Protein AF-0000000078279670 (afdb_homodimer)

Sequence (728 aa):
MADWKELLKNGYDDVRELAGRLHITEEELPALCKIQDMFPMFVNPYYLSLVDENDPEDPIRKLCIPADAELKAGGEMDTSGEHDNTVMTGMQHKYDATVLILSTNQCAMYCRHCFRKRLVGLSGDEIAEYISEMAQYVRQHEEINNVLVSGGDAFLNSNRTIRKYLEEFSGIEHLNLIRFGSRTPVVLPQRITTDPELVDMLTAYGKKKQIYVVTQFNHPRELTEEAAEAVHTLMRAGIVVKNQTVLLKGVNDRPEILGKLLQETTAMGIIPYYVFQCRPVTGVHSQFQVPLHEAFRIVERAKQMQSGQGKCFRYVLSHVTGKIEILGEMGDGNMLFKYHQAKDEKDKGRIFSSKIGEKQCWLEMADWKELLKNGYDDVRELAGRLHITEEELPALCKIQDMFPMFVNPYYLSLVDENDPEDPIRKLCIPADAELKAGGEMDTSGEHDNTVMTGMQHKYDATVLILSTNQCAMYCRHCFRKRLVGLSGDEIAEYISEMAQYVRQHEEINNVLVSGGDAFLNSNRTIRKYLEEFSGIEHLNLIRFGSRTPVVLPQRITTDPELVDMLTAYGKKKQIYVVTQFNHPRELTEEAAEAVHTLMRAGIVVKNQTVLLKGVNDRPEILGKLLQETTAMGIIPYYVFQCRPVTGVHSQFQVPLHEAFRIVERAKQMQSGQGKCFRYVLSHVTGKIEILGEMGDGNMLFKYHQAKDEKDKGRIFSSKIGEKQCWLE

Foldseek 3Di:
DDALVVQLVQKDFAVVVCCVQLVPDPVFRVLQRVVCVQFTAIATPVLVVLFPSPDPLTLSCLFGGADNLLPDDFFDLDFQPQVVQDPDQQWGDQFLAEIEGQADLEANTRTLLDSNRNRHPPDCRRHDDCLLVVLVVCLVRLSHQEYEYEHNANLPDDLVSVLSNLVSNLPRPSHQAYEGEHQCLQRPLSSQVVCVSNLVSLLVSCVSHNYEYEHEDAWPSSCDPSSLVSLVSNVVSRYQYEYEYEQWPSNQLALVGLLNNLAVCVVSRYFYAEYEQRHRHRSNCSGTFDFPQSSQVSLVSSLVSDDPRSNPYFYWYSGNQATKGFDADDPPQKTKIFHPGGSDPVRHGDIDIDRGDPRHRDDD/DDALVVQLVQKDFQVVVCCVQLVPDPVFRVLQRVVCVQFTAIATPVLVVLFPSPDPLTLSCLFGGADNLLPDDFFDLDFQPQVVQDPDQQWGDQFLAEIEGQADLEANTRTLLDSNRNRHPDDCRRHDDCLLVVLVVCLVRLSHQEYEYEHNANLPDDLVSVLSNLVSNLPRPSHQAYEGEHQCLQRPLSSQVVCVSNLVSLLVSCVSHPYEYEHEDAWPSSCDPSSLVSLVSNVVSRYQAEYEYEQWPSNQLALVGLLNNLAVCVVSRYFYAEYEQRHRHRSNNSGTFDFPQSSQVSLVSSLVSDDPRSNPYFYWYSGNQATKGFDADDPPQKTKIFHPGGSDPVRHGDIDIDRGDPRRRDDD

Structure (mmCIF, N/CA/C/O backbone):
data_AF-0000000078279670-model_v1
#
loop_
_entity.id
_entity.type
_entity.pdbx_description
1 polymer 'Lysine 2,3-aminomutase'
#
loop_
_atom_site.group_PDB
_atom_site.id
_atom_site.type_symbol
_atom_site.label_atom_id
_atom_site.label_alt_id
_atom_site.label_comp_id
_atom_site.label_asym_id
_atom_site.label_entity_id
_atom_site.label_seq_id
_atom_site.pdbx_PDB_ins_code
_atom_site.Cartn_x
_atom_site.Cartn_y
_atom_site.Cartn_z
_atom_site.occupancy
_atom_site.B_iso_or_equiv
_atom_site.auth_seq_id
_atom_site.auth_comp_id
_atom_site.auth_asym_id
_atom_site.auth_atom_id
_atom_site.pdbx_PDB_model_num
ATOM 1 N N . MET A 1 1 ? -18.703 -26.453 5.383 1 65.19 1 MET A N 1
ATOM 2 C CA . MET A 1 1 ? -17.5 -26.328 4.578 1 65.19 1 MET A CA 1
ATOM 3 C C . MET A 1 1 ? -16.531 -27.469 4.895 1 65.19 1 MET A C 1
ATOM 5 O O . MET A 1 1 ? -16.406 -27.891 6.047 1 65.19 1 MET A O 1
ATOM 9 N N . ALA A 1 2 ? -16 -28.062 3.824 1 84.5 2 ALA A N 1
ATOM 10 C CA . ALA A 1 2 ? -15.102 -29.188 4.043 1 84.5 2 ALA A CA 1
ATOM 11 C C . ALA A 1 2 ? -13.875 -28.766 4.848 1 84.5 2 ALA A C 1
ATOM 13 O O . ALA A 1 2 ? -13.398 -27.625 4.715 1 84.5 2 ALA A O 1
ATOM 14 N N . ASP A 1 3 ? -13.492 -29.562 5.703 1 93.94 3 ASP A N 1
ATOM 15 C CA . ASP A 1 3 ? -12.289 -29.344 6.504 1 93.94 3 ASP A CA 1
ATOM 16 C C . ASP A 1 3 ? -11.047 -29.312 5.621 1 93.94 3 ASP A C 1
ATOM 18 O O . ASP A 1 3 ? -10.93 -30.094 4.668 1 93.94 3 ASP A O 1
ATOM 22 N N . TRP A 1 4 ? -10.148 -28.359 5.941 1 97.44 4 TRP A N 1
ATOM 23 C CA . TRP A 1 4 ? -8.992 -28.125 5.078 1 97.44 4 TRP A CA 1
ATOM 24 C C . TRP A 1 4 ? -8.133 -29.391 4.988 1 97.44 4 TRP A C 1
ATOM 26 O O . TRP A 1 4 ? -7.559 -29.688 3.938 1 97.44 4 TRP A O 1
ATOM 36 N N . LYS A 1 5 ? -8.047 -30.172 6.066 1 97.44 5 LYS A N 1
ATOM 37 C CA . LYS A 1 5 ? -7.254 -31.406 6.055 1 97.44 5 LYS A CA 1
ATOM 38 C C . LYS A 1 5 ? -7.867 -32.438 5.117 1 97.44 5 LYS A C 1
ATOM 40 O O . LYS A 1 5 ? -7.145 -33.188 4.453 1 97.44 5 LYS A O 1
ATOM 45 N N . GLU A 1 6 ? -9.133 -32.438 5.137 1 97.44 6 GLU A N 1
ATOM 46 C CA . GLU A 1 6 ? -9.828 -33.344 4.227 1 97.44 6 GLU A CA 1
ATOM 47 C C . GLU A 1 6 ? -9.578 -32.969 2.771 1 97.44 6 GLU A C 1
ATOM 49 O O . GLU A 1 6 ? -9.383 -33.844 1.922 1 97.44 6 GLU A O 1
ATOM 54 N N . LEU A 1 7 ? -9.617 -31.719 2.5 1 97.88 7 LEU A N 1
ATOM 55 C CA . LEU A 1 7 ? -9.359 -31.234 1.145 1 97.88 7 LEU A CA 1
ATOM 56 C C . LEU A 1 7 ? -7.953 -31.609 0.696 1 97.88 7 LEU A C 1
ATOM 58 O O . LEU A 1 7 ? -7.742 -31.984 -0.46 1 97.88 7 LEU A O 1
ATOM 62 N N . LEU A 1 8 ? -6.977 -31.516 1.594 1 97.56 8 LEU A N 1
ATOM 63 C CA . LEU A 1 8 ? -5.609 -31.906 1.274 1 97.56 8 LEU A CA 1
ATOM 64 C C . LEU A 1 8 ? -5.508 -33.406 1.042 1 97.56 8 LEU A C 1
ATOM 66 O O . LEU A 1 8 ? -4.84 -33.844 0.102 1 97.56 8 LEU A O 1
ATOM 70 N N . LYS A 1 9 ? -6.188 -34.125 1.875 1 96.81 9 LYS A N 1
ATOM 71 C CA . LYS A 1 9 ? -6.156 -35.594 1.773 1 96.81 9 LYS A CA 1
ATOM 72 C C . LYS A 1 9 ? -6.781 -36.062 0.464 1 96.81 9 LYS A C 1
ATOM 74 O O . LYS A 1 9 ? -6.34 -37.062 -0.115 1 96.81 9 LYS A O 1
ATOM 79 N N . ASN A 1 10 ? -7.734 -35.344 0.004 1 97 10 ASN A N 1
ATOM 80 C CA . ASN A 1 10 ? -8.5 -35.781 -1.165 1 97 10 ASN A CA 1
ATOM 81 C C . ASN A 1 10 ? -7.996 -35.094 -2.438 1 97 10 ASN A C 1
ATOM 83 O O . ASN A 1 10 ? -8.703 -35.062 -3.449 1 97 10 ASN A O 1
ATOM 87 N N . GLY A 1 11 ? -6.824 -34.5 -2.379 1 97.56 11 GLY A N 1
ATOM 88 C CA . GLY A 1 11 ? -6.258 -33.844 -3.545 1 97.56 11 GLY A CA 1
ATOM 89 C C . GLY A 1 11 ? -5.773 -34.812 -4.602 1 97.56 11 GLY A C 1
ATOM 90 O O . GLY A 1 11 ? -5.75 -36.031 -4.379 1 97.56 11 GLY A O 1
ATOM 91 N N . TYR A 1 12 ? -5.5 -34.312 -5.789 1 97.88 12 TYR A N 1
ATOM 92 C CA . TYR A 1 12 ? -5.031 -35.062 -6.938 1 97.88 12 TYR A CA 1
ATOM 93 C C . TYR A 1 12 ? -3.545 -34.844 -7.184 1 97.88 12 TYR A C 1
ATOM 95 O O . TYR A 1 12 ? -3.117 -33.688 -7.375 1 97.88 12 TYR A O 1
ATOM 103 N N . ASP A 1 13 ? -2.74 -35.844 -7.148 1 96.81 13 ASP A N 1
ATOM 104 C CA . ASP A 1 13 ? -1.307 -35.719 -7.395 1 96.81 13 ASP A CA 1
ATOM 105 C C . ASP A 1 13 ? -0.885 -36.5 -8.625 1 96.81 13 ASP A C 1
ATOM 107 O O . ASP A 1 13 ? 0.308 -36.656 -8.898 1 96.81 13 ASP A O 1
ATOM 111 N N . ASP A 1 14 ? -1.87 -37.062 -9.305 1 97.06 14 ASP A N 1
ATOM 112 C CA . ASP A 1 14 ? -1.652 -37.812 -10.539 1 97.06 14 ASP A CA 1
ATOM 113 C C . ASP A 1 14 ? -2.58 -37.312 -11.648 1 97.06 14 ASP A C 1
ATOM 115 O O . ASP A 1 14 ? -3.803 -37.438 -11.539 1 97.06 14 ASP A O 1
ATOM 119 N N . VAL A 1 15 ? -1.981 -36.844 -12.703 1 96.94 15 VAL A N 1
ATOM 120 C CA . VAL A 1 15 ? -2.736 -36.25 -13.797 1 96.94 15 VAL A CA 1
ATOM 121 C C . VAL A 1 15 ? -3.688 -37.281 -14.398 1 96.94 15 VAL A C 1
ATOM 123 O O . VAL A 1 15 ? -4.754 -36.906 -14.906 1 96.94 15 VAL A O 1
ATOM 126 N N . ARG A 1 16 ? -3.416 -38.562 -14.359 1 96.88 16 ARG A N 1
ATOM 127 C CA . ARG A 1 16 ? -4.25 -39.625 -14.906 1 96.88 16 ARG A CA 1
ATOM 128 C C . ARG A 1 16 ? -5.625 -39.656 -14.242 1 96.88 16 ARG A C 1
ATOM 130 O O . ARG A 1 16 ? -6.625 -39.969 -14.883 1 96.88 16 ARG A O 1
ATOM 137 N N . GLU A 1 17 ? -5.566 -39.188 -12.969 1 96.69 17 GLU A N 1
ATOM 138 C CA . GLU A 1 17 ? -6.816 -39.156 -12.219 1 96.69 17 GLU A CA 1
ATOM 139 C C . GLU A 1 17 ? -7.762 -38.094 -12.781 1 96.69 17 GLU A C 1
ATOM 141 O O . GLU A 1 17 ? -8.977 -38.188 -12.57 1 96.69 17 GLU A O 1
ATOM 146 N N . LEU A 1 18 ? -7.215 -37.156 -13.461 1 97.19 18 LEU A N 1
ATOM 147 C CA . LEU A 1 18 ? -8 -36.031 -13.953 1 97.19 18 LEU A CA 1
ATOM 148 C C . LEU A 1 18 ? -8.242 -36.156 -15.453 1 97.19 18 LEU A C 1
ATOM 150 O O . LEU A 1 18 ? -8.891 -35.281 -16.047 1 97.19 18 LEU A O 1
ATOM 154 N N . ALA A 1 19 ? -7.688 -37.188 -16.094 1 96 19 ALA A N 1
ATOM 155 C CA . ALA A 1 19 ? -7.703 -37.312 -17.547 1 96 19 ALA A CA 1
ATOM 156 C C . ALA A 1 19 ? -9.125 -37.25 -18.078 1 96 19 ALA A C 1
ATOM 158 O O . ALA A 1 19 ? -9.398 -36.531 -19.031 1 96 19 ALA A O 1
ATOM 159 N N . GLY A 1 20 ? -10.031 -38 -17.516 1 95.5 20 GLY A N 1
ATOM 160 C CA . GLY A 1 20 ? -11.414 -38 -17.953 1 95.5 20 GLY A CA 1
ATOM 161 C C . GLY A 1 20 ? -12.102 -36.656 -17.734 1 95.5 20 GLY A C 1
ATOM 162 O O . GLY A 1 20 ? -12.727 -36.125 -18.656 1 95.5 20 GLY A O 1
ATOM 163 N N . ARG A 1 21 ? -11.938 -36.156 -16.562 1 95.69 21 ARG A N 1
ATOM 164 C CA . ARG A 1 21 ? -12.594 -34.906 -16.141 1 95.69 21 ARG A CA 1
ATOM 165 C C . ARG A 1 21 ? -12.133 -33.75 -17 1 95.69 21 ARG A C 1
ATOM 167 O O . ARG A 1 21 ? -12.938 -32.875 -17.344 1 95.69 21 ARG A O 1
ATOM 174 N N . LEU A 1 22 ? -10.859 -33.719 -17.375 1 96.94 22 LEU A N 1
ATOM 175 C CA . LEU A 1 22 ? -10.289 -32.562 -18.062 1 96.94 22 LEU A CA 1
ATOM 176 C C . LEU A 1 22 ? -10.102 -32.875 -19.547 1 96.94 22 LEU A C 1
ATOM 178 O O . LEU A 1 22 ? -9.422 -32.125 -20.25 1 96.94 22 LEU A O 1
ATOM 182 N N . HIS A 1 23 ? -10.609 -33.969 -20.031 1 95.88 23 HIS A N 1
ATOM 183 C CA . HIS A 1 23 ? -10.594 -34.344 -21.438 1 95.88 23 HIS A CA 1
ATOM 184 C C . HIS A 1 23 ? -9.172 -34.438 -21.984 1 95.88 23 HIS A C 1
ATOM 186 O O . HIS A 1 23 ? -8.883 -33.906 -23.062 1 95.88 23 HIS A O 1
ATOM 192 N N . ILE A 1 24 ? -8.305 -34.969 -21.188 1 95 24 ILE A N 1
ATOM 193 C CA . ILE A 1 24 ? -6.934 -35.219 -21.609 1 95 24 ILE A CA 1
ATOM 194 C C . ILE A 1 24 ? -6.891 -36.5 -22.453 1 95 24 ILE A C 1
ATOM 196 O O . ILE A 1 24 ? -7.344 -37.562 -22.016 1 95 24 ILE A O 1
ATOM 200 N N . THR A 1 25 ? -6.32 -36.312 -23.641 1 94.31 25 THR A N 1
ATOM 201 C CA . THR A 1 25 ? -6.332 -37.469 -24.562 1 94.31 25 THR A CA 1
ATOM 202 C C . THR A 1 25 ? -5.258 -38.469 -24.188 1 94.31 25 THR A C 1
ATOM 204 O O . THR A 1 25 ? -4.305 -38.156 -23.484 1 94.31 25 THR A O 1
ATOM 207 N N . GLU A 1 26 ? -5.461 -39.625 -24.703 1 94.56 26 GLU A N 1
ATOM 208 C CA . GLU A 1 26 ? -4.477 -40.688 -24.484 1 94.56 26 GLU A CA 1
ATOM 209 C C . GLU A 1 26 ? -3.121 -40.312 -25.078 1 94.56 26 GLU A C 1
ATOM 211 O O . GLU A 1 26 ? -2.078 -40.719 -24.547 1 94.56 26 GLU A O 1
ATOM 216 N N . GLU A 1 27 ? -3.188 -39.562 -26.078 1 94.38 27 GLU A N 1
ATOM 217 C CA . GLU A 1 27 ? -1.965 -39.125 -26.75 1 94.38 27 GLU A CA 1
ATOM 218 C C . GLU A 1 27 ? -1.188 -38.125 -25.922 1 94.38 27 GLU A C 1
ATOM 220 O O . GLU A 1 27 ? 0.045 -38.094 -25.953 1 94.38 27 GLU A O 1
ATOM 225 N N . GLU A 1 28 ? -1.812 -37.344 -25.125 1 93.44 28 GLU A N 1
ATOM 226 C CA . GLU A 1 28 ? -1.204 -36.281 -24.344 1 93.44 28 GLU A CA 1
ATOM 227 C C . GLU A 1 28 ? -0.68 -36.812 -23 1 93.44 28 GLU A C 1
ATOM 229 O O . GLU A 1 28 ? 0.262 -36.25 -22.438 1 93.44 28 GLU A O 1
ATOM 234 N N . LEU A 1 29 ? -1.235 -37.875 -22.562 1 94.81 29 LEU A N 1
ATOM 235 C CA . LEU A 1 29 ? -1.071 -38.344 -21.188 1 94.81 29 LEU A CA 1
ATOM 236 C C . LEU A 1 29 ? 0.383 -38.688 -20.906 1 94.81 29 LEU A C 1
ATOM 238 O O . LEU A 1 29 ? 0.926 -38.344 -19.859 1 94.81 29 LEU A O 1
ATOM 242 N N . PRO A 1 30 ? 1.034 -39.438 -21.906 1 94.31 30 PRO A N 1
ATOM 243 C CA . PRO A 1 30 ? 2.42 -39.812 -21.609 1 94.31 30 PRO A CA 1
ATOM 244 C C . PRO A 1 30 ? 3.32 -38.594 -21.359 1 94.31 30 PRO A C 1
ATOM 246 O O . PRO A 1 30 ? 4.129 -38.625 -20.422 1 94.31 30 PRO A O 1
ATOM 249 N N . ALA A 1 31 ? 3.176 -37.594 -22.062 1 93.31 31 ALA A N 1
ATOM 250 C CA . ALA A 1 31 ? 3.971 -36.375 -21.891 1 93.31 31 ALA A CA 1
ATOM 251 C C . ALA A 1 31 ? 3.666 -35.719 -20.547 1 93.31 31 ALA A C 1
ATOM 253 O O . ALA A 1 31 ? 4.574 -35.25 -19.859 1 93.31 31 ALA A O 1
ATOM 254 N N . LEU A 1 32 ? 2.473 -35.688 -20.188 1 94.88 32 LEU A N 1
ATOM 255 C CA . LEU A 1 32 ? 2.059 -35.062 -18.938 1 94.88 32 LEU A CA 1
ATOM 256 C C . LEU A 1 32 ? 2.576 -35.844 -17.734 1 94.88 32 LEU A C 1
ATOM 258 O O . LEU A 1 32 ? 2.971 -35.25 -16.734 1 94.88 32 LEU A O 1
ATOM 262 N N . CYS A 1 33 ? 2.555 -37.125 -17.891 1 95.19 33 CYS A N 1
ATOM 263 C CA . CYS A 1 33 ? 3.092 -37.969 -16.828 1 95.19 33 CYS A CA 1
ATOM 264 C C . CYS A 1 33 ? 4.586 -37.719 -16.641 1 95.19 33 CYS A C 1
ATOM 266 O O . CYS A 1 33 ? 5.074 -37.656 -15.516 1 95.19 33 CYS A O 1
ATOM 268 N N . LYS A 1 34 ? 5.25 -37.625 -17.734 1 93.06 34 LYS A N 1
ATOM 269 C CA . LYS A 1 34 ? 6.684 -37.312 -17.672 1 93.06 34 LYS A CA 1
ATOM 270 C C . LYS A 1 34 ? 6.945 -36 -16.984 1 93.06 34 LYS A C 1
ATOM 272 O O . LYS A 1 34 ? 7.871 -35.875 -16.172 1 93.06 34 LYS A O 1
ATOM 277 N N . ILE A 1 35 ? 6.211 -35 -17.266 1 91.88 35 ILE A N 1
ATOM 278 C CA . ILE A 1 35 ? 6.348 -33.688 -16.641 1 91.88 35 ILE A CA 1
ATOM 279 C C . ILE A 1 35 ? 6.098 -33.812 -15.141 1 91.88 35 ILE A C 1
ATOM 281 O O . ILE A 1 35 ? 6.855 -33.25 -14.344 1 91.88 35 ILE A O 1
ATOM 285 N N . GLN A 1 36 ? 5.047 -34.438 -14.758 1 91.69 36 GLN A N 1
ATOM 286 C CA . GLN A 1 36 ? 4.68 -34.562 -13.352 1 91.69 36 GLN A CA 1
ATOM 287 C C . GLN A 1 36 ? 5.797 -35.25 -12.555 1 91.69 36 GLN A C 1
ATOM 289 O O . GLN A 1 36 ? 5.988 -34.938 -11.375 1 91.69 36 GLN A O 1
ATOM 294 N N . ASP A 1 37 ? 6.512 -36.156 -13.242 1 90.31 37 ASP A N 1
ATOM 295 C CA . ASP A 1 37 ? 7.629 -36.844 -12.586 1 90.31 37 ASP A CA 1
ATOM 296 C C . ASP A 1 37 ? 8.766 -35.844 -12.289 1 90.31 37 ASP A C 1
ATOM 298 O O . ASP A 1 37 ? 9.484 -36.031 -11.297 1 90.31 37 ASP A O 1
ATOM 302 N N . MET A 1 38 ? 8.914 -34.875 -13.125 1 88.44 38 MET A N 1
ATOM 303 C CA . MET A 1 38 ? 9.953 -33.875 -12.945 1 88.44 38 MET A CA 1
ATOM 304 C C . MET A 1 38 ? 9.477 -32.75 -12.023 1 88.44 38 MET A C 1
ATOM 306 O O . MET A 1 38 ? 10.25 -32.25 -11.211 1 88.44 38 MET A O 1
ATOM 310 N N . PHE A 1 39 ? 8.25 -32.375 -12.195 1 90.44 39 PHE A N 1
ATOM 311 C CA . PHE A 1 39 ? 7.602 -31.297 -11.445 1 90.44 39 PHE A CA 1
ATOM 312 C C . PHE A 1 39 ? 6.273 -31.766 -10.859 1 90.44 39 PHE A C 1
ATOM 314 O O . PHE A 1 39 ? 5.242 -31.719 -11.531 1 90.44 39 PHE A O 1
ATOM 321 N N . PRO A 1 40 ? 6.285 -32.031 -9.633 1 92.81 40 PRO A N 1
ATOM 322 C CA . PRO A 1 40 ? 5.105 -32.656 -9.023 1 92.81 40 PRO A CA 1
ATOM 323 C C . PRO A 1 40 ? 3.836 -31.828 -9.219 1 92.81 40 PRO A C 1
ATOM 325 O O . PRO A 1 40 ? 3.906 -30.594 -9.352 1 92.81 40 PRO A O 1
ATOM 328 N N . MET A 1 41 ? 2.783 -32.562 -9.297 1 95.5 41 MET A N 1
ATOM 329 C CA . MET A 1 41 ? 1.461 -31.953 -9.367 1 95.5 41 MET A CA 1
ATOM 330 C C . MET A 1 41 ? 0.655 -32.25 -8.102 1 95.5 41 MET A C 1
ATOM 332 O O . MET A 1 41 ? 0.723 -33.344 -7.566 1 95.5 41 MET A O 1
ATOM 336 N N . PHE A 1 42 ? 0.006 -31.266 -7.66 1 97.31 42 PHE A N 1
ATOM 337 C CA . PHE A 1 42 ? -1.008 -31.422 -6.625 1 97.31 42 PHE A CA 1
ATOM 338 C C . PHE A 1 42 ? -2.078 -30.344 -6.742 1 97.31 42 PHE A C 1
ATOM 340 O O . PHE A 1 42 ? -1.761 -29.156 -6.887 1 97.31 42 PHE A O 1
ATOM 347 N N . VAL A 1 43 ? -3.307 -30.75 -6.781 1 97.94 43 VAL A N 1
ATOM 348 C CA . VAL A 1 43 ? -4.426 -29.812 -6.781 1 97.94 43 VAL A CA 1
ATOM 349 C C . VAL A 1 43 ? -5.547 -30.344 -5.895 1 97.94 43 VAL A C 1
ATOM 351 O O . VAL A 1 43 ? -5.973 -31.5 -6.043 1 97.94 43 VAL A O 1
ATOM 354 N N . ASN A 1 44 ? -5.965 -29.562 -4.918 1 98.25 44 ASN A N 1
ATOM 355 C CA . ASN A 1 44 ? -7.047 -30 -4.047 1 98.25 44 ASN A CA 1
ATOM 356 C C . ASN A 1 44 ? -8.414 -29.781 -4.688 1 98.25 44 ASN A C 1
ATOM 358 O O . ASN A 1 44 ? -8.539 -28.984 -5.629 1 98.25 44 ASN A O 1
ATOM 362 N N . PRO A 1 45 ? -9.484 -30.422 -4.133 1 97.94 45 PRO A N 1
ATOM 363 C CA . PRO A 1 45 ? -10.812 -30.375 -4.758 1 97.94 45 PRO A CA 1
ATOM 364 C C . PRO A 1 45 ? -11.375 -28.953 -4.836 1 97.94 45 PRO A C 1
ATOM 366 O O . PRO A 1 45 ? -12.055 -28.609 -5.805 1 97.94 45 PRO A O 1
ATOM 369 N N . TYR A 1 46 ? -11.133 -28.172 -3.893 1 98.44 46 TYR A N 1
ATOM 370 C CA . TYR A 1 46 ? -11.625 -26.797 -3.914 1 98.44 46 TYR A CA 1
ATOM 371 C C . TYR A 1 46 ? -11.062 -26.031 -5.109 1 98.44 46 TYR A C 1
ATOM 373 O O . TYR A 1 46 ? -11.82 -25.5 -5.914 1 98.44 46 TYR A O 1
ATOM 381 N N . TYR A 1 47 ? -9.773 -25.984 -5.234 1 98.56 47 TYR A N 1
ATOM 382 C CA . TYR A 1 47 ? -9.18 -25.188 -6.309 1 98.56 47 TYR A CA 1
ATOM 383 C C . TYR A 1 47 ? -9.508 -25.797 -7.668 1 98.56 47 TYR A C 1
ATOM 385 O O . TYR A 1 47 ? -9.719 -25.062 -8.641 1 98.56 47 TYR A O 1
ATOM 393 N N . LEU A 1 48 ? -9.539 -27.125 -7.723 1 98.31 48 LEU A N 1
ATOM 394 C CA . LEU A 1 48 ? -9.914 -27.797 -8.969 1 98.31 48 LEU A CA 1
ATOM 395 C C . LEU A 1 48 ? -11.312 -27.375 -9.406 1 98.31 48 LEU A C 1
ATOM 397 O O . LEU A 1 48 ? -11.586 -27.297 -10.609 1 98.31 48 LEU A O 1
ATOM 401 N N . SER A 1 49 ? -12.156 -27.109 -8.453 1 98.19 49 SER A N 1
ATOM 402 C CA . SER A 1 49 ? -13.539 -26.766 -8.766 1 98.19 49 SER A CA 1
ATOM 403 C C . SER A 1 49 ? -13.617 -25.438 -9.516 1 98.19 49 SER A C 1
ATOM 405 O O . SER A 1 49 ? -14.648 -25.109 -10.094 1 98.19 49 SER A O 1
ATOM 407 N N . LEU A 1 50 ? -12.531 -24.656 -9.531 1 98.62 50 LEU A N 1
ATOM 408 C CA . LEU A 1 50 ? -12.516 -23.375 -10.219 1 98.62 50 LEU A CA 1
ATOM 409 C C . LEU A 1 50 ? -12.211 -23.547 -11.703 1 98.62 50 LEU A C 1
ATOM 411 O O . LEU A 1 50 ? -12.391 -22.625 -12.492 1 98.62 50 LEU A O 1
ATOM 415 N N . VAL A 1 51 ? -11.766 -24.703 -12.109 1 98.44 51 VAL A N 1
ATOM 416 C CA . VAL A 1 51 ? -11.375 -24.984 -13.484 1 98.44 51 VAL A CA 1
ATOM 417 C C . VAL A 1 51 ? -12.617 -25.25 -14.336 1 98.44 51 VAL A C 1
ATOM 419 O O . VAL A 1 51 ? -13.492 -26.016 -13.938 1 98.44 51 VAL A O 1
ATOM 422 N N . ASP A 1 52 ? -12.703 -24.531 -15.43 1 98.19 52 ASP A N 1
ATOM 423 C CA . ASP A 1 52 ? -13.656 -24.953 -16.453 1 98.19 52 ASP A CA 1
ATOM 424 C C . ASP A 1 52 ? -13.18 -26.203 -17.188 1 98.19 52 ASP A C 1
ATOM 426 O O . ASP A 1 52 ? -12.344 -26.109 -18.094 1 98.19 52 ASP A O 1
ATOM 430 N N . GLU A 1 53 ? -13.719 -27.281 -16.891 1 96.25 53 GLU A N 1
ATOM 431 C CA . GLU A 1 53 ? -13.266 -28.594 -17.359 1 96.25 53 GLU A CA 1
ATOM 432 C C . GLU A 1 53 ? -13.383 -28.719 -18.875 1 96.25 53 GLU A C 1
ATOM 434 O O . GLU A 1 53 ? -12.719 -29.562 -19.484 1 96.25 53 GLU A O 1
ATOM 439 N N . ASN A 1 54 ? -14.164 -27.875 -19.484 1 96.69 54 ASN A N 1
ATOM 440 C CA . ASN A 1 54 ? -14.406 -27.969 -20.922 1 96.69 54 ASN A CA 1
ATOM 441 C C . ASN A 1 54 ? -13.539 -27 -21.703 1 96.69 54 ASN A C 1
ATOM 443 O O . ASN A 1 54 ? -13.609 -26.953 -22.938 1 96.69 54 ASN A O 1
ATOM 447 N N . ASP A 1 55 ? -12.734 -26.234 -21.062 1 96.94 55 ASP A N 1
ATOM 448 C CA . ASP A 1 55 ? -11.852 -25.281 -21.719 1 96.94 55 ASP A CA 1
ATOM 449 C C . ASP A 1 55 ? -10.383 -25.656 -21.531 1 96.94 55 ASP A C 1
ATOM 451 O O . ASP A 1 55 ? -9.805 -25.391 -20.484 1 96.94 55 ASP A O 1
ATOM 455 N N . PRO A 1 56 ? -9.773 -26.203 -22.531 1 93.19 56 PRO A N 1
ATOM 456 C CA . PRO A 1 56 ? -8.367 -26.594 -22.406 1 93.19 56 PRO A CA 1
ATOM 457 C C . PRO A 1 56 ? -7.445 -25.391 -22.188 1 93.19 56 PRO A C 1
ATOM 459 O O . PRO A 1 56 ? -6.297 -25.562 -21.766 1 93.19 56 PRO A O 1
ATOM 462 N N . GLU A 1 57 ? -7.945 -24.188 -22.5 1 95.62 57 GLU A N 1
ATOM 463 C CA . GLU A 1 57 ? -7.137 -22.984 -22.344 1 95.62 57 GLU A CA 1
ATOM 464 C C . GLU A 1 57 ? -7.559 -22.188 -21.109 1 95.62 57 GLU A C 1
ATOM 466 O O . GLU A 1 57 ? -7.281 -21 -21.016 1 95.62 57 GLU A O 1
ATOM 471 N N . ASP A 1 58 ? -8.297 -22.906 -20.25 1 98.19 58 ASP A N 1
ATOM 472 C CA . ASP A 1 58 ? -8.742 -22.25 -19.031 1 98.19 58 ASP A CA 1
ATOM 473 C C . ASP A 1 58 ? -7.555 -21.719 -18.234 1 98.19 58 ASP A C 1
ATOM 475 O O . ASP A 1 58 ? -6.609 -22.453 -17.938 1 98.19 58 ASP A O 1
ATOM 479 N N . PRO A 1 59 ? -7.586 -20.391 -17.844 1 98.69 59 PRO A N 1
ATOM 480 C CA . PRO A 1 59 ? -6.465 -19.797 -17.109 1 98.69 59 PRO A CA 1
ATOM 481 C C . PRO A 1 59 ? -6.191 -20.5 -15.773 1 98.69 59 PRO A C 1
ATOM 483 O O . PRO A 1 59 ? -5.035 -20.609 -15.359 1 98.69 59 PRO A O 1
ATOM 486 N N . ILE A 1 60 ? -7.199 -20.906 -15.109 1 98.81 60 ILE A N 1
ATOM 487 C CA . ILE A 1 60 ? -7.016 -21.594 -13.836 1 98.81 60 ILE A CA 1
ATOM 488 C C . ILE A 1 60 ? -6.391 -22.969 -14.078 1 98.81 60 ILE A C 1
ATOM 490 O O . ILE A 1 60 ? -5.512 -23.406 -13.32 1 98.81 60 ILE A O 1
ATOM 494 N N . ARG A 1 61 ? -6.836 -23.719 -15.133 1 98.19 61 ARG A N 1
ATOM 495 C CA . ARG A 1 61 ? -6.23 -24.984 -15.523 1 98.19 61 ARG A CA 1
ATOM 496 C C . ARG A 1 61 ? -4.738 -24.812 -15.797 1 98.19 61 ARG A C 1
ATOM 498 O O . ARG A 1 61 ? -3.926 -25.625 -15.328 1 98.19 61 ARG A O 1
ATOM 505 N N . LYS A 1 62 ? -4.367 -23.766 -16.438 1 97.75 62 LYS A N 1
ATOM 506 C CA . LYS A 1 62 ? -2.977 -23.484 -16.797 1 97.75 62 LYS A CA 1
ATOM 507 C C . LYS A 1 62 ? -2.115 -23.312 -15.547 1 97.75 62 LYS A C 1
ATOM 509 O O . LYS A 1 62 ? -0.917 -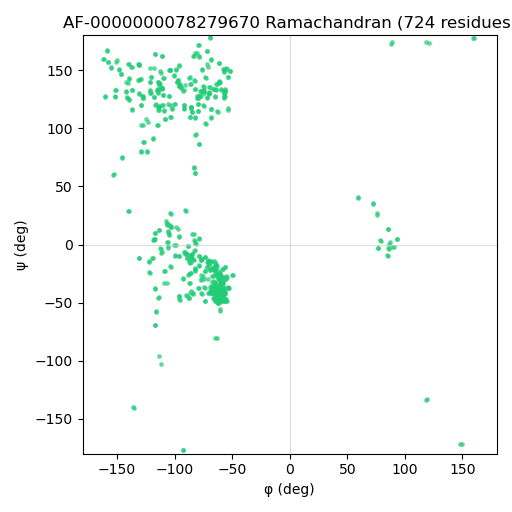23.609 -15.57 1 97.75 62 LYS A O 1
ATOM 514 N N . LEU A 1 63 ? -2.711 -22.891 -14.469 1 98.31 63 LEU A N 1
ATOM 515 C CA . LEU A 1 63 ? -1.975 -22.609 -13.242 1 98.31 63 LEU A CA 1
ATOM 516 C C . LEU A 1 63 ? -1.728 -23.891 -12.445 1 98.31 63 LEU A C 1
ATOM 518 O O . LEU A 1 63 ? -0.842 -23.922 -11.594 1 98.31 63 LEU A O 1
ATOM 522 N N . CYS A 1 64 ? -2.543 -24.969 -12.711 1 97.62 64 CYS A N 1
ATOM 523 C CA . CYS A 1 64 ? -2.469 -26.047 -11.734 1 97.62 64 CYS A CA 1
ATOM 524 C C . CYS A 1 64 ? -2.277 -27.391 -12.414 1 97.62 64 CYS A C 1
ATOM 526 O O . CYS A 1 64 ? -1.972 -28.391 -11.758 1 97.62 64 CYS A O 1
ATOM 528 N N . ILE A 1 65 ? -2.432 -27.469 -13.75 1 96.94 65 ILE A N 1
ATOM 529 C CA . ILE A 1 65 ? -2.318 -28.734 -14.477 1 96.94 65 ILE A CA 1
ATOM 530 C C . ILE A 1 65 ? -1.104 -28.688 -15.406 1 96.94 65 ILE A C 1
ATOM 532 O O . ILE A 1 65 ? -0.896 -27.703 -16.109 1 96.94 65 ILE A O 1
ATOM 536 N N . PRO A 1 66 ? -0.267 -29.719 -15.359 1 95.38 66 PRO A N 1
ATOM 537 C CA . PRO A 1 66 ? 0.899 -29.734 -16.25 1 95.38 66 PRO A CA 1
ATOM 538 C C . PRO A 1 66 ? 0.527 -29.578 -17.719 1 95.38 66 PRO A C 1
ATOM 540 O O . PRO A 1 66 ? -0.563 -29.984 -18.141 1 95.38 66 PRO A O 1
ATOM 543 N N . ALA A 1 67 ? 1.435 -29.031 -18.438 1 93.44 67 ALA A N 1
ATOM 544 C CA . ALA A 1 67 ? 1.275 -28.828 -19.875 1 93.44 67 ALA A CA 1
ATOM 545 C C . ALA A 1 67 ? 2.562 -29.172 -20.625 1 93.44 67 ALA A C 1
ATOM 547 O O . ALA A 1 67 ? 3.66 -29 -20.094 1 93.44 67 ALA A O 1
ATOM 548 N N . ASP A 1 68 ? 2.457 -29.562 -21.844 1 91.75 68 ASP A N 1
ATOM 549 C CA . ASP A 1 68 ? 3.578 -30.016 -22.656 1 91.75 68 ASP A CA 1
ATOM 550 C C . ASP A 1 68 ? 4.629 -28.906 -22.812 1 91.75 68 ASP A C 1
ATOM 552 O O . ASP A 1 68 ? 5.82 -29.203 -22.938 1 91.75 68 ASP A O 1
ATOM 556 N N . ALA A 1 69 ? 4.199 -27.75 -22.719 1 90.12 69 ALA A N 1
ATOM 557 C CA . ALA A 1 69 ? 5.098 -26.609 -22.891 1 90.12 69 ALA A CA 1
ATOM 558 C C . ALA A 1 69 ? 6.18 -26.609 -21.797 1 90.12 69 ALA A C 1
ATOM 560 O O . ALA A 1 69 ? 7.25 -26.016 -21.984 1 90.12 69 ALA A O 1
ATOM 561 N N . GLU A 1 70 ? 5.965 -27.25 -20.703 1 91.5 70 GLU A N 1
ATOM 562 C CA . GLU A 1 70 ? 6.906 -27.281 -19.594 1 91.5 70 GLU A CA 1
ATOM 563 C C . GLU A 1 70 ? 8.141 -28.109 -19.922 1 91.5 70 GLU A C 1
ATOM 565 O O . GLU A 1 70 ? 9.156 -28.016 -19.234 1 91.5 70 GLU A O 1
ATOM 570 N N . LEU A 1 71 ? 8.086 -28.875 -20.984 1 88.69 71 LEU A N 1
ATOM 571 C CA . LEU A 1 71 ? 9.211 -29.719 -21.375 1 88.69 71 LEU A CA 1
ATOM 572 C C . LEU A 1 71 ? 10.188 -28.953 -22.25 1 88.69 71 LEU A C 1
ATOM 574 O O . LEU A 1 71 ? 11.305 -29.406 -22.5 1 88.69 71 LEU A O 1
ATOM 578 N N . LYS A 1 72 ? 9.727 -27.891 -22.719 1 86.81 72 LYS A N 1
ATOM 579 C CA . LYS A 1 72 ? 10.609 -27.125 -23.594 1 86.81 72 LYS A CA 1
ATOM 580 C C . LYS A 1 72 ? 11.875 -26.688 -22.859 1 86.81 72 LYS A C 1
ATOM 582 O O . LYS A 1 72 ? 11.82 -26.297 -21.703 1 86.81 72 LYS A O 1
ATOM 587 N N . ALA A 1 73 ? 12.938 -26.766 -23.531 1 80.81 73 ALA A N 1
ATOM 588 C CA . ALA A 1 73 ? 14.25 -26.453 -22.953 1 80.81 73 ALA A CA 1
ATOM 589 C C . ALA A 1 73 ? 14.398 -24.953 -22.734 1 80.81 73 ALA A C 1
ATOM 591 O O . ALA A 1 73 ? 13.68 -24.156 -23.328 1 80.81 73 ALA A O 1
ATOM 592 N N . GLY A 1 74 ? 15.305 -24.688 -21.75 1 84.38 74 GLY A N 1
ATOM 593 C CA . GLY A 1 74 ? 15.633 -23.297 -21.469 1 84.38 74 GLY A CA 1
ATOM 594 C C . GLY A 1 74 ? 15.281 -22.875 -20.047 1 84.38 74 GLY A C 1
ATOM 595 O O . GLY A 1 74 ? 14.852 -23.703 -19.234 1 84.38 74 GLY A O 1
ATOM 596 N N . GLY A 1 75 ? 15.711 -21.609 -19.766 1 84.81 75 GLY A N 1
ATOM 597 C CA . GLY A 1 75 ? 15.469 -21.062 -18.438 1 84.81 75 GLY A CA 1
ATOM 598 C C . GLY A 1 75 ? 16.562 -21.391 -17.438 1 84.81 75 GLY A C 1
ATOM 599 O O . GLY A 1 75 ? 17.531 -22.078 -17.781 1 84.81 75 GLY A O 1
ATOM 600 N N . GLU A 1 76 ? 16.406 -20.766 -16.312 1 83.62 76 GLU A N 1
ATOM 601 C CA . GLU A 1 76 ? 17.375 -20.969 -15.242 1 83.62 76 GLU A CA 1
ATOM 602 C C . GLU A 1 76 ? 16.719 -21.578 -14 1 83.62 76 GLU A C 1
ATOM 604 O O . GLU A 1 76 ? 15.539 -21.328 -13.742 1 83.62 76 GLU A O 1
ATOM 609 N N . MET A 1 77 ? 17.453 -22.281 -13.266 1 76.31 77 MET A N 1
ATOM 610 C CA . MET A 1 77 ? 16.906 -22.938 -12.086 1 76.31 77 MET A CA 1
ATOM 611 C C . MET A 1 77 ? 16.781 -21.953 -10.93 1 76.31 77 MET A C 1
ATOM 613 O O . MET A 1 77 ? 15.875 -22.078 -10.094 1 76.31 77 MET A O 1
ATOM 617 N N . ASP A 1 78 ? 17.766 -21.078 -10.859 1 74.94 78 ASP A N 1
ATOM 618 C CA . ASP A 1 78 ? 17.734 -20.047 -9.828 1 74.94 78 ASP A CA 1
ATOM 619 C C . ASP A 1 78 ? 17.859 -18.656 -10.445 1 74.94 78 ASP A C 1
ATOM 621 O O . ASP A 1 78 ? 18.938 -18.234 -10.836 1 74.94 78 ASP A O 1
ATOM 625 N N . THR A 1 79 ? 16.781 -18 -10.414 1 76.19 79 THR A N 1
ATOM 626 C CA . THR A 1 79 ? 16.75 -16.703 -11.094 1 76.19 79 THR A CA 1
ATOM 627 C C . THR A 1 79 ? 16.922 -15.57 -10.094 1 76.19 79 THR A C 1
ATOM 629 O O . THR A 1 79 ? 17.125 -14.414 -10.484 1 76.19 79 THR A O 1
ATOM 632 N N . SER A 1 80 ? 16.875 -15.859 -8.812 1 75.25 80 SER A N 1
ATOM 633 C CA . SER A 1 80 ? 16.922 -14.812 -7.797 1 75.25 80 SER A CA 1
ATOM 634 C C . SER A 1 80 ? 18.219 -14.883 -6.988 1 75.25 80 SER A C 1
ATOM 636 O O . SER A 1 80 ? 18.453 -14.047 -6.113 1 75.25 80 SER A O 1
ATOM 638 N N . GLY A 1 81 ? 19.016 -15.82 -7.238 1 77.25 81 GLY A N 1
ATOM 639 C CA . GLY A 1 81 ? 20.25 -15.977 -6.5 1 77.25 81 GLY A CA 1
ATOM 640 C C . GLY A 1 81 ? 20.047 -16.469 -5.082 1 77.25 81 GLY A C 1
ATOM 641 O O . GLY A 1 81 ? 20.734 -16.016 -4.156 1 77.25 81 GLY A O 1
ATOM 642 N N . GLU A 1 82 ? 19.109 -17.297 -4.914 1 76.69 82 GLU A N 1
ATOM 643 C CA . GLU A 1 82 ? 18.766 -17.797 -3.586 1 76.69 82 GLU A CA 1
ATOM 644 C C . GLU A 1 82 ? 19.984 -18.438 -2.914 1 76.69 82 GLU A C 1
ATOM 646 O O . GLU A 1 82 ? 20.234 -18.219 -1.732 1 76.69 82 GLU A O 1
ATOM 651 N N . HIS A 1 83 ? 20.734 -19.188 -3.641 1 78.94 83 HIS A N 1
ATOM 652 C CA . HIS A 1 83 ? 21.891 -19.875 -3.086 1 78.94 83 HIS A CA 1
ATOM 653 C C . HIS A 1 83 ? 22.938 -18.891 -2.553 1 78.94 83 HIS A C 1
ATOM 655 O O . HIS A 1 83 ? 23.469 -19.078 -1.463 1 78.94 83 HIS A O 1
ATOM 661 N N . ASP A 1 84 ? 23.125 -17.844 -3.232 1 86.56 84 ASP A N 1
ATOM 662 C CA . ASP A 1 84 ? 24.156 -16.875 -2.887 1 86.56 84 ASP A CA 1
ATOM 663 C C . ASP A 1 84 ? 23.766 -16.062 -1.648 1 86.56 84 ASP A C 1
ATOM 665 O O . ASP A 1 84 ? 24.609 -15.414 -1.031 1 86.56 84 ASP A O 1
ATOM 669 N N . ASN A 1 85 ? 22.562 -16.172 -1.223 1 90.94 85 ASN A N 1
ATOM 670 C CA . ASN A 1 85 ? 22.094 -15.336 -0.126 1 90.94 85 ASN A CA 1
ATOM 671 C C . ASN A 1 85 ? 21.703 -16.172 1.096 1 90.94 85 ASN A C 1
ATOM 673 O O . ASN A 1 85 ? 21.156 -15.641 2.064 1 90.94 85 ASN A O 1
ATOM 677 N N . THR A 1 86 ? 22.031 -17.422 1.041 1 92.69 86 THR A N 1
ATOM 678 C CA . THR A 1 86 ? 21.75 -18.297 2.162 1 92.69 86 THR A CA 1
ATOM 679 C C . THR A 1 86 ? 22.75 -18.094 3.293 1 92.69 86 THR A C 1
ATOM 681 O O . THR A 1 86 ? 23.953 -18.141 3.072 1 92.69 86 THR A O 1
ATOM 684 N N . VAL A 1 87 ? 22.234 -17.875 4.508 1 94.5 87 VAL A N 1
ATOM 685 C CA . VAL A 1 87 ? 23.109 -17.625 5.645 1 94.5 87 VAL A CA 1
ATOM 686 C C . VAL A 1 87 ? 23.109 -18.828 6.586 1 94.5 87 VAL A C 1
ATOM 688 O O . VAL A 1 87 ? 24.047 -19.016 7.367 1 94.5 87 VAL A O 1
ATOM 691 N N . MET A 1 88 ? 22.062 -19.578 6.496 1 93.44 88 MET A N 1
ATOM 692 C CA . MET A 1 88 ? 21.938 -20.906 7.109 1 93.44 88 MET A CA 1
ATOM 693 C C . MET A 1 88 ? 20.859 -21.719 6.418 1 93.44 88 MET A C 1
ATOM 695 O O . MET A 1 88 ? 20.078 -21.188 5.617 1 93.44 88 MET A O 1
ATOM 699 N N . THR A 1 89 ? 20.859 -22.953 6.699 1 91.19 89 THR A N 1
ATOM 700 C CA . THR A 1 89 ? 19.875 -23.797 6.035 1 91.19 89 THR A CA 1
ATOM 701 C C . THR A 1 89 ? 18.469 -23.25 6.223 1 91.19 89 THR A C 1
ATOM 703 O O . THR A 1 89 ? 18 -23.109 7.355 1 91.19 89 THR A O 1
ATOM 706 N N . GLY A 1 90 ? 17.875 -22.891 5.082 1 93.5 90 GLY A N 1
ATOM 707 C CA . GLY A 1 90 ? 16.484 -22.453 5.102 1 93.5 90 GLY A CA 1
ATOM 708 C C . GLY A 1 90 ? 16.312 -20.969 5.324 1 93.5 90 GLY A C 1
ATOM 709 O O . GLY A 1 90 ? 15.195 -20.469 5.387 1 93.5 90 GLY A O 1
ATOM 710 N N . MET A 1 91 ? 17.422 -20.281 5.516 1 96.25 91 MET A N 1
ATOM 711 C CA . MET A 1 91 ? 17.297 -18.844 5.758 1 96.25 91 MET A CA 1
ATOM 712 C C . MET A 1 91 ? 18.188 -18.062 4.801 1 96.25 91 MET A C 1
ATOM 714 O O . MET A 1 91 ? 19.375 -18.344 4.66 1 96.25 91 MET A O 1
ATOM 718 N N . GLN A 1 92 ? 17.578 -17.125 4.156 1 95.5 92 GLN A N 1
ATOM 719 C CA . GLN A 1 92 ? 18.266 -16.25 3.227 1 95.5 92 GLN A CA 1
ATOM 720 C C . GLN A 1 92 ? 18.266 -14.805 3.729 1 95.5 92 GLN A C 1
ATOM 722 O O . GLN A 1 92 ? 17.266 -14.352 4.301 1 95.5 92 GLN A O 1
ATOM 727 N N . HIS A 1 93 ? 19.344 -14.102 3.582 1 96.06 93 HIS A N 1
ATOM 728 C CA . HIS A 1 93 ? 19.5 -12.688 3.916 1 96.06 93 HIS A CA 1
ATOM 729 C C . HIS A 1 93 ? 20.094 -11.906 2.754 1 96.06 93 HIS A C 1
ATOM 731 O O . HIS A 1 93 ? 21.297 -11.641 2.74 1 96.06 93 HIS A O 1
ATOM 737 N N . LYS A 1 94 ? 19.25 -11.578 1.784 1 92.75 94 LYS A N 1
ATOM 738 C CA . LYS A 1 94 ? 19.672 -10.914 0.552 1 92.75 94 LYS A CA 1
ATOM 739 C C . LYS A 1 94 ? 19.672 -9.398 0.716 1 92.75 94 LYS A C 1
ATOM 741 O O . LYS A 1 94 ? 20.609 -8.727 0.264 1 92.75 94 LYS A O 1
ATOM 746 N N . TYR A 1 95 ? 18.641 -8.891 1.273 1 93.12 95 TYR A N 1
ATOM 747 C CA . TYR A 1 95 ? 18.5 -7.461 1.531 1 93.12 95 TYR A CA 1
ATOM 748 C C . TYR A 1 95 ? 18.719 -7.148 3.008 1 93.12 95 TYR A C 1
ATOM 750 O O . TYR A 1 95 ? 18.328 -7.934 3.877 1 93.12 95 TYR A O 1
ATOM 758 N N . ASP A 1 96 ? 19.188 -6.008 3.316 1 93 96 ASP A N 1
ATOM 759 C CA . ASP A 1 96 ? 19.578 -5.645 4.672 1 93 96 ASP A CA 1
ATOM 760 C C . ASP A 1 96 ? 18.422 -5.801 5.648 1 93 96 ASP A C 1
ATOM 762 O O . ASP A 1 96 ? 18.578 -6.391 6.719 1 93 96 ASP A O 1
ATOM 766 N N . ALA A 1 97 ? 17.281 -5.43 5.27 1 95.06 97 ALA A N 1
ATOM 767 C CA . ALA A 1 97 ? 16.188 -5.246 6.223 1 95.06 97 ALA A CA 1
ATOM 768 C C . ALA A 1 97 ? 15.375 -6.535 6.383 1 95.06 97 ALA A C 1
ATOM 770 O O . ALA A 1 97 ? 14.516 -6.629 7.262 1 95.06 97 ALA A O 1
ATOM 771 N N . THR A 1 98 ? 15.656 -7.602 5.527 1 96.94 98 THR A N 1
ATOM 772 C CA . THR A 1 98 ? 14.711 -8.711 5.465 1 96.94 98 THR A CA 1
ATOM 773 C C . THR A 1 98 ? 15.445 -10.047 5.453 1 96.94 98 THR A C 1
ATOM 775 O O . THR A 1 98 ? 16.391 -10.234 4.691 1 96.94 98 THR A O 1
ATOM 778 N N . VAL A 1 99 ? 14.961 -10.93 6.281 1 97.31 99 VAL A N 1
ATOM 779 C CA . VAL A 1 99 ? 15.352 -12.328 6.121 1 97.31 99 VAL A CA 1
ATOM 780 C C . VAL A 1 99 ? 14.156 -13.141 5.617 1 97.31 99 VAL A C 1
ATOM 782 O O . VAL A 1 99 ? 13.016 -12.867 5.977 1 97.31 99 VAL A O 1
ATOM 785 N N . LEU A 1 100 ? 14.477 -14.07 4.781 1 97.19 100 LEU A N 1
ATOM 786 C CA . LEU A 1 100 ? 13.5 -14.992 4.219 1 97.19 100 LEU A CA 1
ATOM 787 C C . LEU A 1 100 ? 13.711 -16.406 4.77 1 97.19 100 LEU A C 1
ATOM 789 O O . LEU A 1 100 ? 14.836 -16.906 4.777 1 97.19 100 LEU A O 1
ATOM 793 N N . ILE A 1 101 ? 12.68 -16.969 5.242 1 97.75 101 ILE A N 1
ATOM 794 C CA . ILE A 1 101 ? 12.75 -18.328 5.789 1 97.75 101 ILE A CA 1
ATOM 795 C C . ILE A 1 101 ? 11.945 -19.281 4.906 1 97.75 101 ILE A C 1
ATOM 797 O O . ILE A 1 101 ? 10.75 -19.094 4.707 1 97.75 101 ILE A O 1
ATOM 801 N N . LEU A 1 102 ? 12.602 -20.234 4.363 1 96.31 102 LEU A N 1
ATOM 802 C CA . LEU A 1 102 ? 11.945 -21.344 3.668 1 96.31 102 LEU A CA 1
ATOM 803 C C . LEU A 1 102 ? 11.477 -22.406 4.656 1 96.31 102 LEU A C 1
ATOM 805 O O . LEU A 1 102 ? 12.227 -23.328 4.98 1 96.31 102 LEU A O 1
ATOM 809 N N . SER A 1 103 ? 10.242 -22.281 5.043 1 96.56 103 SER A N 1
ATOM 810 C CA . SER A 1 103 ? 9.766 -23.016 6.219 1 96.56 103 SER A CA 1
ATOM 811 C C . SER A 1 103 ? 9.273 -24.406 5.852 1 96.56 103 SER A C 1
ATOM 813 O O . SER A 1 103 ? 9.203 -25.281 6.707 1 96.56 103 SER A O 1
ATOM 815 N N . THR A 1 104 ? 8.836 -24.594 4.602 1 95.81 104 THR A N 1
ATOM 816 C CA . THR A 1 104 ? 8.312 -25.859 4.102 1 95.81 104 THR A CA 1
ATOM 817 C C . THR A 1 104 ? 8.406 -25.922 2.58 1 95.81 104 THR A C 1
ATOM 819 O O . THR A 1 104 ? 8.594 -24.891 1.923 1 95.81 104 THR A O 1
ATOM 822 N N . ASN A 1 105 ? 8.414 -27.062 2.055 1 94.44 105 ASN A N 1
ATOM 823 C CA . ASN A 1 105 ? 8.359 -27.234 0.606 1 94.44 105 ASN A CA 1
ATOM 824 C C . ASN A 1 105 ? 6.984 -27.719 0.148 1 94.44 105 ASN A C 1
ATOM 826 O O . ASN A 1 105 ? 6.816 -28.109 -1.006 1 94.44 105 ASN A O 1
ATOM 830 N N . GLN A 1 106 ? 6.055 -27.688 1.054 1 95.31 106 GLN A N 1
ATOM 831 C CA . GLN A 1 106 ? 4.715 -28.172 0.741 1 95.31 106 GLN A CA 1
ATOM 832 C C . GLN A 1 106 ? 3.791 -27.016 0.359 1 95.31 106 GLN A C 1
ATOM 834 O O . GLN A 1 106 ? 3.916 -25.906 0.891 1 95.31 106 GLN A O 1
ATOM 839 N N . CYS A 1 107 ? 2.979 -27.266 -0.589 1 96.88 107 CYS A N 1
ATOM 840 C CA . CYS A 1 107 ? 1.944 -26.328 -1.007 1 96.88 107 CYS A CA 1
ATOM 841 C C . CYS A 1 107 ? 0.59 -27.016 -1.116 1 96.88 107 CYS A C 1
ATOM 843 O O . CYS A 1 107 ? 0.52 -28.234 -1.229 1 96.88 107 CYS A O 1
ATOM 845 N N . ALA A 1 108 ? -0.493 -26.219 -0.972 1 97.81 108 ALA A N 1
ATOM 846 C CA . ALA A 1 108 ? -1.843 -26.766 -1.128 1 97.81 108 ALA A CA 1
ATOM 847 C C . ALA A 1 108 ? -2.199 -26.922 -2.604 1 97.81 108 ALA A C 1
ATOM 849 O O . ALA A 1 108 ? -3.215 -27.547 -2.938 1 97.81 108 ALA A O 1
ATOM 850 N N . MET A 1 109 ? -1.396 -26.391 -3.436 1 97.62 109 MET A N 1
ATOM 851 C CA . MET A 1 109 ? -1.42 -26.547 -4.887 1 97.62 109 MET A CA 1
ATOM 852 C C . MET A 1 109 ? -0.066 -26.188 -5.492 1 97.62 109 MET A C 1
ATOM 854 O O . MET A 1 109 ? 0.535 -25.172 -5.129 1 97.62 109 MET A O 1
ATOM 858 N N . TYR A 1 110 ? 0.489 -27.031 -6.273 1 96.56 110 TYR A N 1
ATOM 859 C CA . TYR A 1 110 ? 1.748 -26.703 -6.934 1 96.56 110 TYR A CA 1
ATOM 860 C C . TYR A 1 110 ? 1.508 -25.875 -8.188 1 96.56 110 TYR A C 1
ATOM 862 O O . TYR A 1 110 ? 0.99 -26.375 -9.188 1 96.56 110 TYR A O 1
ATOM 870 N N . CYS A 1 111 ? 1.859 -24.656 -8.094 1 97.31 111 CYS A N 1
ATOM 871 C CA . CYS A 1 111 ? 1.64 -23.734 -9.195 1 97.31 111 CYS A CA 1
ATOM 872 C C . CYS A 1 111 ? 2.553 -24.062 -10.375 1 97.31 111 CYS A C 1
ATOM 874 O O . CYS A 1 111 ? 3.76 -24.234 -10.195 1 97.31 111 CYS A O 1
ATOM 876 N N . ARG A 1 112 ? 2.072 -24.062 -11.555 1 96.19 112 ARG A N 1
ATOM 877 C CA . ARG A 1 112 ? 2.854 -24.391 -12.742 1 96.19 112 ARG A CA 1
ATOM 878 C C . ARG A 1 112 ? 3.838 -23.281 -13.078 1 96.19 112 ARG A C 1
ATOM 880 O O . ARG A 1 112 ? 4.797 -23.484 -13.82 1 96.19 112 ARG A O 1
ATOM 887 N N . HIS A 1 113 ? 3.598 -22.078 -12.445 1 96.12 113 HIS A N 1
ATOM 888 C CA . HIS A 1 113 ? 4.473 -20.938 -12.695 1 96.12 113 HIS A CA 1
ATOM 889 C C . HIS A 1 113 ? 5.445 -20.719 -11.539 1 96.12 113 HIS A C 1
ATOM 891 O O . HIS A 1 113 ? 6.059 -19.656 -11.43 1 96.12 113 HIS A O 1
ATOM 897 N N . CYS A 1 114 ? 5.609 -21.656 -10.664 1 94 114 CYS A N 1
ATOM 898 C CA . CYS A 1 114 ? 6.414 -21.531 -9.453 1 94 114 CYS A CA 1
ATOM 899 C C . CYS A 1 114 ? 7.883 -21.312 -9.797 1 94 114 CYS A C 1
ATOM 901 O O . CYS A 1 114 ? 8.477 -22.125 -10.523 1 94 114 CYS A O 1
ATOM 903 N N . PHE A 1 115 ? 8.469 -20.344 -9.148 1 89.12 115 PHE A N 1
ATOM 904 C CA . PHE A 1 115 ? 9.883 -20.109 -9.43 1 89.12 115 PHE A CA 1
ATOM 905 C C . PHE A 1 115 ? 10.758 -21.016 -8.578 1 89.12 115 PHE A C 1
ATOM 907 O O . PHE A 1 115 ? 11.969 -21.125 -8.812 1 89.12 115 PHE A O 1
ATOM 914 N N . ARG A 1 116 ? 10.188 -21.688 -7.645 1 86.25 116 ARG A N 1
ATOM 915 C CA . ARG A 1 116 ? 10.898 -22.672 -6.84 1 86.25 116 ARG A CA 1
ATOM 916 C C . ARG A 1 116 ? 10.539 -24.094 -7.273 1 86.25 116 ARG A C 1
ATOM 918 O O . ARG A 1 116 ? 10.562 -25.016 -6.457 1 86.25 116 ARG A O 1
ATOM 925 N N . LYS A 1 117 ? 10.188 -24.219 -8.438 1 83.5 117 LYS A N 1
ATOM 926 C CA . LYS A 1 117 ? 9.758 -25.5 -9.016 1 83.5 117 LYS A CA 1
ATOM 927 C C . LYS A 1 117 ? 10.773 -26.594 -8.719 1 83.5 117 LYS A C 1
ATOM 929 O O . LYS A 1 117 ? 10.406 -27.766 -8.57 1 83.5 117 LYS A O 1
ATOM 934 N N . ARG A 1 118 ? 11.938 -26.297 -8.531 1 78.81 118 ARG A N 1
ATOM 935 C CA . ARG A 1 118 ? 13.016 -27.25 -8.281 1 78.81 118 ARG A CA 1
ATOM 936 C C . ARG A 1 118 ? 12.961 -27.766 -6.848 1 78.81 118 ARG A C 1
ATOM 938 O O . ARG A 1 118 ? 13.602 -28.766 -6.527 1 78.81 118 ARG A O 1
ATOM 945 N N . LEU A 1 119 ? 12.164 -27.094 -6.039 1 77.69 119 LEU A N 1
ATOM 946 C CA . LEU A 1 119 ? 12.188 -27.391 -4.609 1 77.69 119 LEU A CA 1
ATOM 947 C C . LEU A 1 119 ? 10.844 -27.922 -4.141 1 77.69 119 LEU A C 1
ATOM 949 O O . LEU A 1 119 ? 10.781 -28.859 -3.348 1 77.69 119 LEU A O 1
ATOM 953 N N . VAL A 1 120 ? 9.883 -27.453 -4.613 1 78.62 120 VAL A N 1
ATOM 954 C CA . VAL A 1 120 ? 8.562 -27.672 -4.039 1 78.62 120 VAL A CA 1
ATOM 955 C C . VAL A 1 120 ? 8.094 -29.094 -4.352 1 78.62 120 VAL A C 1
ATOM 957 O O . VAL A 1 120 ? 8.148 -29.531 -5.504 1 78.62 120 VAL A O 1
ATOM 960 N N . GLY A 1 121 ? 7.664 -29.703 -3.279 1 80.5 121 GLY A N 1
ATOM 961 C CA . GLY A 1 121 ? 7.168 -31.078 -3.395 1 80.5 121 GLY A CA 1
ATOM 962 C C . GLY A 1 121 ? 8.273 -32.094 -3.518 1 80.5 121 GLY A C 1
ATOM 963 O O . GLY A 1 121 ? 8.008 -33.312 -3.633 1 80.5 121 GLY A O 1
ATOM 964 N N . LEU A 1 122 ? 9.445 -31.719 -3.566 1 78.75 122 LEU A N 1
ATOM 965 C CA . LEU A 1 122 ? 10.539 -32.656 -3.818 1 78.75 122 LEU A CA 1
ATOM 966 C C . LEU A 1 122 ? 11.43 -32.781 -2.588 1 78.75 122 LEU A C 1
ATOM 968 O O . LEU A 1 122 ? 11.008 -33.344 -1.568 1 78.75 122 LEU A O 1
ATOM 972 N N . SER A 1 123 ? 12.578 -31.984 -2.551 1 71.81 123 SER A N 1
ATOM 973 C CA . SER A 1 123 ? 13.562 -32.156 -1.49 1 71.81 123 SER A CA 1
ATOM 974 C C . SER A 1 123 ? 13.344 -31.172 -0.357 1 71.81 123 SER A C 1
ATOM 976 O O . SER A 1 123 ? 12.906 -30.047 -0.591 1 71.81 123 SER A O 1
ATOM 978 N N . GLY A 1 124 ? 13.477 -31.797 0.873 1 71.75 124 GLY A N 1
ATOM 979 C CA . GLY A 1 124 ? 13.406 -30.953 2.051 1 71.75 124 GLY A CA 1
ATOM 980 C C . GLY A 1 124 ? 14.742 -30.312 2.4 1 71.75 124 GLY A C 1
ATOM 981 O O . GLY A 1 124 ? 14.875 -29.672 3.447 1 71.75 124 GLY A O 1
ATOM 982 N N . ASP A 1 125 ? 15.688 -30.375 1.659 1 70.94 125 ASP A N 1
ATOM 983 C CA . ASP A 1 125 ? 17.062 -29.984 1.981 1 70.94 125 ASP A CA 1
ATOM 984 C C . ASP A 1 125 ? 17.156 -28.5 2.273 1 70.94 125 ASP A C 1
ATOM 986 O O . ASP A 1 125 ? 18 -28.062 3.062 1 70.94 125 ASP A O 1
ATOM 990 N N . GLU A 1 126 ? 16.312 -27.688 1.782 1 76.31 126 GLU A N 1
ATOM 991 C CA . GLU A 1 126 ? 16.438 -26.234 1.936 1 76.31 126 GLU A CA 1
ATOM 992 C C . GLU A 1 126 ? 15.398 -25.703 2.92 1 76.31 126 GLU A C 1
ATOM 994 O O . GLU A 1 126 ? 15.211 -24.484 3.035 1 76.31 126 GLU A O 1
ATOM 999 N N . ILE A 1 127 ? 14.938 -26.578 3.674 1 83.88 127 ILE A N 1
ATOM 1000 C CA . ILE A 1 127 ? 13.867 -26.156 4.574 1 83.88 127 ILE A CA 1
ATOM 1001 C C . ILE A 1 127 ? 14.445 -25.875 5.961 1 83.88 127 ILE A C 1
ATOM 1003 O O . ILE A 1 127 ? 15.391 -26.547 6.391 1 83.88 127 ILE A O 1
ATOM 1007 N N . ALA A 1 128 ? 13.828 -25.031 6.609 1 84.31 128 ALA A N 1
ATOM 1008 C CA . ALA A 1 128 ? 14.227 -24.594 7.945 1 84.31 128 ALA A CA 1
ATOM 1009 C C . ALA A 1 128 ? 14.078 -25.719 8.961 1 84.31 128 ALA A C 1
ATOM 1011 O O . ALA A 1 128 ? 13.062 -26.422 8.969 1 84.31 128 ALA A O 1
ATOM 1012 N N . GLU A 1 129 ? 15.141 -25.875 9.781 1 83.12 129 GLU A N 1
ATOM 1013 C CA . GLU A 1 129 ? 15.102 -26.922 10.789 1 83.12 129 GLU A CA 1
ATOM 1014 C C . GLU A 1 129 ? 15.266 -26.359 12.188 1 83.12 129 GLU A C 1
ATOM 1016 O O . GLU A 1 129 ? 14.773 -26.922 13.164 1 83.12 129 GLU A O 1
ATOM 1021 N N . TYR A 1 130 ? 15.898 -25.188 12.211 1 90.56 130 TYR A N 1
ATOM 1022 C CA . TYR A 1 130 ? 16.25 -24.688 13.531 1 90.56 130 TYR A CA 1
ATOM 1023 C C . TYR A 1 130 ? 15.75 -23.266 13.719 1 90.56 130 TYR A C 1
ATOM 1025 O O . TYR A 1 130 ? 16.531 -22.312 13.656 1 90.56 130 TYR A O 1
ATOM 1033 N N . ILE A 1 131 ? 14.586 -23.156 14.164 1 96.19 131 ILE A N 1
ATOM 1034 C CA . ILE A 1 131 ? 13.898 -21.875 14.266 1 96.19 131 ILE A CA 1
ATOM 1035 C C . ILE A 1 131 ? 14.57 -21.016 15.32 1 96.19 131 ILE A C 1
ATOM 1037 O O . ILE A 1 131 ? 14.75 -19.812 15.125 1 96.19 131 ILE A O 1
ATOM 1041 N N . SER A 1 132 ? 15.008 -21.609 16.406 1 96.5 132 SER A N 1
ATOM 1042 C CA . SER A 1 132 ? 15.641 -20.859 17.484 1 96.5 132 SER A CA 1
ATOM 1043 C C . SER A 1 132 ? 16.953 -20.25 17.031 1 96.5 132 SER A C 1
ATOM 1045 O O . SER A 1 132 ? 17.281 -19.109 17.391 1 96.5 132 SER A O 1
ATOM 1047 N N . GLU A 1 133 ? 17.703 -21 16.312 1 97 133 GLU A N 1
ATOM 1048 C CA . GLU A 1 133 ? 18.953 -20.484 15.766 1 97 133 GLU A CA 1
ATOM 1049 C C . GLU A 1 133 ? 18.703 -19.344 14.781 1 97 133 GLU A C 1
ATOM 1051 O O . GLU A 1 133 ? 19.469 -18.391 14.727 1 97 133 GLU A O 1
ATOM 1056 N N . MET A 1 134 ? 17.719 -19.516 14.016 1 97.75 134 MET A N 1
ATOM 1057 C CA . MET A 1 134 ? 17.344 -18.469 13.086 1 97.75 134 MET A CA 1
ATOM 1058 C C . MET A 1 134 ? 16.969 -17.188 13.828 1 97.75 134 MET A C 1
ATOM 1060 O O . MET A 1 134 ? 17.391 -16.094 13.43 1 97.75 134 MET A O 1
ATOM 1064 N N . ALA A 1 135 ? 16.219 -17.312 14.883 1 98.25 135 ALA A N 1
ATOM 1065 C CA . ALA A 1 135 ? 15.867 -16.156 15.711 1 98.25 135 ALA A CA 1
ATOM 1066 C C . ALA A 1 135 ? 17.109 -15.516 16.312 1 98.25 135 ALA A C 1
ATOM 1068 O O . ALA A 1 135 ? 17.188 -14.289 16.438 1 98.25 135 ALA A O 1
ATOM 1069 N N . GLN A 1 136 ? 18.062 -16.328 16.734 1 98.06 136 GLN A N 1
ATOM 1070 C CA . GLN A 1 136 ? 19.312 -15.805 17.281 1 98.06 136 GLN A CA 1
ATOM 1071 C C . GLN A 1 136 ? 20.062 -14.984 16.25 1 98.06 136 GLN A C 1
ATOM 1073 O O . GLN A 1 136 ? 20.625 -13.93 16.562 1 98.06 136 GLN A O 1
ATOM 1078 N N . TYR A 1 137 ? 20.078 -15.531 15.008 1 98.19 137 TYR A N 1
ATOM 1079 C CA . TYR A 1 137 ? 20.688 -14.773 13.922 1 98.19 137 TYR A CA 1
ATOM 1080 C C . TYR A 1 137 ? 20.062 -13.391 13.797 1 98.19 137 TYR A C 1
ATOM 1082 O O . TYR A 1 137 ? 20.766 -12.383 13.688 1 98.19 137 TYR A O 1
ATOM 1090 N N . VAL A 1 138 ? 18.781 -13.328 13.812 1 98.44 138 VAL A N 1
ATOM 1091 C CA . VAL A 1 138 ? 18.047 -12.07 13.672 1 98.44 138 VAL A CA 1
ATOM 1092 C C . VAL A 1 138 ? 18.359 -11.148 14.852 1 98.44 138 VAL A C 1
ATOM 1094 O O . VAL A 1 138 ? 18.578 -9.953 14.672 1 98.44 138 VAL A O 1
ATOM 1097 N N . ARG A 1 139 ? 18.422 -11.656 16.047 1 98.31 139 ARG A N 1
ATOM 1098 C CA . ARG A 1 139 ? 18.75 -10.867 17.234 1 98.31 139 ARG A CA 1
ATOM 1099 C C . ARG A 1 139 ? 20.109 -10.211 17.078 1 98.31 139 ARG A C 1
ATOM 1101 O O . ARG A 1 139 ? 20.328 -9.094 17.562 1 98.31 139 ARG A O 1
ATOM 1108 N N . GLN A 1 140 ? 20.984 -10.859 16.406 1 98.06 140 GLN A N 1
ATOM 1109 C CA . GLN A 1 140 ? 22.359 -10.391 16.266 1 98.06 140 GLN A CA 1
ATOM 1110 C C . GLN A 1 140 ? 22.5 -9.414 15.102 1 98.06 140 GLN A C 1
ATOM 1112 O O . GLN A 1 140 ? 23.547 -8.805 14.906 1 98.06 140 GLN A O 1
ATOM 1117 N N . HIS A 1 141 ? 21.5 -9.312 14.289 1 97.81 141 HIS A N 1
ATOM 1118 C CA . HIS A 1 141 ? 21.5 -8.43 13.125 1 97.81 141 HIS A CA 1
ATOM 1119 C C . HIS A 1 141 ? 20.391 -7.383 13.227 1 97.81 141 HIS A C 1
ATOM 1121 O O . HIS A 1 141 ? 19.328 -7.535 12.617 1 97.81 141 HIS A O 1
ATOM 1127 N N . GLU A 1 142 ? 20.734 -6.266 13.805 1 96.5 142 GLU A N 1
ATOM 1128 C CA . GLU A 1 142 ? 19.734 -5.27 14.188 1 96.5 142 GLU A CA 1
ATOM 1129 C C . GLU A 1 142 ? 19.234 -4.5 12.969 1 96.5 142 GLU A C 1
ATOM 1131 O O . GLU A 1 142 ? 18.219 -3.809 13.047 1 96.5 142 GLU A O 1
ATOM 1136 N N . GLU A 1 143 ? 19.938 -4.641 11.789 1 94.88 143 GLU A N 1
ATOM 1137 C CA . GLU A 1 143 ? 19.469 -4.004 10.555 1 94.88 143 GLU A CA 1
ATOM 1138 C C . GLU A 1 143 ? 18.219 -4.699 10.008 1 94.88 143 GLU A C 1
ATOM 1140 O O . GLU A 1 143 ? 17.516 -4.137 9.18 1 94.88 143 GLU A O 1
ATOM 1145 N N . ILE A 1 144 ? 17.984 -5.969 10.453 1 97.06 144 ILE A N 1
ATOM 1146 C CA . ILE A 1 144 ? 16.797 -6.715 10.039 1 97.06 144 ILE A CA 1
ATOM 1147 C C . ILE A 1 144 ? 15.562 -6.184 10.766 1 97.06 144 ILE A C 1
ATOM 1149 O O . ILE A 1 144 ? 15.492 -6.23 11.992 1 97.06 144 ILE A O 1
ATOM 1153 N N . ASN A 1 145 ? 14.617 -5.703 10 1 96.94 145 ASN A N 1
ATOM 1154 C CA . ASN A 1 145 ? 13.445 -5.152 10.688 1 96.94 145 ASN A CA 1
ATOM 1155 C C . ASN A 1 145 ? 12.172 -5.918 10.328 1 96.94 145 ASN A C 1
ATOM 1157 O O . ASN A 1 145 ? 11.078 -5.531 10.734 1 96.94 145 ASN A O 1
ATOM 1161 N N . ASN A 1 146 ? 12.32 -7.004 9.523 1 97.62 146 ASN A N 1
ATOM 1162 C CA . ASN A 1 146 ? 11.18 -7.871 9.258 1 97.62 146 ASN A CA 1
ATOM 1163 C C . ASN A 1 146 ? 11.617 -9.281 8.875 1 97.62 146 ASN A C 1
ATOM 1165 O O . ASN A 1 146 ? 12.711 -9.469 8.344 1 97.62 146 ASN A O 1
ATOM 1169 N N . VAL A 1 147 ? 10.812 -10.227 9.141 1 98.38 147 VAL A N 1
ATOM 1170 C CA . VAL A 1 147 ? 11.031 -11.625 8.805 1 98.38 147 VAL A CA 1
ATOM 1171 C C . VAL A 1 147 ? 9.906 -12.133 7.906 1 98.38 147 VAL A C 1
ATOM 1173 O O . VAL A 1 147 ? 8.727 -11.922 8.203 1 98.38 147 VAL A O 1
ATOM 1176 N N . LEU A 1 148 ? 10.305 -12.75 6.84 1 98.5 148 LEU A N 1
ATOM 1177 C CA . LEU A 1 148 ? 9.352 -13.359 5.922 1 98.5 148 LEU A CA 1
ATOM 1178 C C . LEU A 1 148 ? 9.406 -14.883 6.02 1 98.5 148 LEU A C 1
ATOM 1180 O O . LEU A 1 148 ? 10.398 -15.5 5.625 1 98.5 148 LEU A O 1
ATOM 1184 N N . VAL A 1 149 ? 8.367 -15.422 6.609 1 98.62 149 VAL A N 1
ATOM 1185 C CA . VAL A 1 149 ? 8.211 -16.875 6.613 1 98.62 149 VAL A CA 1
ATOM 1186 C C . VAL A 1 149 ? 7.527 -17.328 5.324 1 98.62 149 VAL A C 1
ATOM 1188 O O . VAL A 1 149 ? 6.383 -16.953 5.059 1 98.62 149 VAL A O 1
ATOM 1191 N N . SER A 1 150 ? 8.258 -18.047 4.531 1 96.81 150 SER A N 1
ATOM 1192 C CA . SER A 1 150 ? 7.809 -18.484 3.211 1 96.81 150 SER A CA 1
ATOM 1193 C C . SER A 1 150 ? 8.148 -19.953 2.969 1 96.81 150 SER A C 1
ATOM 1195 O O . SER A 1 150 ? 7.996 -20.781 3.865 1 96.81 150 SER A O 1
ATOM 1197 N N . GLY A 1 151 ? 8.57 -20.328 1.764 1 94 151 GLY A N 1
ATOM 1198 C CA . GLY A 1 151 ? 8.844 -21.688 1.336 1 94 151 GLY A CA 1
ATOM 1199 C C . GLY A 1 151 ? 7.977 -22.125 0.175 1 94 151 GLY A C 1
ATOM 1200 O O . GLY A 1 151 ? 7.957 -21.484 -0.875 1 94 151 GLY A O 1
ATOM 1201 N N . GLY A 1 152 ? 7.422 -23.422 0.42 1 94.81 152 GLY A N 1
ATOM 1202 C CA . GLY A 1 152 ? 6.27 -23.641 -0.44 1 94.81 152 GLY A CA 1
ATOM 1203 C C . GLY A 1 152 ? 5.121 -22.703 -0.153 1 94.81 152 GLY A C 1
ATOM 1204 O O . GLY A 1 152 ? 5.059 -21.594 -0.712 1 94.81 152 GLY A O 1
ATOM 1205 N N . ASP A 1 153 ? 4.445 -23.125 0.876 1 97.31 153 ASP A N 1
ATOM 1206 C CA . ASP A 1 153 ? 3.395 -22.266 1.416 1 97.31 153 ASP A CA 1
ATOM 1207 C C . ASP A 1 153 ? 3.438 -22.234 2.943 1 97.31 153 ASP A C 1
ATOM 1209 O O . ASP A 1 153 ? 3.148 -23.25 3.594 1 97.31 153 ASP A O 1
ATOM 1213 N N . ALA A 1 154 ? 3.709 -21.062 3.498 1 98.25 154 ALA A N 1
ATOM 1214 C CA . ALA A 1 154 ? 3.975 -20.938 4.93 1 98.25 154 ALA A CA 1
ATOM 1215 C C . ALA A 1 154 ? 2.785 -21.422 5.75 1 98.25 154 ALA A C 1
ATOM 1217 O O . ALA A 1 154 ? 2.957 -21.953 6.855 1 98.25 154 ALA A O 1
ATOM 1218 N N . PHE A 1 155 ? 1.557 -21.297 5.262 1 98.69 155 PHE A N 1
ATOM 1219 C CA . PHE A 1 155 ? 0.377 -21.672 6.035 1 98.69 155 PHE A CA 1
ATOM 1220 C C . PHE A 1 155 ? 0.124 -23.172 5.949 1 98.69 155 PHE A C 1
ATOM 1222 O O . PHE A 1 155 ? -0.835 -23.672 6.535 1 98.69 155 PHE A O 1
ATOM 1229 N N . LEU A 1 156 ? 0.978 -23.906 5.242 1 97.94 156 LEU A N 1
ATOM 1230 C CA . LEU A 1 156 ? 0.866 -25.359 5.242 1 97.94 156 LEU A CA 1
ATOM 1231 C C . LEU A 1 156 ? 1.689 -25.969 6.371 1 97.94 156 LEU A C 1
ATOM 1233 O O . LEU A 1 156 ? 1.59 -27.172 6.641 1 97.94 156 LEU A O 1
ATOM 1237 N N . ASN A 1 157 ? 2.537 -25.141 6.996 1 97.88 157 ASN A N 1
ATOM 1238 C CA . ASN A 1 157 ? 3.137 -25.609 8.242 1 97.88 157 ASN A CA 1
ATOM 1239 C C . ASN A 1 157 ? 2.074 -25.969 9.273 1 97.88 157 ASN A C 1
ATOM 1241 O O . ASN A 1 157 ? 0.959 -25.453 9.234 1 97.88 157 ASN A O 1
ATOM 1245 N N . SER A 1 158 ? 2.457 -26.938 10.156 1 97.69 158 SER A N 1
ATOM 1246 C CA . SER A 1 158 ? 1.561 -27.25 11.258 1 97.69 158 SER A CA 1
ATOM 1247 C C . SER A 1 158 ? 1.342 -26.047 12.164 1 97.69 158 SER A C 1
ATOM 1249 O O . SER A 1 158 ? 2.168 -25.125 12.188 1 97.69 158 SER A O 1
ATOM 1251 N N . ASN A 1 159 ? 0.204 -26 12.906 1 98.38 159 ASN A N 1
ATOM 1252 C CA . ASN A 1 159 ? -0.028 -24.938 13.883 1 98.38 159 ASN A CA 1
ATOM 1253 C C . ASN A 1 159 ? 1.125 -24.828 14.875 1 98.38 159 ASN A C 1
ATOM 1255 O O . ASN A 1 159 ? 1.519 -23.719 15.258 1 98.38 159 ASN A O 1
ATOM 1259 N N . ARG A 1 160 ? 1.672 -25.984 15.25 1 97.88 160 ARG A N 1
ATOM 1260 C CA . ARG A 1 160 ? 2.799 -26 16.172 1 97.88 160 ARG A CA 1
ATOM 1261 C C . ARG A 1 160 ? 3.998 -25.266 15.594 1 97.88 160 ARG A C 1
ATOM 1263 O O . ARG A 1 160 ? 4.633 -24.453 16.281 1 97.88 160 ARG A O 1
ATOM 1270 N N . THR A 1 161 ? 4.293 -25.516 14.352 1 98 161 THR A N 1
ATOM 1271 C CA . THR A 1 161 ? 5.422 -24.891 13.68 1 98 161 THR A CA 1
ATOM 1272 C C . THR A 1 161 ? 5.184 -23.391 13.523 1 98 161 THR A C 1
ATOM 1274 O O . THR A 1 161 ? 6.07 -22.578 13.805 1 98 161 THR A O 1
ATOM 1277 N N . ILE A 1 162 ? 4.012 -22.969 13.094 1 98.62 162 ILE A N 1
ATOM 1278 C CA . ILE A 1 162 ? 3.674 -21.562 12.93 1 98.62 162 ILE A CA 1
ATOM 1279 C C . ILE A 1 162 ? 3.781 -20.844 14.281 1 98.62 162 ILE A C 1
ATOM 1281 O O . ILE A 1 162 ? 4.332 -19.75 14.359 1 98.62 162 ILE A O 1
ATOM 1285 N N . ARG A 1 163 ? 3.291 -21.516 15.312 1 98.38 163 ARG A N 1
ATOM 1286 C CA . ARG A 1 163 ? 3.375 -20.938 16.656 1 98.38 163 ARG A CA 1
ATOM 1287 C C . ARG A 1 163 ? 4.824 -20.688 17.047 1 98.38 163 ARG A C 1
ATOM 1289 O O . ARG A 1 163 ? 5.137 -19.656 17.641 1 98.38 163 ARG A O 1
ATOM 1296 N N . LYS A 1 164 ? 5.68 -21.625 16.75 1 98.31 164 LYS A N 1
ATOM 1297 C CA . LYS A 1 164 ? 7.086 -21.469 17.109 1 98.31 164 LYS A CA 1
ATOM 1298 C C . LYS A 1 164 ? 7.695 -20.25 16.406 1 98.31 164 LYS A C 1
ATOM 1300 O O . LYS A 1 164 ? 8.445 -19.484 17.016 1 98.31 164 LYS A O 1
ATOM 1305 N N . TYR A 1 165 ? 7.426 -20.062 15.109 1 98.62 165 TYR A N 1
ATOM 1306 C CA . TYR A 1 165 ? 7.895 -18.875 14.406 1 98.62 165 TYR A CA 1
ATOM 1307 C C . TYR A 1 165 ? 7.395 -17.609 15.086 1 98.62 165 TYR A C 1
ATOM 1309 O O . TYR A 1 165 ? 8.172 -16.688 15.344 1 98.62 165 TYR A O 1
ATOM 1317 N N . LEU A 1 166 ? 6.066 -17.578 15.391 1 98.62 166 LEU A N 1
ATOM 1318 C CA . LEU A 1 166 ? 5.457 -16.391 15.992 1 98.62 166 LEU A CA 1
ATOM 1319 C C . LEU A 1 166 ? 6.055 -16.109 17.359 1 98.62 166 LEU A C 1
ATOM 1321 O O . LEU A 1 166 ? 6.379 -14.969 17.688 1 98.62 166 LEU A O 1
ATOM 1325 N N . GLU A 1 167 ? 6.234 -17.141 18.125 1 98.06 167 GLU A N 1
ATOM 1326 C CA . GLU A 1 167 ? 6.781 -17.016 19.469 1 98.06 167 GLU A CA 1
ATOM 1327 C C . GLU A 1 167 ? 8.203 -16.453 19.438 1 98.06 167 GLU A C 1
ATOM 1329 O O . GLU A 1 167 ? 8.531 -15.516 20.156 1 98.06 167 GLU A O 1
ATOM 1334 N N . GLU A 1 168 ? 9.023 -17.016 18.625 1 98.12 168 GLU A N 1
ATOM 1335 C CA . GLU A 1 168 ? 10.438 -16.656 18.562 1 98.12 168 GLU A CA 1
ATOM 1336 C C . GLU A 1 168 ? 10.617 -15.242 18.016 1 98.12 168 GLU A C 1
ATOM 1338 O O . GLU A 1 168 ? 11.391 -14.453 18.562 1 98.12 168 GLU A O 1
ATOM 1343 N N . PHE A 1 169 ? 9.898 -14.883 17.031 1 98.56 169 PHE A N 1
ATOM 1344 C CA . PHE A 1 169 ? 10.203 -13.648 16.328 1 98.56 169 PHE A CA 1
ATOM 1345 C C . PHE A 1 169 ? 9.414 -12.477 16.906 1 98.56 169 PHE A C 1
ATOM 1347 O O . PHE A 1 169 ? 9.867 -11.328 16.844 1 98.56 169 PHE A O 1
ATOM 1354 N N . SER A 1 170 ? 8.219 -12.68 17.484 1 98.06 170 SER A N 1
ATOM 1355 C CA . SER A 1 170 ? 7.461 -11.586 18.078 1 98.06 170 SER A CA 1
ATOM 1356 C C . SER A 1 170 ? 8.188 -11 19.281 1 98.06 170 SER A C 1
ATOM 1358 O O . SER A 1 170 ? 7.934 -9.859 19.672 1 98.06 170 SER A O 1
ATOM 1360 N N . GLY A 1 171 ? 9.102 -11.758 19.828 1 96.75 171 GLY A N 1
ATOM 1361 C CA . GLY A 1 171 ? 9.844 -11.32 21 1 96.75 171 GLY A CA 1
ATOM 1362 C C . GLY A 1 171 ? 11.047 -10.461 20.656 1 96.75 171 GLY A C 1
ATOM 1363 O O . GLY A 1 171 ? 11.703 -9.914 21.547 1 96.75 171 GLY A O 1
ATOM 1364 N N . ILE A 1 172 ? 11.398 -10.336 19.438 1 98.25 172 ILE A N 1
ATOM 1365 C CA . ILE A 1 172 ? 12.562 -9.562 19.016 1 98.25 172 ILE A CA 1
ATOM 1366 C C . ILE A 1 172 ? 12.188 -8.094 18.844 1 98.25 172 ILE A C 1
ATOM 1368 O O . ILE A 1 172 ? 11.43 -7.738 17.938 1 98.25 172 ILE A O 1
ATOM 1372 N N . GLU A 1 173 ? 12.742 -7.227 19.594 1 96.44 173 GLU A N 1
ATOM 1373 C CA . GLU A 1 173 ? 12.305 -5.844 19.766 1 96.44 173 GLU A CA 1
ATOM 1374 C C . GLU A 1 173 ? 12.484 -5.039 18.484 1 96.44 173 GLU A C 1
ATOM 1376 O O . GLU A 1 173 ? 11.617 -4.242 18.125 1 96.44 173 GLU A O 1
ATOM 1381 N N . HIS A 1 174 ? 13.57 -5.27 17.766 1 96.56 174 HIS A N 1
ATOM 1382 C CA . HIS A 1 174 ? 13.891 -4.383 16.656 1 96.56 174 HIS A CA 1
ATOM 1383 C C . HIS A 1 174 ? 13.117 -4.777 15.406 1 96.56 174 HIS A C 1
ATOM 1385 O O . HIS A 1 174 ? 13.195 -4.098 14.383 1 96.56 174 HIS A O 1
ATOM 1391 N N . LEU A 1 175 ? 12.359 -5.906 15.43 1 97.88 175 LEU A N 1
ATOM 1392 C CA . LEU A 1 175 ? 11.5 -6.262 14.305 1 97.88 175 LEU A CA 1
ATOM 1393 C C . LEU A 1 175 ? 10.25 -5.379 14.273 1 97.88 175 LEU A C 1
ATOM 1395 O O . LEU A 1 175 ? 9.633 -5.137 15.312 1 97.88 175 LEU A O 1
ATOM 1399 N N . ASN A 1 176 ? 9.945 -4.922 13.07 1 97.38 176 ASN A N 1
ATOM 1400 C CA . ASN A 1 176 ? 8.727 -4.137 12.883 1 97.38 176 ASN A CA 1
ATOM 1401 C C . ASN A 1 176 ? 7.523 -5.035 12.617 1 97.38 176 ASN A C 1
ATOM 1403 O O . ASN A 1 176 ? 6.395 -4.688 12.977 1 97.38 176 ASN A O 1
ATOM 1407 N N . LEU A 1 177 ? 7.797 -6.148 11.945 1 98.44 177 LEU A N 1
ATOM 1408 C CA . LEU A 1 177 ? 6.68 -6.988 11.531 1 98.44 177 LEU A CA 1
ATOM 1409 C C . LEU A 1 177 ? 7.156 -8.398 11.188 1 98.44 177 LEU A C 1
ATOM 1411 O O . LEU A 1 177 ? 8.352 -8.625 11.023 1 98.44 177 LEU A O 1
ATOM 1415 N N . ILE A 1 178 ? 6.234 -9.305 11.219 1 98.75 178 ILE A N 1
ATOM 1416 C CA . ILE A 1 178 ? 6.375 -10.664 10.719 1 98.75 178 ILE A CA 1
ATOM 1417 C C . ILE A 1 178 ? 5.461 -10.875 9.516 1 98.75 178 ILE A C 1
ATOM 1419 O O . ILE A 1 178 ? 4.285 -10.492 9.547 1 98.75 178 ILE A O 1
ATOM 1423 N N . ARG A 1 179 ? 5.98 -11.469 8.484 1 98.5 179 ARG A N 1
ATOM 1424 C CA . ARG A 1 179 ? 5.223 -11.688 7.258 1 98.5 179 ARG A CA 1
ATOM 1425 C C . ARG A 1 179 ? 5.141 -13.172 6.926 1 98.5 179 ARG A C 1
ATOM 1427 O O . ARG A 1 179 ? 6.117 -13.906 7.09 1 98.5 179 ARG A O 1
ATOM 1434 N N . PHE A 1 180 ? 4.02 -13.531 6.492 1 98.88 180 PHE A N 1
ATOM 1435 C CA . PHE A 1 180 ? 3.832 -14.867 5.934 1 98.88 180 PHE A CA 1
ATOM 1436 C C . PHE A 1 180 ? 3.518 -14.797 4.445 1 98.88 180 PHE A C 1
ATOM 1438 O O . PHE A 1 180 ? 2.576 -14.109 4.035 1 98.88 180 PHE A O 1
ATOM 1445 N N . GLY A 1 181 ? 4.371 -15.375 3.596 1 98.44 181 GLY A N 1
ATOM 1446 C CA . GLY A 1 181 ? 4.004 -15.633 2.213 1 98.44 181 GLY A CA 1
ATOM 1447 C C . GLY A 1 181 ? 3.15 -16.875 2.043 1 98.44 181 GLY A C 1
ATOM 1448 O O . GLY A 1 181 ? 3.602 -17.984 2.33 1 98.44 181 GLY A O 1
ATOM 1449 N N . SER A 1 182 ? 1.942 -16.719 1.616 1 98.75 182 SER A N 1
ATOM 1450 C CA . SER A 1 182 ? 1.05 -17.875 1.555 1 98.75 182 SER A CA 1
ATOM 1451 C C . SER A 1 182 ? 0.006 -17.703 0.455 1 98.75 182 SER A C 1
ATOM 1453 O O . SER A 1 182 ? -0.624 -16.656 0.345 1 98.75 182 SER A O 1
ATOM 1455 N N . ARG A 1 183 ? -0.173 -18.688 -0.321 1 98.5 183 ARG A N 1
ATOM 1456 C CA . ARG A 1 183 ? -1.231 -18.703 -1.326 1 98.5 183 ARG A CA 1
ATOM 1457 C C . ARG A 1 183 ? -2.469 -19.422 -0.813 1 98.5 183 ARG A C 1
ATOM 1459 O O . ARG A 1 183 ? -3.43 -19.625 -1.558 1 98.5 183 ARG A O 1
ATOM 1466 N N . THR A 1 184 ? -2.49 -19.797 0.454 1 98.62 184 THR A N 1
ATOM 1467 C CA . THR A 1 184 ? -3.576 -20.562 1.058 1 98.62 184 THR A CA 1
ATOM 1468 C C . THR A 1 184 ? -4.887 -19.781 0.986 1 98.62 184 THR A C 1
ATOM 1470 O O . THR A 1 184 ? -5.949 -20.375 0.746 1 98.62 184 THR A O 1
ATOM 1473 N N . PRO A 1 185 ? -4.871 -18.422 1.153 1 98.75 185 PRO A N 1
ATOM 1474 C CA . PRO A 1 185 ? -6.152 -17.734 0.996 1 98.75 185 PRO A CA 1
ATOM 1475 C C . PRO A 1 185 ? -6.785 -17.953 -0.375 1 98.75 185 PRO A C 1
ATOM 1477 O O . PRO A 1 185 ? -8.008 -17.875 -0.516 1 98.75 185 PRO A O 1
ATOM 1480 N N . VAL A 1 186 ? -6.008 -18.328 -1.353 1 98.81 186 VAL A N 1
ATOM 1481 C CA . VAL A 1 186 ? -6.441 -18.5 -2.736 1 98.81 186 VAL A CA 1
ATOM 1482 C C . VAL A 1 186 ? -6.793 -19.953 -3.002 1 98.81 186 VAL A C 1
ATOM 1484 O O . VAL A 1 186 ? -7.875 -20.266 -3.51 1 98.81 186 VAL A O 1
ATOM 1487 N N . VAL A 1 187 ? -5.906 -20.891 -2.578 1 98.88 187 VAL A N 1
ATOM 1488 C CA . VAL A 1 187 ? -5.957 -22.25 -3.102 1 98.88 187 VAL A CA 1
ATOM 1489 C C . VAL A 1 187 ? -6.582 -23.188 -2.064 1 98.88 187 VAL A C 1
ATOM 1491 O O . VAL A 1 187 ? -7.004 -24.297 -2.393 1 98.88 187 VAL A O 1
ATOM 1494 N N . LEU A 1 188 ? -6.609 -22.766 -0.864 1 98.81 188 LEU A N 1
ATOM 1495 C CA . LEU A 1 188 ? -7.168 -23.547 0.234 1 98.81 188 LEU A CA 1
ATOM 1496 C C . LEU A 1 188 ? -7.66 -22.641 1.353 1 98.81 188 LEU A C 1
ATOM 1498 O O . LEU A 1 188 ? -7.223 -22.766 2.498 1 98.81 188 LEU A O 1
ATOM 1502 N N . PRO A 1 189 ? -8.648 -21.719 1.046 1 98.75 189 PRO A N 1
ATOM 1503 C CA . PRO A 1 189 ? -9.125 -20.766 2.043 1 98.75 189 PRO A CA 1
ATOM 1504 C C . PRO A 1 189 ? -9.633 -21.438 3.316 1 98.75 189 PRO A C 1
ATOM 1506 O O . PRO A 1 189 ? -9.594 -20.828 4.395 1 98.75 189 PRO A O 1
ATOM 1509 N N . GLN A 1 190 ? -9.961 -22.734 3.273 1 98.69 190 GLN A N 1
ATOM 1510 C CA . GLN A 1 190 ? -10.484 -23.484 4.406 1 98.69 190 GLN A CA 1
ATOM 1511 C C . GLN A 1 190 ? -9.43 -23.641 5.5 1 98.69 190 GLN A C 1
ATOM 1513 O O . GLN A 1 190 ? -9.758 -23.797 6.676 1 98.69 190 GLN A O 1
ATOM 1518 N N . ARG A 1 191 ? -8.125 -23.609 5.082 1 98.75 191 ARG A N 1
ATOM 1519 C CA . ARG A 1 191 ? -7.047 -23.641 6.062 1 98.75 191 ARG A CA 1
ATOM 1520 C C . ARG A 1 191 ? -7.191 -22.516 7.078 1 98.75 191 ARG A C 1
ATOM 1522 O O . ARG A 1 191 ? -6.809 -22.656 8.242 1 98.75 191 ARG A O 1
ATOM 1529 N N . ILE A 1 192 ? -7.816 -21.406 6.707 1 98.75 192 ILE A N 1
ATOM 1530 C CA . ILE A 1 192 ? -8.031 -20.234 7.559 1 98.75 192 ILE A CA 1
ATOM 1531 C C . ILE A 1 192 ? -9.422 -20.297 8.18 1 98.75 192 ILE A C 1
ATOM 1533 O O . ILE A 1 192 ? -9.57 -20.188 9.398 1 98.75 192 ILE A O 1
ATOM 1537 N N . THR A 1 193 ? -10.445 -20.641 7.371 1 98.38 193 THR A N 1
ATOM 1538 C CA . THR A 1 193 ? -11.828 -20.484 7.82 1 98.38 193 THR A CA 1
ATOM 1539 C C . THR A 1 193 ? -12.242 -21.672 8.68 1 98.38 193 THR A C 1
ATOM 1541 O O . THR A 1 193 ? -13.203 -21.594 9.453 1 98.38 193 THR A O 1
ATOM 1544 N N . THR A 1 194 ? -11.555 -22.812 8.539 1 98.31 194 THR A N 1
ATOM 1545 C CA . THR A 1 194 ? -11.953 -23.984 9.305 1 98.31 194 THR A CA 1
ATOM 1546 C C . THR A 1 194 ? -10.883 -24.359 10.328 1 98.31 194 THR A C 1
ATOM 1548 O O . THR A 1 194 ? -10.883 -25.469 10.859 1 98.31 194 THR A O 1
ATOM 1551 N N . ASP A 1 195 ? -9.938 -23.531 10.578 1 98.25 195 ASP A N 1
ATOM 1552 C CA . ASP A 1 195 ? -8.906 -23.734 11.586 1 98.25 195 ASP A CA 1
ATOM 1553 C C . ASP A 1 195 ? -8.867 -22.578 12.578 1 98.25 195 ASP A C 1
ATOM 1555 O O . ASP A 1 195 ? -7.961 -21.75 12.539 1 98.25 195 ASP A O 1
ATOM 1559 N N . PRO A 1 196 ? -9.742 -22.562 13.516 1 97.94 196 PRO A N 1
ATOM 1560 C CA . PRO A 1 196 ? -9.797 -21.469 14.484 1 97.94 196 PRO A CA 1
ATOM 1561 C C . PRO A 1 196 ? -8.516 -21.312 15.289 1 97.94 196 PRO A C 1
ATOM 1563 O O . PRO A 1 196 ? -8.172 -20.203 15.711 1 97.94 196 PRO A O 1
ATOM 1566 N N . GLU A 1 197 ? -7.797 -22.406 15.477 1 98.56 197 GLU A N 1
ATOM 1567 C CA . GLU A 1 197 ? -6.539 -22.344 16.219 1 98.56 197 GLU A CA 1
ATOM 1568 C C . GLU A 1 197 ? -5.531 -21.438 15.5 1 98.56 197 GLU A C 1
ATOM 1570 O O . GLU A 1 197 ? -4.836 -20.656 16.141 1 98.56 197 GLU A O 1
ATOM 1575 N N . LEU A 1 198 ? -5.457 -21.578 14.234 1 98.75 198 LEU A N 1
ATOM 1576 C CA . LEU A 1 198 ? -4.578 -20.719 13.445 1 98.75 198 LEU A CA 1
ATOM 1577 C C . LEU A 1 198 ? -4.953 -19.25 13.617 1 98.75 198 LEU A C 1
ATOM 1579 O O . LEU A 1 198 ? -4.09 -18.406 13.906 1 98.75 198 LEU A O 1
ATOM 1583 N N . VAL A 1 199 ? -6.215 -18.938 13.492 1 98.62 199 VAL A N 1
ATOM 1584 C CA . VAL A 1 199 ? -6.707 -17.562 13.547 1 98.62 199 VAL A CA 1
ATOM 1585 C C . VAL A 1 199 ? -6.473 -16.984 14.938 1 98.62 199 VAL A C 1
ATOM 1587 O O . VAL A 1 199 ? -6.035 -15.836 15.07 1 98.62 199 VAL A O 1
ATOM 1590 N N . ASP A 1 200 ? -6.703 -17.781 15.93 1 98.56 200 ASP A N 1
ATOM 1591 C CA . ASP A 1 200 ? -6.5 -17.344 17.297 1 98.56 200 ASP A CA 1
ATOM 1592 C C . ASP A 1 200 ? -5.031 -17.016 17.562 1 98.56 200 ASP A C 1
ATOM 1594 O O . ASP A 1 200 ? -4.723 -16.016 18.203 1 98.56 200 ASP A O 1
ATOM 1598 N N . MET A 1 201 ? -4.215 -17.844 17.062 1 98.31 201 MET A N 1
ATOM 1599 C CA . MET A 1 201 ? -2.779 -17.641 17.234 1 98.31 201 MET A CA 1
ATOM 1600 C C . MET A 1 201 ? -2.324 -16.375 16.531 1 98.31 201 MET A C 1
ATOM 1602 O O . MET A 1 201 ? -1.573 -15.57 17.094 1 98.31 201 MET A O 1
ATOM 1606 N N . LEU A 1 202 ? -2.77 -16.203 15.336 1 98.62 202 LEU A N 1
ATOM 1607 C CA . LEU A 1 202 ? -2.424 -15 14.578 1 98.62 202 LEU A CA 1
ATOM 1608 C C . LEU A 1 202 ? -2.932 -13.75 15.289 1 98.62 202 LEU A C 1
ATOM 1610 O O . LEU A 1 202 ? -2.238 -12.734 15.328 1 98.62 202 LEU A O 1
ATOM 1614 N N . THR A 1 203 ? -4.098 -13.82 15.836 1 98.25 203 THR A N 1
ATOM 1615 C CA . THR A 1 203 ? -4.695 -12.695 16.547 1 98.25 203 THR A CA 1
ATOM 1616 C C . THR A 1 203 ? -3.867 -12.352 17.781 1 98.25 203 THR A C 1
ATOM 1618 O O . THR A 1 203 ? -3.523 -11.188 18 1 98.25 203 THR A O 1
ATOM 1621 N N . ALA A 1 204 ? -3.545 -13.383 18.547 1 98.25 204 ALA A N 1
ATOM 1622 C CA . ALA A 1 204 ? -2.834 -13.18 19.812 1 98.25 204 ALA A CA 1
ATOM 1623 C C . ALA A 1 204 ? -1.437 -12.617 19.562 1 98.25 204 ALA A C 1
ATOM 1625 O O . ALA A 1 204 ? -1.04 -11.633 20.188 1 98.25 204 ALA A O 1
ATOM 1626 N N . TYR A 1 205 ? -0.712 -13.188 18.672 1 98.38 205 TYR A N 1
ATOM 1627 C CA . TYR A 1 205 ? 0.653 -12.742 18.422 1 98.38 205 TYR A CA 1
ATOM 1628 C C . TYR A 1 205 ? 0.665 -11.438 17.625 1 98.38 205 TYR A C 1
ATOM 1630 O O . TYR A 1 205 ? 1.601 -10.648 17.734 1 98.38 205 TYR A O 1
ATOM 1638 N N . GLY A 1 206 ? -0.419 -11.258 16.828 1 97.31 206 GLY A N 1
ATOM 1639 C CA . GLY A 1 206 ? -0.547 -10.008 16.109 1 97.31 206 GLY A CA 1
ATOM 1640 C C . GLY A 1 206 ? -0.626 -8.789 17.016 1 97.31 206 GLY A C 1
ATOM 1641 O O . GLY A 1 206 ? -0.282 -7.68 16.594 1 97.31 206 GLY A O 1
ATOM 1642 N N . LYS A 1 207 ? -1.066 -8.969 18.219 1 95.94 207 LYS A N 1
ATOM 1643 C CA . LYS A 1 207 ? -1.129 -7.887 19.203 1 95.94 207 LYS A CA 1
ATOM 1644 C C . LYS A 1 207 ? 0.263 -7.527 19.719 1 95.94 207 LYS A C 1
ATOM 1646 O O . LYS A 1 207 ? 0.479 -6.422 20.219 1 95.94 207 LYS A O 1
ATOM 1651 N N . LYS A 1 208 ? 1.191 -8.508 19.594 1 97.06 208 LYS A N 1
ATOM 1652 C CA . LYS A 1 208 ? 2.564 -8.289 20.047 1 97.06 208 LYS A CA 1
ATOM 1653 C C . LYS A 1 208 ? 3.424 -7.711 18.922 1 97.06 208 LYS A C 1
ATOM 1655 O O . LYS A 1 208 ? 4.258 -6.836 19.172 1 97.06 208 LYS A O 1
ATOM 1660 N N . LYS A 1 209 ? 3.316 -8.195 17.766 1 98.31 209 LYS A N 1
ATOM 1661 C CA . LYS A 1 209 ? 4.043 -7.828 16.547 1 98.31 209 LYS A CA 1
ATOM 1662 C C . LYS A 1 209 ? 3.129 -7.867 15.328 1 98.31 209 LYS A C 1
ATOM 1664 O O . LYS A 1 209 ? 2.469 -8.875 15.07 1 98.31 209 LYS A O 1
ATOM 1669 N N . GLN A 1 210 ? 3.105 -6.766 14.625 1 98.56 210 GLN A N 1
ATOM 1670 C CA . GLN A 1 210 ? 2.215 -6.707 13.469 1 98.56 210 GLN A CA 1
ATOM 1671 C C . GLN A 1 210 ? 2.508 -7.84 12.492 1 98.56 210 GLN A C 1
ATOM 1673 O O . GLN A 1 210 ? 3.67 -8.133 12.195 1 98.56 210 GLN A O 1
ATOM 1678 N N . ILE A 1 211 ? 1.459 -8.516 12.031 1 98.81 211 ILE A N 1
ATOM 1679 C CA . ILE A 1 211 ? 1.597 -9.625 11.102 1 98.81 211 ILE A CA 1
ATOM 1680 C C . ILE A 1 211 ? 1.031 -9.227 9.734 1 98.81 211 ILE A C 1
ATOM 1682 O O . ILE A 1 211 ? -0.028 -8.602 9.656 1 98.81 211 ILE A O 1
ATOM 1686 N N . TYR A 1 212 ? 1.732 -9.516 8.688 1 98.81 212 TYR A N 1
ATOM 1687 C CA . TYR A 1 212 ? 1.319 -9.375 7.293 1 98.81 212 TYR A CA 1
ATOM 1688 C C . TYR A 1 212 ? 1.197 -10.742 6.617 1 98.81 212 TYR A C 1
ATOM 1690 O O . TYR A 1 212 ? 2.012 -11.633 6.859 1 98.81 212 TYR A O 1
ATOM 1698 N N . VAL A 1 213 ? 0.191 -10.883 5.844 1 98.88 213 VAL A N 1
ATOM 1699 C CA . VAL A 1 213 ? 0.078 -12.039 4.957 1 98.88 213 VAL A CA 1
ATOM 1700 C C . VAL A 1 213 ? 0.092 -11.578 3.504 1 98.88 213 VAL A C 1
ATOM 1702 O O . VAL A 1 213 ? -0.74 -10.758 3.096 1 98.88 213 VAL A O 1
ATOM 1705 N N . VAL A 1 214 ? 1.04 -12.031 2.752 1 98.75 214 VAL A N 1
ATOM 1706 C CA . VAL A 1 214 ? 1.161 -11.688 1.338 1 98.75 214 VAL A CA 1
ATOM 1707 C C . VAL A 1 214 ? 0.685 -12.859 0.483 1 98.75 214 VAL A C 1
ATOM 1709 O O . VAL A 1 214 ? 1.339 -13.906 0.431 1 98.75 214 VAL A O 1
ATOM 1712 N N . THR A 1 215 ? -0.416 -12.672 -0.142 1 98.75 215 THR A N 1
ATOM 1713 C CA . THR A 1 215 ? -1.03 -13.711 -0.963 1 98.75 215 THR A CA 1
ATOM 1714 C C . THR A 1 215 ? -0.584 -13.586 -2.416 1 98.75 215 THR A C 1
ATOM 1716 O O . THR A 1 215 ? 0.295 -12.781 -2.734 1 98.75 215 THR A O 1
ATOM 1719 N N . GLN A 1 216 ? -1.18 -14.484 -3.258 1 98.62 216 GLN A N 1
ATOM 1720 C CA . GLN A 1 216 ? -0.848 -14.461 -4.68 1 98.62 216 GLN A CA 1
ATOM 1721 C C . GLN A 1 216 ? -2.055 -14.836 -5.531 1 98.62 216 GLN A C 1
ATOM 1723 O O . GLN A 1 216 ? -2.111 -15.938 -6.082 1 98.62 216 GLN A O 1
ATOM 1728 N N . PHE A 1 217 ? -2.961 -13.961 -5.656 1 98.94 217 PHE A N 1
ATOM 1729 C CA . PHE A 1 217 ? -4.023 -14.07 -6.648 1 98.94 217 PHE A CA 1
ATOM 1730 C C . PHE A 1 217 ? -3.51 -13.688 -8.031 1 98.94 217 PHE A C 1
ATOM 1732 O O . PHE A 1 217 ? -2.875 -12.641 -8.195 1 98.94 217 PHE A O 1
ATOM 1739 N N . ASN A 1 218 ? -3.824 -14.547 -9.039 1 98.88 218 ASN A N 1
ATOM 1740 C CA . ASN A 1 218 ? -3.336 -14.258 -10.383 1 98.88 218 ASN A CA 1
ATOM 1741 C C . ASN A 1 218 ? -4.484 -14.062 -11.367 1 98.88 218 ASN A C 1
ATOM 1743 O O . ASN A 1 218 ? -4.277 -13.594 -12.484 1 98.88 218 ASN A O 1
ATOM 1747 N N . HIS A 1 219 ? -5.672 -14.375 -11.031 1 98.88 219 HIS A N 1
ATOM 1748 C CA . HIS A 1 219 ? -6.844 -14.266 -11.891 1 98.88 219 HIS A CA 1
ATOM 1749 C C . HIS A 1 219 ? -8.086 -13.914 -11.086 1 98.88 219 HIS A C 1
ATOM 1751 O O . HIS A 1 219 ? -8.258 -14.391 -9.961 1 98.88 219 HIS A O 1
ATOM 1757 N N . PRO A 1 220 ? -9.055 -13.125 -11.68 1 98.75 220 PRO A N 1
ATOM 1758 C CA . PRO A 1 220 ? -10.258 -12.727 -10.945 1 98.75 220 PRO A CA 1
ATOM 1759 C C . PRO A 1 220 ? -11.094 -13.93 -10.492 1 98.75 220 PRO A C 1
ATOM 1761 O O . PRO A 1 220 ? -11.75 -13.867 -9.453 1 98.75 220 PRO A O 1
ATOM 1764 N N . ARG A 1 221 ? -11.039 -15.039 -11.188 1 98.69 221 ARG A N 1
ATOM 1765 C CA . ARG A 1 221 ? -11.836 -16.219 -10.867 1 98.69 221 ARG A CA 1
ATOM 1766 C C . ARG A 1 221 ? -11.344 -16.859 -9.578 1 98.69 221 ARG A C 1
ATOM 1768 O O . ARG A 1 221 ? -12.031 -17.719 -9 1 98.69 221 ARG A O 1
ATOM 1775 N N . GLU A 1 222 ? -10.188 -16.516 -9.125 1 98.88 222 GLU A N 1
ATOM 1776 C CA . GLU A 1 222 ? -9.656 -17.016 -7.863 1 98.88 222 GLU A CA 1
ATOM 1777 C C . GLU A 1 222 ? -10.266 -16.281 -6.676 1 98.88 222 GLU A C 1
ATOM 1779 O O . GLU A 1 222 ? -10.148 -16.734 -5.535 1 98.88 222 GLU A O 1
ATOM 1784 N N . LEU A 1 223 ? -10.852 -15.148 -6.902 1 98.75 223 LEU A N 1
ATOM 1785 C CA . LEU A 1 223 ? -11.453 -14.344 -5.848 1 98.75 223 LEU A CA 1
ATOM 1786 C C . LEU A 1 223 ? -12.867 -14.836 -5.539 1 98.75 223 LEU A C 1
ATOM 1788 O O . LEU A 1 223 ? -13.836 -14.086 -5.707 1 98.75 223 LEU A O 1
ATOM 1792 N N . THR A 1 224 ? -13.008 -16.031 -5.008 1 98.56 224 THR A N 1
ATOM 1793 C CA . THR A 1 224 ? -14.273 -16.688 -4.684 1 98.56 224 THR A CA 1
ATOM 1794 C C . THR A 1 224 ? -14.828 -16.156 -3.361 1 98.56 224 THR A C 1
ATOM 1796 O O . THR A 1 224 ? -14.156 -15.383 -2.666 1 98.56 224 THR A O 1
ATOM 1799 N N . GLU A 1 225 ? -16.047 -16.547 -3.062 1 97.94 225 GLU A N 1
ATOM 1800 C CA . GLU A 1 225 ? -16.625 -16.219 -1.768 1 97.94 225 GLU A CA 1
ATOM 1801 C C . GLU A 1 225 ? -15.828 -16.828 -0.625 1 97.94 225 GLU A C 1
ATOM 1803 O O . GLU A 1 225 ? -15.672 -16.219 0.433 1 97.94 225 GLU A O 1
ATOM 1808 N N . GLU A 1 226 ? -15.328 -18.078 -0.828 1 98.38 226 GLU A N 1
ATOM 1809 C CA . GLU A 1 226 ? -14.508 -18.75 0.179 1 98.38 226 GLU A CA 1
ATOM 1810 C C . GLU A 1 226 ? -13.211 -17.984 0.424 1 98.38 226 GLU A C 1
ATOM 1812 O O . GLU A 1 226 ? -12.805 -17.797 1.571 1 98.38 226 GLU A O 1
ATOM 1817 N N . ALA A 1 227 ? -12.578 -17.562 -0.66 1 98.75 227 ALA A N 1
ATOM 1818 C CA . ALA A 1 227 ? -11.352 -16.781 -0.542 1 98.75 227 ALA A CA 1
ATOM 1819 C C . ALA A 1 227 ? -11.609 -15.461 0.179 1 98.75 227 ALA A C 1
ATOM 1821 O O . ALA A 1 227 ? -10.828 -15.055 1.039 1 98.75 227 ALA A O 1
ATOM 1822 N N . ALA A 1 228 ? -12.727 -14.805 -0.162 1 98.5 228 ALA A N 1
ATOM 1823 C CA . ALA A 1 228 ? -13.094 -13.547 0.477 1 98.5 228 ALA A CA 1
ATOM 1824 C C . ALA A 1 228 ? -13.281 -13.727 1.98 1 98.5 228 ALA A C 1
ATOM 1826 O O . ALA A 1 228 ? -12.812 -12.906 2.773 1 98.5 228 ALA A O 1
ATOM 1827 N N . GLU A 1 229 ? -13.945 -14.766 2.32 1 98.12 229 GLU A N 1
ATOM 1828 C CA . GLU A 1 229 ? -14.164 -15.023 3.74 1 98.12 229 GLU A CA 1
ATOM 1829 C C . GLU A 1 229 ? -12.844 -15.25 4.469 1 98.12 229 GLU A C 1
ATOM 1831 O O . GLU A 1 229 ? -12.664 -14.789 5.598 1 98.12 229 GLU A O 1
ATOM 1836 N N . ALA A 1 230 ? -11.953 -15.984 3.842 1 98.81 230 ALA A N 1
ATOM 1837 C CA . ALA A 1 230 ? -10.641 -16.203 4.434 1 98.81 230 ALA A CA 1
ATOM 1838 C C . ALA A 1 230 ? -9.898 -14.883 4.641 1 98.81 230 ALA A C 1
ATOM 1840 O O . ALA A 1 230 ? -9.336 -14.641 5.711 1 98.81 230 ALA A O 1
ATOM 1841 N N . VAL A 1 231 ? -9.945 -14.023 3.678 1 98.75 231 VAL A N 1
ATOM 1842 C CA . VAL A 1 231 ? -9.273 -12.727 3.732 1 98.75 231 VAL A CA 1
ATOM 1843 C C . VAL A 1 231 ? -9.883 -11.875 4.84 1 98.75 231 VAL A C 1
ATOM 1845 O O . VAL A 1 231 ? -9.164 -11.305 5.664 1 98.75 231 VAL A O 1
ATOM 1848 N N . HIS A 1 232 ? -11.211 -11.812 4.891 1 98.31 232 HIS A N 1
ATOM 1849 C CA . HIS A 1 232 ? -11.891 -11.008 5.898 1 98.31 232 HIS A CA 1
ATOM 1850 C C . HIS A 1 232 ? -11.641 -11.547 7.301 1 98.31 232 HIS A C 1
ATOM 1852 O O . HIS A 1 232 ? -11.562 -10.781 8.266 1 98.31 232 HIS A O 1
ATOM 1858 N N . THR A 1 233 ? -11.531 -12.875 7.383 1 98.38 233 THR A N 1
ATOM 1859 C CA . THR A 1 233 ? -11.18 -13.484 8.664 1 98.38 233 THR A CA 1
ATOM 1860 C C . THR A 1 233 ? -9.805 -13.016 9.125 1 98.38 233 THR A C 1
ATOM 1862 O O . THR A 1 233 ? -9.633 -12.633 10.289 1 98.38 233 THR A O 1
ATOM 1865 N N . LEU A 1 234 ? -8.859 -13.016 8.242 1 98.75 234 LEU A N 1
ATOM 1866 C CA . LEU A 1 234 ? -7.527 -12.531 8.562 1 98.75 234 LEU A CA 1
ATOM 1867 C C . LEU A 1 234 ? -7.562 -11.055 8.938 1 98.75 234 LEU A C 1
ATOM 1869 O O . LEU A 1 234 ? -6.938 -10.641 9.922 1 98.75 234 LEU A O 1
ATOM 1873 N N . MET A 1 235 ? -8.305 -10.258 8.195 1 98.44 235 MET A N 1
ATOM 1874 C CA . MET A 1 235 ? -8.391 -8.828 8.453 1 98.44 235 MET A CA 1
ATOM 1875 C C . MET A 1 235 ? -8.984 -8.555 9.836 1 98.44 235 MET A C 1
ATOM 1877 O O . MET A 1 235 ? -8.477 -7.715 10.578 1 98.44 235 MET A O 1
ATOM 1881 N N . ARG A 1 236 ? -10.008 -9.234 10.188 1 96.44 236 ARG A N 1
ATOM 1882 C CA . ARG A 1 236 ? -10.648 -9.055 11.484 1 96.44 236 ARG A CA 1
ATOM 1883 C C . ARG A 1 236 ? -9.703 -9.461 12.617 1 96.44 236 ARG A C 1
ATOM 1885 O O . ARG A 1 236 ? -9.859 -9.008 13.75 1 96.44 236 ARG A O 1
ATOM 1892 N N . ALA A 1 237 ? -8.719 -10.305 12.242 1 97.62 237 ALA A N 1
ATOM 1893 C CA . ALA A 1 237 ? -7.719 -10.719 13.219 1 97.62 237 ALA A CA 1
ATOM 1894 C C . ALA A 1 237 ? -6.613 -9.672 13.352 1 97.62 237 ALA A C 1
ATOM 1896 O O . ALA A 1 237 ? -5.656 -9.867 14.102 1 97.62 237 ALA A O 1
ATOM 1897 N N . GLY A 1 238 ? -6.715 -8.547 12.672 1 97.38 238 GLY A N 1
ATOM 1898 C CA . GLY A 1 238 ? -5.723 -7.48 12.742 1 97.38 238 GLY A CA 1
ATOM 1899 C C . GLY A 1 238 ? -4.566 -7.68 11.781 1 97.38 238 GLY A C 1
ATOM 1900 O O . GLY A 1 238 ? -3.52 -7.047 11.922 1 97.38 238 GLY A O 1
ATOM 1901 N N . ILE A 1 239 ? -4.703 -8.625 10.805 1 98.56 239 ILE A N 1
ATOM 1902 C CA . ILE A 1 239 ? -3.639 -8.961 9.867 1 98.56 239 ILE A CA 1
ATOM 1903 C C . ILE A 1 239 ? -3.777 -8.109 8.609 1 98.56 239 ILE A C 1
ATOM 1905 O O . ILE A 1 239 ? -4.883 -7.914 8.094 1 98.56 239 ILE A O 1
ATOM 1909 N N . VAL A 1 240 ? -2.699 -7.527 8.156 1 98.75 240 VAL A N 1
ATOM 1910 C CA . VAL A 1 240 ? -2.668 -6.844 6.867 1 98.75 240 VAL A CA 1
ATOM 1911 C C . VAL A 1 240 ? -2.506 -7.859 5.742 1 98.75 240 VAL A C 1
ATOM 1913 O O . VAL A 1 240 ? -1.598 -8.695 5.773 1 98.75 240 VAL A O 1
ATOM 1916 N N . VAL A 1 241 ? -3.398 -7.82 4.785 1 98.88 241 VAL A N 1
ATOM 1917 C CA . VAL A 1 241 ? -3.346 -8.773 3.678 1 98.88 241 VAL A CA 1
ATOM 1918 C C . VAL A 1 241 ? -2.959 -8.047 2.391 1 98.88 241 VAL A C 1
ATOM 1920 O O . VAL A 1 241 ? -3.617 -7.082 1.993 1 98.88 241 VAL A O 1
ATOM 1923 N N . LYS A 1 242 ? -1.878 -8.422 1.771 1 98.75 242 LYS A N 1
ATOM 1924 C CA . LYS A 1 242 ? -1.41 -7.879 0.501 1 98.75 242 LYS A CA 1
ATOM 1925 C C . LYS A 1 242 ? -1.386 -8.953 -0.583 1 98.75 242 LYS A C 1
ATOM 1927 O O . LYS A 1 242 ? -1.509 -10.141 -0.288 1 98.75 242 LYS A O 1
ATOM 1932 N N . ASN A 1 243 ? -1.306 -8.516 -1.816 1 98.69 243 ASN A N 1
ATOM 1933 C CA . ASN A 1 243 ? -1.271 -9.477 -2.914 1 98.69 243 ASN A CA 1
ATOM 1934 C C . ASN A 1 243 ? -0.132 -9.18 -3.885 1 98.69 243 ASN A C 1
ATOM 1936 O O . ASN A 1 243 ? 0.058 -8.039 -4.293 1 98.69 243 ASN A O 1
ATOM 1940 N N . GLN A 1 244 ? 0.618 -10.148 -4.18 1 98 244 GLN A N 1
ATOM 1941 C CA . GLN A 1 244 ? 1.595 -10.109 -5.266 1 98 244 GLN A CA 1
ATOM 1942 C C . GLN A 1 244 ? 1.168 -10.992 -6.43 1 98 244 GLN A C 1
ATOM 1944 O O . GLN A 1 244 ? 1.045 -12.211 -6.273 1 98 244 GLN A O 1
ATOM 1949 N N . THR A 1 245 ? 0.904 -10.43 -7.539 1 98.38 245 THR A N 1
ATOM 1950 C CA . THR A 1 245 ? 0.488 -11.133 -8.75 1 98.38 245 THR A CA 1
ATOM 1951 C C . THR A 1 245 ? 1.662 -11.305 -9.711 1 98.38 245 THR A C 1
ATOM 1953 O O . THR A 1 245 ? 2.594 -10.5 -9.703 1 98.38 245 THR A O 1
ATOM 1956 N N . VAL A 1 246 ? 1.694 -12.414 -10.43 1 98.69 246 VAL A N 1
ATOM 1957 C CA . VAL A 1 246 ? 2.648 -12.594 -11.516 1 98.69 246 VAL A CA 1
ATOM 1958 C C . VAL A 1 246 ? 1.939 -12.438 -12.859 1 98.69 246 VAL A C 1
ATOM 1960 O O . VAL A 1 246 ? 0.85 -12.977 -13.062 1 98.69 246 VAL A O 1
ATOM 1963 N N . LEU A 1 247 ? 2.477 -11.586 -13.719 1 98.88 247 LEU A N 1
ATOM 1964 C CA . LEU A 1 247 ? 1.938 -11.492 -15.07 1 98.88 247 LEU A CA 1
ATOM 1965 C C . LEU A 1 247 ? 2.236 -12.758 -15.859 1 98.88 247 LEU A C 1
ATOM 1967 O O . LEU A 1 247 ? 3.4 -13.07 -16.125 1 98.88 247 LEU A O 1
ATOM 1971 N N . LEU A 1 248 ? 1.179 -13.453 -16.25 1 98.81 248 LEU A N 1
ATOM 1972 C CA . LEU A 1 248 ? 1.322 -14.781 -16.844 1 98.81 248 LEU A CA 1
ATOM 1973 C C . LEU A 1 248 ? 0.583 -14.867 -18.172 1 98.81 248 LEU A C 1
ATOM 1975 O O . LEU A 1 248 ? -0.625 -14.625 -18.234 1 98.81 248 LEU A O 1
ATOM 1979 N N . LYS A 1 249 ? 1.294 -15.273 -19.203 1 98.56 249 LYS A N 1
ATOM 1980 C CA . LYS A 1 249 ? 0.709 -15.461 -20.516 1 98.56 249 LYS A CA 1
ATOM 1981 C C . LYS A 1 249 ? -0.449 -16.453 -20.469 1 98.56 249 LYS A C 1
ATOM 1983 O O . LYS A 1 249 ? -0.311 -17.547 -19.922 1 98.56 249 LYS A O 1
ATOM 1988 N N . GLY A 1 250 ? -1.562 -16 -20.984 1 98.31 250 GLY A N 1
ATOM 1989 C CA . GLY A 1 250 ? -2.715 -16.875 -21.047 1 98.31 250 GLY A CA 1
ATOM 1990 C C . GLY A 1 250 ? -3.533 -16.891 -19.766 1 98.31 250 GLY A C 1
ATOM 1991 O O . GLY A 1 250 ? -4.562 -17.562 -19.688 1 98.31 250 GLY A O 1
ATOM 1992 N N . VAL A 1 251 ? -3.141 -16.203 -18.734 1 98.81 251 VAL A N 1
ATOM 1993 C CA . VAL A 1 251 ? -3.834 -16.203 -17.453 1 98.81 251 VAL A CA 1
ATOM 1994 C C . VAL A 1 251 ? -4.375 -14.812 -17.156 1 98.81 251 VAL A C 1
ATOM 1996 O O . VAL A 1 251 ? -5.582 -14.633 -16.969 1 98.81 251 VAL A O 1
ATOM 1999 N N . ASN A 1 252 ? -3.498 -13.867 -17.141 1 98.88 252 ASN A N 1
ATOM 2000 C CA . ASN A 1 252 ? -3.887 -12.5 -16.828 1 98.88 252 ASN A CA 1
ATOM 2001 C C . ASN A 1 252 ? -3.152 -11.484 -17.703 1 98.88 252 ASN A C 1
ATOM 2003 O O . ASN A 1 252 ? -2.92 -10.352 -17.281 1 98.88 252 ASN A O 1
ATOM 2007 N N . ASP A 1 253 ? -2.762 -11.859 -18.922 1 98.75 253 ASP A N 1
ATOM 2008 C CA . ASP A 1 253 ? -1.99 -11.016 -19.844 1 98.75 253 ASP A CA 1
ATOM 2009 C C . ASP A 1 253 ? -2.91 -10.195 -20.734 1 98.75 253 ASP A C 1
ATOM 2011 O O . ASP A 1 253 ? -2.635 -10.023 -21.922 1 98.75 253 ASP A O 1
ATOM 2015 N N . ARG A 1 254 ? -4.027 -9.891 -20.281 1 98.69 254 ARG A N 1
ATOM 2016 C CA . ARG A 1 254 ? -4.941 -8.914 -20.859 1 98.69 254 ARG A CA 1
ATOM 2017 C C . ARG A 1 254 ? -5.258 -7.805 -19.859 1 98.69 254 ARG A C 1
ATOM 2019 O O . ARG A 1 254 ? -5.539 -8.078 -18.688 1 98.69 254 ARG A O 1
ATOM 2026 N N . PRO A 1 255 ? -5.172 -6.523 -20.344 1 98.38 255 PRO A N 1
ATOM 2027 C CA . PRO A 1 255 ? -5.387 -5.41 -19.406 1 98.38 255 PRO A CA 1
ATOM 2028 C C . PRO A 1 255 ? -6.699 -5.527 -18.641 1 98.38 255 PRO A C 1
ATOM 2030 O O . PRO A 1 255 ? -6.742 -5.223 -17.438 1 98.38 255 PRO A O 1
ATOM 2033 N N . GLU A 1 256 ? -7.727 -6.004 -19.281 1 98.31 256 GLU A N 1
ATOM 2034 C CA . GLU A 1 256 ? -9.039 -6.078 -18.656 1 98.31 256 GLU A CA 1
ATOM 2035 C C . GLU A 1 256 ? -9.055 -7.121 -17.547 1 98.31 256 GLU A C 1
ATOM 2037 O O . GLU A 1 256 ? -9.727 -6.941 -16.531 1 98.31 256 GLU A O 1
ATOM 2042 N N . ILE A 1 257 ? -8.336 -8.211 -17.75 1 98.81 257 ILE A N 1
ATOM 2043 C CA . ILE A 1 257 ? -8.297 -9.281 -16.75 1 98.81 257 ILE A CA 1
ATOM 2044 C C . ILE A 1 257 ? -7.457 -8.844 -15.555 1 98.81 257 ILE A C 1
ATOM 2046 O O . ILE A 1 257 ? -7.895 -8.953 -14.406 1 98.81 257 ILE A O 1
ATOM 2050 N N . LEU A 1 258 ? -6.27 -8.328 -15.852 1 98.75 258 LEU A N 1
ATOM 2051 C CA . LEU A 1 258 ? -5.418 -7.832 -14.773 1 98.75 258 LEU A CA 1
ATOM 2052 C C . LEU A 1 258 ? -6.094 -6.684 -14.039 1 98.75 258 LEU A C 1
ATOM 2054 O O . LEU A 1 258 ? -6.043 -6.613 -12.805 1 98.75 258 LEU A O 1
ATOM 2058 N N . GLY A 1 259 ? -6.715 -5.762 -14.805 1 98.25 259 GLY A N 1
ATOM 2059 C CA . GLY A 1 259 ? -7.438 -4.656 -14.195 1 98.25 259 GLY A CA 1
ATOM 2060 C C . GLY A 1 259 ? -8.547 -5.109 -13.273 1 98.25 259 GLY A C 1
ATOM 2061 O O . GLY A 1 259 ? -8.688 -4.59 -12.156 1 98.25 259 GLY A O 1
ATOM 2062 N N . LYS A 1 260 ? -9.312 -6.055 -13.727 1 98.31 260 LYS A N 1
ATOM 2063 C CA . LYS A 1 260 ? -10.398 -6.598 -12.906 1 98.31 260 LYS A CA 1
ATOM 2064 C C . LYS A 1 260 ? -9.852 -7.246 -11.641 1 98.31 260 LYS A C 1
ATOM 2066 O O . LYS A 1 260 ? -10.422 -7.086 -10.555 1 98.31 260 LYS A O 1
ATOM 2071 N N . LEU A 1 261 ? -8.758 -7.988 -11.781 1 98.69 261 LEU A N 1
ATOM 2072 C CA . LEU A 1 261 ? -8.125 -8.602 -10.625 1 98.69 261 LEU A CA 1
ATOM 2073 C C . LEU A 1 261 ? -7.738 -7.551 -9.586 1 98.69 261 LEU A C 1
ATOM 2075 O O . LEU A 1 261 ? -8.039 -7.703 -8.398 1 98.69 261 LEU A O 1
ATOM 2079 N N . LEU A 1 262 ? -7.109 -6.496 -10.031 1 98.12 262 LEU A N 1
ATOM 2080 C CA . LEU A 1 262 ? -6.656 -5.438 -9.141 1 98.12 262 LEU A CA 1
ATOM 2081 C C . LEU A 1 262 ? -7.84 -4.742 -8.477 1 98.12 262 LEU A C 1
ATOM 2083 O O . LEU A 1 262 ? -7.809 -4.465 -7.273 1 98.12 262 LEU A O 1
ATOM 2087 N N . GLN A 1 263 ? -8.875 -4.504 -9.211 1 97.5 263 GLN A N 1
ATOM 2088 C CA . GLN A 1 263 ? -10.07 -3.867 -8.672 1 97.5 263 GLN A CA 1
ATOM 2089 C C . GLN A 1 263 ? -10.727 -4.738 -7.598 1 97.5 263 GLN A C 1
ATOM 2091 O O . GLN A 1 263 ? -11.07 -4.25 -6.52 1 97.5 263 GLN A O 1
ATOM 2096 N N . GLU A 1 264 ? -10.828 -5.988 -7.902 1 97.94 264 GLU A N 1
ATOM 2097 C CA . GLU A 1 264 ? -11.555 -6.883 -7.004 1 97.94 264 GLU A CA 1
ATOM 2098 C C . GLU A 1 264 ? -10.734 -7.188 -5.754 1 97.94 264 GLU A C 1
ATOM 2100 O O . GLU A 1 264 ? -11.297 -7.359 -4.668 1 97.94 264 GLU A O 1
ATOM 2105 N N . THR A 1 265 ? -9.422 -7.316 -5.898 1 98.25 265 THR A N 1
ATOM 2106 C CA . THR A 1 265 ? -8.602 -7.473 -4.703 1 98.25 265 THR A CA 1
ATOM 2107 C C . THR A 1 265 ? -8.734 -6.254 -3.793 1 98.25 265 THR A C 1
ATOM 2109 O O . THR A 1 265 ? -8.922 -6.391 -2.584 1 98.25 265 THR A O 1
ATOM 2112 N N . THR A 1 266 ? -8.711 -5.082 -4.367 1 98.06 266 THR A N 1
ATOM 2113 C CA . THR A 1 266 ? -8.859 -3.846 -3.609 1 98.06 266 THR A CA 1
ATOM 2114 C C . THR A 1 266 ? -10.234 -3.779 -2.943 1 98.06 266 THR A C 1
ATOM 2116 O O . THR A 1 266 ? -10.352 -3.359 -1.791 1 98.06 266 THR A O 1
ATOM 2119 N N . ALA A 1 267 ? -11.25 -4.207 -3.635 1 98.12 267 ALA A N 1
ATOM 2120 C CA . ALA A 1 267 ? -12.609 -4.223 -3.119 1 98.12 267 ALA A CA 1
ATOM 2121 C C . ALA A 1 267 ? -12.75 -5.195 -1.953 1 98.12 267 ALA A C 1
ATOM 2123 O O . ALA A 1 267 ? -13.633 -5.039 -1.105 1 98.12 267 ALA A O 1
ATOM 2124 N N . MET A 1 268 ? -11.859 -6.137 -1.868 1 98.19 268 MET A N 1
ATOM 2125 C CA . MET A 1 268 ? -11.891 -7.145 -0.812 1 98.19 268 MET A CA 1
ATOM 2126 C C . MET A 1 268 ? -11.07 -6.699 0.389 1 98.19 268 MET A C 1
ATOM 2128 O O . MET A 1 268 ? -11.07 -7.363 1.429 1 98.19 268 MET A O 1
ATOM 2132 N N . GLY A 1 269 ? -10.391 -5.605 0.242 1 98.31 269 GLY A N 1
ATOM 2133 C CA . GLY A 1 269 ? -9.547 -5.105 1.318 1 98.31 269 GLY A CA 1
ATOM 2134 C C . GLY A 1 269 ? -8.109 -5.578 1.22 1 98.31 269 GLY A C 1
ATOM 2135 O O . GLY A 1 269 ? -7.309 -5.344 2.127 1 98.31 269 GLY A O 1
ATOM 2136 N N . ILE A 1 270 ? -7.781 -6.297 0.12 1 98.75 270 ILE A N 1
ATOM 2137 C CA . ILE A 1 270 ? -6.414 -6.734 -0.146 1 98.75 270 ILE A CA 1
ATOM 2138 C C . ILE A 1 270 ? -5.625 -5.602 -0.794 1 98.75 270 ILE A C 1
ATOM 2140 O O . ILE A 1 270 ? -6.098 -4.965 -1.739 1 98.75 270 ILE A O 1
ATOM 2144 N N . ILE A 1 271 ? -4.449 -5.359 -0.335 1 98.38 271 ILE A N 1
ATOM 2145 C CA . ILE A 1 271 ? -3.641 -4.266 -0.864 1 98.38 271 ILE A CA 1
ATOM 2146 C C . ILE A 1 271 ? -2.748 -4.781 -1.991 1 98.38 271 ILE A C 1
ATOM 2148 O O . ILE A 1 271 ? -1.921 -5.668 -1.779 1 98.38 271 ILE A O 1
ATOM 2152 N N . PRO A 1 272 ? -2.953 -4.172 -3.191 1 97.5 272 PRO A N 1
ATOM 2153 C CA . PRO A 1 272 ? -1.999 -4.547 -4.238 1 97.5 272 PRO A CA 1
ATOM 2154 C C . PRO A 1 272 ? -0.556 -4.211 -3.871 1 97.5 272 PRO A C 1
ATOM 2156 O O . PRO A 1 272 ? -0.279 -3.113 -3.385 1 97.5 272 PRO A O 1
ATOM 2159 N N . TYR A 1 273 ? 0.389 -5.16 -4.074 1 97.94 273 TYR A N 1
ATOM 2160 C CA . TYR A 1 273 ? 1.779 -5.02 -3.656 1 97.94 273 TYR A CA 1
ATOM 2161 C C . TYR A 1 273 ? 2.715 -5.027 -4.859 1 97.94 273 TYR A C 1
ATOM 2163 O O . TYR A 1 273 ? 3.209 -3.975 -5.273 1 97.94 273 TYR A O 1
ATOM 2171 N N . TYR A 1 274 ? 2.852 -6.199 -5.535 1 98.25 274 TYR A N 1
ATOM 2172 C CA . TYR A 1 274 ? 3.684 -6.297 -6.727 1 98.25 274 TYR A CA 1
ATOM 2173 C C . TYR A 1 274 ? 2.92 -6.953 -7.871 1 98.25 274 TYR A C 1
ATOM 2175 O O . TYR A 1 274 ? 2.041 -7.785 -7.641 1 98.25 274 TYR A O 1
ATOM 2183 N N . VAL A 1 275 ? 3.146 -6.473 -9.008 1 98.62 275 VAL A N 1
ATOM 2184 C CA . VAL A 1 275 ? 3.004 -7.289 -10.203 1 98.62 275 VAL A CA 1
ATOM 2185 C C . VAL A 1 275 ? 4.383 -7.723 -10.703 1 98.62 275 VAL A C 1
ATOM 2187 O O . VAL A 1 275 ? 5.215 -6.883 -11.047 1 98.62 275 VAL A O 1
ATOM 2190 N N . PHE A 1 276 ? 4.617 -8.992 -10.711 1 98.56 276 PHE A N 1
ATOM 2191 C CA . PHE A 1 276 ? 5.926 -9.508 -11.086 1 98.56 276 PHE A CA 1
ATOM 2192 C C . PHE A 1 276 ? 5.957 -9.875 -12.57 1 98.56 276 PHE A C 1
ATOM 2194 O O . PHE A 1 276 ? 5 -10.445 -13.094 1 98.56 276 PHE A O 1
ATOM 2201 N N . GLN A 1 277 ? 7.039 -9.461 -13.219 1 98.38 277 GLN A N 1
ATOM 2202 C CA . GLN A 1 277 ? 7.387 -10.094 -14.492 1 98.38 277 GLN A CA 1
ATOM 2203 C C . GLN A 1 277 ? 7.75 -11.562 -14.289 1 98.38 277 GLN A C 1
ATOM 2205 O O . GLN A 1 277 ? 8.539 -11.898 -13.406 1 98.38 277 GLN A O 1
ATOM 2210 N N . CYS A 1 278 ? 7.137 -12.398 -15.023 1 97.75 278 CYS A N 1
ATOM 2211 C CA . CYS A 1 278 ? 7.395 -13.828 -14.898 1 97.75 278 CYS A CA 1
ATOM 2212 C C . CYS A 1 278 ? 8.867 -14.141 -15.109 1 97.75 278 CYS A C 1
ATOM 2214 O O . CYS A 1 278 ? 9.453 -13.75 -16.125 1 97.75 278 CYS A O 1
ATOM 2216 N N . ARG A 1 279 ? 9.43 -14.906 -14.188 1 95.69 279 ARG A N 1
ATOM 2217 C CA . ARG A 1 279 ? 10.844 -15.242 -14.227 1 95.69 279 ARG A CA 1
ATOM 2218 C C . ARG A 1 279 ? 11.125 -16.312 -15.273 1 95.69 279 ARG A C 1
ATOM 2220 O O . ARG A 1 279 ? 10.266 -17.141 -15.578 1 95.69 279 ARG A O 1
ATOM 2227 N N . PRO A 1 280 ? 12.336 -16.219 -15.781 1 94.56 280 PRO A N 1
ATOM 2228 C CA . PRO A 1 280 ? 12.711 -17.219 -16.781 1 94.56 280 PRO A CA 1
ATOM 2229 C C . PRO A 1 280 ? 13.172 -18.531 -16.172 1 94.56 280 PRO A C 1
ATOM 2231 O O . PRO A 1 280 ? 14.289 -18.984 -16.438 1 94.56 280 PRO A O 1
ATOM 2234 N N . VAL A 1 281 ? 12.32 -19.156 -15.469 1 92.44 281 VAL A N 1
ATOM 2235 C CA . VAL A 1 281 ? 12.617 -20.406 -14.789 1 92.44 281 VAL A CA 1
ATOM 2236 C C . VAL A 1 281 ? 12.367 -21.578 -15.727 1 92.44 281 VAL A C 1
ATOM 2238 O O . VAL A 1 281 ? 11.406 -21.562 -16.5 1 92.44 281 VAL A O 1
ATOM 2241 N N . THR A 1 282 ? 13.211 -22.594 -15.609 1 90.81 282 THR A N 1
ATOM 2242 C CA . THR A 1 282 ? 13.031 -23.812 -16.391 1 90.81 282 THR A CA 1
ATOM 2243 C C . THR A 1 282 ? 11.648 -24.406 -16.156 1 90.81 282 THR A C 1
ATOM 2245 O O . THR A 1 282 ? 11.211 -24.547 -15.016 1 90.81 282 THR A O 1
ATOM 2248 N N . GLY A 1 283 ? 10.984 -24.734 -17.234 1 89.25 283 GLY A N 1
ATOM 2249 C CA . GLY A 1 283 ? 9.656 -25.312 -17.141 1 89.25 283 GLY A CA 1
ATOM 2250 C C . GLY A 1 283 ? 8.555 -24.281 -17.016 1 89.25 283 GLY A C 1
ATOM 2251 O O . GLY A 1 283 ? 7.371 -24.609 -17.078 1 89.25 283 GLY A O 1
ATOM 2252 N N . VAL A 1 284 ? 8.914 -23.016 -16.812 1 93.12 284 VAL A N 1
ATOM 2253 C CA . VAL A 1 284 ? 7.926 -21.953 -16.594 1 93.12 284 VAL A CA 1
ATOM 2254 C C . VAL A 1 284 ? 7.965 -20.969 -17.75 1 93.12 284 VAL A C 1
ATOM 2256 O O . VAL A 1 284 ? 6.922 -20.594 -18.297 1 93.12 284 VAL A O 1
ATOM 2259 N N . HIS A 1 285 ? 9.148 -20.578 -18.125 1 91.69 285 HIS A N 1
ATOM 2260 C CA . HIS A 1 285 ? 9.352 -19.453 -19.031 1 91.69 285 HIS A CA 1
ATOM 2261 C C . HIS A 1 285 ? 8.688 -19.703 -20.375 1 91.69 285 HIS A C 1
ATOM 2263 O O . HIS A 1 285 ? 8.125 -18.781 -20.984 1 91.69 285 HIS A O 1
ATOM 2269 N N . SER A 1 286 ? 8.719 -20.891 -20.859 1 91 286 SER A N 1
ATOM 2270 C CA . SER A 1 286 ? 8.219 -21.234 -22.188 1 91 286 SER A CA 1
ATOM 2271 C C . SER A 1 286 ? 6.699 -21.094 -22.25 1 91 286 SER A C 1
ATOM 2273 O O . SER A 1 286 ? 6.137 -20.875 -23.328 1 91 286 SER A O 1
ATOM 2275 N N . GLN A 1 287 ? 6.16 -21.094 -21.125 1 93.88 287 GLN A N 1
ATOM 2276 C CA . GLN A 1 287 ? 4.703 -21.156 -21.078 1 93.88 287 GLN A CA 1
ATOM 2277 C C . GLN A 1 287 ? 4.117 -19.812 -20.672 1 93.88 287 GLN A C 1
ATOM 2279 O O . GLN A 1 287 ? 3.049 -19.422 -21.141 1 93.88 287 GLN A O 1
ATOM 2284 N N . PHE A 1 288 ? 4.816 -19.094 -19.844 1 97.56 288 PHE A N 1
ATOM 2285 C CA . PHE A 1 288 ? 4.09 -18.062 -19.094 1 97.56 288 PHE A CA 1
ATOM 2286 C C . PHE A 1 288 ? 4.699 -16.688 -19.344 1 97.56 288 PHE A C 1
ATOM 2288 O O . PHE A 1 288 ? 4.082 -15.672 -19.031 1 97.56 288 PHE A O 1
ATOM 2295 N N . GLN A 1 289 ? 5.824 -16.5 -19.859 1 97.5 289 GLN A N 1
ATOM 2296 C CA . GLN A 1 289 ? 6.453 -15.195 -19.969 1 97.5 289 GLN A CA 1
ATOM 2297 C C . GLN A 1 289 ? 5.773 -14.352 -21.047 1 97.5 289 GLN A C 1
ATOM 2299 O O . GLN A 1 289 ? 5.352 -14.875 -22.078 1 97.5 289 GLN A O 1
ATOM 2304 N N . VAL A 1 290 ? 5.672 -13.141 -20.844 1 98.44 290 VAL A N 1
ATOM 2305 C CA . VAL A 1 290 ? 5.195 -12.109 -21.75 1 98.44 290 VAL A CA 1
ATOM 2306 C C . VAL A 1 290 ? 6.336 -11.148 -22.078 1 98.44 290 VAL A C 1
ATOM 2308 O O . VAL A 1 290 ? 7.082 -10.734 -21.188 1 98.44 290 VAL A O 1
ATOM 2311 N N . PRO A 1 291 ? 6.543 -10.812 -23.375 1 98.25 291 PRO A N 1
ATOM 2312 C CA . PRO A 1 291 ? 7.598 -9.852 -23.719 1 98.25 291 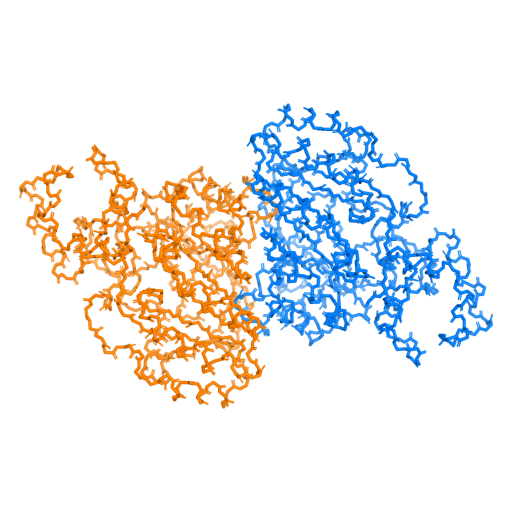PRO A CA 1
ATOM 2313 C C . PRO A 1 291 ? 7.477 -8.539 -22.938 1 98.25 291 PRO A C 1
ATOM 2315 O O . PRO A 1 291 ? 6.367 -8.047 -22.734 1 98.25 291 PRO A O 1
ATOM 2318 N N . LEU A 1 292 ? 8.586 -7.934 -22.562 1 98.31 292 LEU A N 1
ATOM 2319 C CA . LEU A 1 292 ? 8.641 -6.82 -21.625 1 98.31 292 LEU A CA 1
ATOM 2320 C C . LEU A 1 292 ? 7.848 -5.629 -22.141 1 98.31 292 LEU A C 1
ATOM 2322 O O . LEU A 1 292 ? 7.094 -5.008 -21.391 1 98.31 292 LEU A O 1
ATOM 2326 N N . HIS A 1 293 ? 7.984 -5.266 -23.438 1 97.94 293 HIS A N 1
ATOM 2327 C CA . HIS A 1 293 ? 7.242 -4.137 -23.984 1 97.94 293 HIS A CA 1
ATOM 2328 C C . HIS A 1 293 ? 5.738 -4.375 -23.906 1 97.94 293 HIS A C 1
ATOM 2330 O O . HIS A 1 293 ? 4.992 -3.508 -23.438 1 97.94 293 HIS A O 1
ATOM 2336 N N . GLU A 1 294 ? 5.355 -5.531 -24.359 1 98.19 294 GLU A N 1
ATOM 2337 C CA . GLU A 1 294 ? 3.945 -5.902 -24.297 1 98.19 294 GLU A CA 1
ATOM 2338 C C . GLU A 1 294 ? 3.445 -5.953 -22.859 1 98.19 294 GLU A C 1
ATOM 2340 O O . GLU A 1 294 ? 2.363 -5.445 -22.547 1 98.19 294 GLU A O 1
ATOM 2345 N N . ALA A 1 295 ? 4.219 -6.566 -22 1 98.69 295 ALA A N 1
ATOM 2346 C CA . ALA A 1 295 ? 3.883 -6.695 -20.578 1 98.69 295 ALA A CA 1
ATOM 2347 C C . ALA A 1 295 ? 3.666 -5.328 -19.938 1 98.69 295 ALA A C 1
ATOM 2349 O O . ALA A 1 295 ? 2.676 -5.117 -19.234 1 98.69 295 ALA A O 1
ATOM 2350 N N . PHE A 1 296 ? 4.582 -4.441 -20.219 1 98.38 296 PHE A N 1
ATOM 2351 C CA . PHE A 1 296 ? 4.465 -3.102 -19.656 1 98.38 296 PHE A CA 1
ATOM 2352 C C . PHE A 1 296 ? 3.162 -2.439 -20.094 1 98.38 296 PHE A C 1
ATOM 2354 O O . PHE A 1 296 ? 2.469 -1.822 -19.281 1 98.38 296 PHE A O 1
ATOM 2361 N N . ARG A 1 297 ? 2.828 -2.521 -21.344 1 97.75 297 ARG A N 1
ATOM 2362 C CA . ARG A 1 297 ? 1.618 -1.898 -21.875 1 97.75 297 ARG A CA 1
ATOM 2363 C C . ARG A 1 297 ? 0.371 -2.49 -21.234 1 97.75 297 ARG A C 1
ATOM 2365 O O . ARG A 1 297 ? -0.577 -1.767 -20.922 1 97.75 297 ARG A O 1
ATOM 2372 N N . ILE A 1 298 ? 0.406 -3.781 -21.016 1 98.69 298 ILE A N 1
ATOM 2373 C CA . ILE A 1 298 ? -0.7 -4.457 -20.344 1 98.69 298 ILE A CA 1
ATOM 2374 C C . ILE A 1 298 ? -0.855 -3.918 -18.922 1 98.69 298 ILE A C 1
ATOM 2376 O O . ILE A 1 298 ? -1.951 -3.523 -18.516 1 98.69 298 ILE A O 1
ATOM 2380 N N . VAL A 1 299 ? 0.237 -3.877 -18.203 1 98.62 299 VAL A N 1
ATOM 2381 C CA . VAL A 1 299 ? 0.212 -3.465 -16.797 1 98.62 299 VAL A CA 1
ATOM 2382 C C . VAL A 1 299 ? -0.2 -1.997 -16.703 1 98.62 299 VAL A C 1
ATOM 2384 O O . VAL A 1 299 ? -0.994 -1.626 -15.836 1 98.62 299 VAL A O 1
ATOM 2387 N N . GLU A 1 300 ? 0.315 -1.171 -17.578 1 97.25 300 GLU A N 1
ATOM 2388 C CA . GLU A 1 300 ? -0.008 0.252 -17.547 1 97.25 300 GLU A CA 1
ATOM 2389 C C . GLU A 1 300 ? -1.487 0.488 -17.844 1 97.25 300 GLU A C 1
ATOM 2391 O O . GLU A 1 300 ? -2.127 1.321 -17.203 1 97.25 300 GLU A O 1
ATOM 2396 N N . ARG A 1 301 ? -2.02 -0.209 -18.812 1 97.12 301 ARG A N 1
ATOM 2397 C CA . ARG A 1 301 ? -3.439 -0.081 -19.109 1 97.12 301 ARG A CA 1
ATOM 2398 C C . ARG A 1 301 ? -4.297 -0.549 -17.938 1 97.12 301 ARG A C 1
ATOM 2400 O O . ARG A 1 301 ? -5.309 0.078 -17.625 1 97.12 301 ARG A O 1
ATOM 2407 N N . ALA A 1 302 ? -3.918 -1.671 -17.359 1 97.81 302 ALA A N 1
ATOM 2408 C CA . ALA A 1 302 ? -4.625 -2.143 -16.172 1 97.81 302 ALA A CA 1
ATOM 2409 C C . ALA A 1 302 ? -4.582 -1.1 -15.055 1 97.81 302 ALA A C 1
ATOM 2411 O O . ALA A 1 302 ? -5.578 -0.878 -14.359 1 97.81 302 ALA A O 1
ATOM 2412 N N . LYS A 1 303 ? -3.436 -0.514 -14.867 1 96.25 303 LYS A N 1
ATOM 2413 C CA . LYS A 1 303 ? -3.242 0.522 -13.852 1 96.25 303 LYS A CA 1
ATOM 2414 C C . LYS A 1 303 ? -4.188 1.697 -14.086 1 96.25 303 LYS A C 1
ATOM 2416 O O . LYS A 1 303 ? -4.727 2.266 -13.133 1 96.25 303 LYS A O 1
ATOM 2421 N N . GLN A 1 304 ? -4.445 2.07 -15.266 1 94 304 GLN A N 1
ATOM 2422 C CA . GLN A 1 304 ? -5.285 3.209 -15.625 1 94 304 GLN A CA 1
ATOM 2423 C C . GLN A 1 304 ? -6.746 2.945 -15.281 1 94 304 GLN A C 1
ATOM 2425 O O . GLN A 1 304 ? -7.551 3.877 -15.211 1 94 304 GLN A O 1
ATOM 2430 N N . MET A 1 305 ? -7.066 1.727 -15.023 1 93.5 305 MET A N 1
ATOM 2431 C CA . MET A 1 305 ? -8.438 1.344 -14.695 1 93.5 305 MET A CA 1
ATOM 2432 C C . MET A 1 305 ? -8.695 1.46 -13.203 1 93.5 305 MET A C 1
ATOM 2434 O O . MET A 1 305 ? -9.812 1.228 -12.734 1 93.5 305 MET A O 1
ATOM 2438 N N . GLN A 1 306 ? -7.645 1.846 -12.508 1 95.44 306 GLN A N 1
ATOM 2439 C CA . GLN A 1 306 ? -7.719 1.758 -11.055 1 95.44 306 GLN A CA 1
ATOM 2440 C C . GLN A 1 306 ? -7.918 3.137 -10.43 1 95.44 306 GLN A C 1
ATOM 2442 O O . GLN A 1 306 ? -7.52 4.148 -11.008 1 95.44 306 GLN A O 1
ATOM 2447 N N . SER A 1 307 ? -8.617 3.145 -9.25 1 94.25 307 SER A N 1
ATOM 2448 C CA . SER A 1 307 ? -8.461 4.281 -8.352 1 94.25 307 SER A CA 1
ATOM 2449 C C . SER A 1 307 ? -7.066 4.309 -7.734 1 94.25 307 SER A C 1
ATOM 2451 O O . SER A 1 307 ? -6.262 3.402 -7.965 1 94.25 307 SER A O 1
ATOM 2453 N N . GLY A 1 308 ? -6.789 5.336 -6.918 1 94.12 308 GLY A N 1
ATOM 2454 C CA . GLY A 1 308 ? -5.5 5.418 -6.25 1 94.12 308 GLY A CA 1
ATOM 2455 C C . GLY A 1 308 ? -5.199 4.215 -5.375 1 94.12 308 GLY A C 1
ATOM 2456 O O . GLY A 1 308 ? -4.039 3.838 -5.207 1 94.12 308 GLY A O 1
ATOM 2457 N N . GLN A 1 309 ? -6.195 3.578 -4.859 1 95.5 309 GLN A N 1
ATOM 2458 C CA . GLN A 1 309 ? -6.02 2.461 -3.936 1 95.5 309 GLN A CA 1
ATOM 2459 C C . GLN A 1 309 ? -5.633 1.187 -4.68 1 95.5 309 GLN A C 1
ATOM 2461 O O . GLN A 1 309 ? -4.922 0.337 -4.141 1 95.5 309 GLN A O 1
ATOM 2466 N N . GLY A 1 310 ? -6.066 1.054 -5.902 1 95.25 310 GLY A N 1
ATOM 2467 C CA . GLY A 1 310 ? -5.766 -0.128 -6.695 1 95.25 310 GLY A CA 1
ATOM 2468 C C . GLY A 1 310 ? -4.453 -0.019 -7.449 1 95.25 310 GLY A C 1
ATOM 2469 O O . GLY A 1 310 ? -3.947 -1.015 -7.969 1 95.25 310 GLY A O 1
ATOM 2470 N N . LYS A 1 311 ? -3.918 1.127 -7.555 1 94.5 311 LYS A N 1
ATOM 2471 C CA . LYS A 1 311 ? -2.742 1.282 -8.406 1 94.5 311 LYS A CA 1
ATOM 2472 C C . LYS A 1 311 ? -1.477 1.45 -7.57 1 94.5 311 LYS A C 1
ATOM 2474 O O . LYS A 1 311 ? -0.441 1.881 -8.086 1 94.5 311 LYS A O 1
ATOM 2479 N N . CYS A 1 312 ? -1.516 1.112 -6.301 1 94.88 312 CYS A N 1
ATOM 2480 C CA . CYS A 1 312 ? -0.392 1.296 -5.391 1 94.88 312 CYS A CA 1
ATOM 2481 C C . CYS A 1 312 ? 0.65 0.2 -5.582 1 94.88 312 CYS A C 1
ATOM 2483 O O . CYS A 1 312 ? 1.694 0.21 -4.926 1 94.88 312 CYS A O 1
ATOM 2485 N N . PHE A 1 313 ? 0.544 -0.654 -6.508 1 97.12 313 PHE A N 1
ATOM 2486 C CA . PHE A 1 313 ? 1.492 -1.741 -6.719 1 97.12 313 PHE A CA 1
ATOM 2487 C C . PHE A 1 313 ? 2.689 -1.266 -7.535 1 97.12 313 PHE A C 1
ATOM 2489 O O . PHE A 1 313 ? 2.652 -0.186 -8.125 1 97.12 313 PHE A O 1
ATOM 2496 N N . ARG A 1 314 ? 3.77 -2.025 -7.492 1 97.38 314 ARG A N 1
ATOM 2497 C CA . ARG A 1 314 ? 4.914 -1.842 -8.375 1 97.38 314 ARG A CA 1
ATOM 2498 C C . ARG A 1 314 ? 5.035 -2.998 -9.367 1 97.38 314 ARG A C 1
ATOM 2500 O O . ARG A 1 314 ? 4.816 -4.156 -9.008 1 97.38 314 ARG A O 1
ATOM 2507 N N . TYR A 1 315 ? 5.277 -2.635 -10.609 1 98.5 315 TYR A N 1
ATOM 2508 C CA . TYR A 1 315 ? 5.633 -3.645 -11.602 1 98.5 315 TYR A CA 1
ATOM 2509 C C . TYR A 1 315 ? 7.133 -3.916 -11.586 1 98.5 315 TYR A C 1
ATOM 2511 O O . TYR A 1 315 ? 7.93 -3.031 -11.906 1 98.5 315 TYR A O 1
ATOM 2519 N N . VAL A 1 316 ? 7.508 -5.223 -11.266 1 98.44 316 VAL A N 1
ATOM 2520 C CA . VAL A 1 316 ? 8.914 -5.391 -10.898 1 98.44 316 VAL A CA 1
ATOM 2521 C C . VAL A 1 316 ? 9.453 -6.684 -11.508 1 98.44 316 VAL A C 1
ATOM 2523 O O . VAL A 1 316 ? 8.68 -7.594 -11.828 1 98.44 316 VAL A O 1
ATOM 2526 N N . LEU A 1 317 ? 10.758 -6.695 -11.688 1 97.44 317 LEU A N 1
ATOM 2527 C CA . LEU A 1 317 ? 11.57 -7.887 -11.898 1 97.44 317 LEU A CA 1
ATOM 2528 C C . LEU A 1 317 ? 12.273 -8.305 -10.617 1 97.44 317 LEU A C 1
ATOM 2530 O O . LEU A 1 317 ? 13.008 -7.512 -10.016 1 97.44 317 LEU A O 1
ATOM 2534 N N . SER A 1 318 ? 12.023 -9.5 -10.141 1 95.25 318 SER A N 1
ATOM 2535 C CA . SER A 1 318 ? 12.875 -10.055 -9.094 1 95.25 318 SER A CA 1
ATOM 2536 C C . SER A 1 318 ? 14.18 -10.586 -9.664 1 95.25 318 SER A C 1
ATOM 2538 O O . SER A 1 318 ? 14.32 -11.797 -9.883 1 95.25 318 SER A O 1
ATOM 2540 N N . HIS A 1 319 ? 15.148 -9.781 -9.805 1 94.06 319 HIS A N 1
ATOM 2541 C CA . HIS A 1 319 ? 16.422 -10.008 -10.484 1 94.06 319 HIS A CA 1
ATOM 2542 C C . HIS A 1 319 ? 17.516 -10.414 -9.5 1 94.06 319 HIS A C 1
ATOM 2544 O O . HIS A 1 319 ? 17.391 -10.156 -8.297 1 94.06 319 HIS A O 1
ATOM 2550 N N . VAL A 1 320 ? 18.484 -11.109 -9.922 1 92.31 320 VAL A N 1
ATOM 2551 C CA . VAL A 1 320 ? 19.578 -11.562 -9.078 1 92.31 320 VAL A CA 1
ATOM 2552 C C . VAL A 1 320 ? 20.234 -10.367 -8.391 1 92.31 320 VAL A C 1
ATOM 2554 O O . VAL A 1 320 ? 20.719 -10.484 -7.262 1 92.31 320 VAL A O 1
ATOM 2557 N N . THR A 1 321 ? 20.219 -9.18 -9.031 1 93.06 321 THR A N 1
ATOM 2558 C CA . THR A 1 321 ? 20.891 -8.008 -8.477 1 93.06 321 THR A CA 1
ATOM 2559 C C . THR A 1 321 ? 19.938 -7.227 -7.562 1 93.06 321 THR A C 1
ATOM 2561 O O . THR A 1 321 ? 20.344 -6.258 -6.922 1 93.06 321 THR A O 1
ATOM 2564 N N . GLY A 1 322 ? 18.688 -7.637 -7.566 1 94 322 GLY A N 1
ATOM 2565 C CA . GLY A 1 322 ? 17.703 -6.953 -6.734 1 94 322 GLY A CA 1
ATOM 2566 C C . GLY A 1 322 ? 16.312 -6.949 -7.328 1 94 322 GLY A C 1
ATOM 2567 O O . GLY A 1 322 ? 16.016 -7.719 -8.242 1 94 322 GLY A O 1
ATOM 2568 N N . LYS A 1 323 ? 15.453 -6.215 -6.707 1 96.62 323 LYS A N 1
ATOM 2569 C CA . LYS A 1 323 ? 14.117 -5.965 -7.242 1 96.62 323 LYS A CA 1
ATOM 2570 C C . LYS A 1 323 ? 14.094 -4.691 -8.086 1 96.62 323 LYS A C 1
ATOM 2572 O O . LYS A 1 323 ? 14.305 -3.594 -7.566 1 96.62 323 LYS A O 1
ATOM 2577 N N . ILE A 1 324 ? 13.789 -4.863 -9.391 1 97.81 324 ILE A N 1
ATOM 2578 C CA . ILE A 1 324 ? 13.906 -3.762 -10.336 1 97.81 324 ILE A CA 1
ATOM 2579 C C . ILE A 1 324 ? 12.531 -3.377 -10.859 1 97.81 324 ILE A C 1
ATOM 2581 O O . ILE A 1 324 ? 11.852 -4.188 -11.5 1 97.81 324 ILE A O 1
ATOM 2585 N N . GLU A 1 325 ? 12.133 -2.197 -10.562 1 98.25 325 GLU A N 1
ATOM 2586 C CA . GLU A 1 325 ? 10.867 -1.68 -11.055 1 98.25 325 GLU A CA 1
ATOM 2587 C C . GLU A 1 325 ? 10.953 -1.305 -12.531 1 98.25 325 GLU A C 1
ATOM 2589 O O . GLU A 1 325 ? 11.945 -0.708 -12.961 1 98.25 325 GLU A O 1
ATOM 2594 N N . ILE A 1 326 ? 10.008 -1.713 -13.273 1 98.31 326 ILE A N 1
ATOM 2595 C CA . ILE A 1 326 ? 9.859 -1.299 -14.664 1 98.31 326 ILE A CA 1
ATOM 2596 C C . ILE A 1 326 ? 9.07 0.002 -14.742 1 98.31 326 ILE A C 1
ATOM 2598 O O . ILE A 1 326 ? 7.852 0.004 -14.539 1 98.31 326 ILE A O 1
ATOM 2602 N N . LEU A 1 327 ? 9.727 1.069 -15.086 1 97.06 327 LEU A N 1
ATOM 2603 C CA . LEU A 1 327 ? 9.109 2.391 -15.023 1 97.06 327 LEU A CA 1
ATOM 2604 C C . LEU A 1 327 ? 8.289 2.672 -16.281 1 97.06 327 LEU A C 1
ATOM 2606 O O . LEU A 1 327 ? 7.223 3.283 -16.203 1 97.06 327 LEU A O 1
ATOM 2610 N N . GLY A 1 328 ? 8.883 2.287 -17.406 1 95.75 328 GLY A N 1
ATOM 2611 C CA . GLY A 1 328 ? 8.125 2.523 -18.625 1 95.75 328 GLY A CA 1
ATOM 2612 C C . GLY A 1 328 ? 8.992 2.537 -19.859 1 95.75 328 GLY A C 1
ATOM 2613 O O . GLY A 1 328 ? 10.195 2.256 -19.797 1 95.75 328 GLY A O 1
ATOM 2614 N N . GLU A 1 329 ? 8.344 2.695 -20.953 1 94.69 329 GLU A N 1
ATOM 2615 C CA . GLU A 1 329 ? 9 2.732 -22.25 1 94.69 329 GLU A CA 1
ATOM 2616 C C . GLU A 1 329 ? 9.477 4.141 -22.594 1 94.69 329 GLU A C 1
ATOM 2618 O O . GLU A 1 329 ? 8.82 5.125 -22.234 1 94.69 329 GLU A O 1
ATOM 2623 N N . MET A 1 330 ? 10.609 3.908 -23.094 1 88.5 330 MET A N 1
ATOM 2624 C CA . MET A 1 330 ? 11.156 5.133 -23.672 1 88.5 330 MET A CA 1
ATOM 2625 C C . MET A 1 330 ? 11.211 5.039 -25.188 1 88.5 330 MET A C 1
ATOM 2627 O O . MET A 1 330 ? 10.852 4.012 -25.766 1 88.5 330 MET A O 1
ATOM 2631 N N . GLY A 1 331 ? 11.344 6.148 -26.016 1 84.25 331 GLY A N 1
ATOM 2632 C CA . GLY A 1 331 ? 11.492 6.125 -27.469 1 84.25 331 GLY A CA 1
ATOM 2633 C C . GLY A 1 331 ? 12.602 5.203 -27.938 1 84.25 331 GLY A C 1
ATOM 2634 O O . GLY A 1 331 ? 13.469 4.812 -27.156 1 84.25 331 GLY A O 1
ATOM 2635 N N . ASP A 1 332 ? 12.633 4.523 -29.109 1 88.62 332 ASP A N 1
ATOM 2636 C CA . ASP A 1 332 ? 13.672 3.781 -29.812 1 88.62 332 ASP A CA 1
ATOM 2637 C C . ASP A 1 332 ? 13.914 2.42 -29.156 1 88.62 332 ASP A C 1
ATOM 2639 O O . ASP A 1 332 ? 15.047 1.957 -29.078 1 88.62 332 ASP A O 1
ATOM 2643 N N . GLY A 1 333 ? 12.867 1.869 -28.484 1 92.12 333 GLY A N 1
ATOM 2644 C CA . GLY A 1 333 ? 12.969 0.53 -27.922 1 92.12 333 GLY A CA 1
ATOM 2645 C C . GLY A 1 333 ? 13.578 0.505 -26.531 1 92.12 333 GLY A C 1
ATOM 2646 O O . GLY A 1 333 ? 13.75 -0.564 -25.938 1 92.12 333 GLY A O 1
ATOM 2647 N N . ASN A 1 334 ? 13.914 1.612 -26 1 95.44 334 ASN A N 1
ATOM 2648 C CA . ASN A 1 334 ? 14.477 1.695 -24.656 1 95.44 334 ASN A CA 1
ATOM 2649 C C . ASN A 1 334 ? 13.383 1.673 -23.578 1 95.44 334 ASN A C 1
ATOM 2651 O O . ASN A 1 334 ? 12.297 2.201 -23.797 1 95.44 334 ASN A O 1
ATOM 2655 N N . MET A 1 335 ? 13.719 0.974 -22.531 1 97.06 335 MET A N 1
ATOM 2656 C CA . MET A 1 335 ? 12.852 0.964 -21.359 1 97.06 335 MET A CA 1
ATOM 2657 C C . MET A 1 335 ? 13.594 1.492 -20.125 1 97.06 335 MET A C 1
ATOM 2659 O O . MET A 1 335 ? 14.805 1.323 -20.016 1 97.06 335 MET A O 1
ATOM 2663 N N . LEU A 1 336 ? 12.93 2.178 -19.297 1 97.12 336 LEU A N 1
ATOM 2664 C CA . LEU A 1 336 ? 13.461 2.76 -18.062 1 97.12 336 LEU A CA 1
ATOM 2665 C C . LEU A 1 336 ? 13.203 1.848 -16.875 1 97.12 336 LEU A C 1
ATOM 2667 O O . LEU A 1 336 ? 12.102 1.304 -16.734 1 97.12 336 LEU A O 1
ATOM 2671 N N . PHE A 1 337 ? 14.219 1.696 -16.047 1 97.88 337 PHE A N 1
ATOM 2672 C CA . PHE A 1 337 ? 14.18 0.84 -14.859 1 97.88 337 PHE A CA 1
ATOM 2673 C C . PHE A 1 337 ? 14.703 1.581 -13.641 1 97.88 337 PHE A C 1
ATOM 2675 O O . PHE A 1 337 ? 15.469 2.539 -13.766 1 97.88 337 PHE A O 1
ATOM 2682 N N . LYS A 1 338 ? 14.297 1.18 -12.477 1 97.5 338 LYS A N 1
ATOM 2683 C CA . LYS A 1 338 ? 14.797 1.703 -11.203 1 97.5 338 LYS A CA 1
ATOM 2684 C C . LYS A 1 338 ? 14.922 0.596 -10.164 1 97.5 338 LYS A C 1
ATOM 2686 O O . LYS A 1 338 ? 14 -0.203 -9.992 1 97.5 338 LYS A O 1
ATOM 2691 N N . TYR A 1 339 ? 16.047 0.521 -9.5 1 97 339 TYR A N 1
ATOM 2692 C CA . TYR A 1 339 ? 16.188 -0.433 -8.406 1 97 339 TYR A CA 1
ATOM 2693 C C . TYR A 1 339 ? 15.32 -0.047 -7.219 1 97 339 TYR A C 1
ATOM 2695 O O . TYR A 1 339 ? 15.578 0.953 -6.547 1 97 339 TYR A O 1
ATOM 2703 N N . HIS A 1 340 ? 14.281 -0.849 -7.008 1 95.5 340 HIS A N 1
ATOM 2704 C CA . HIS A 1 340 ? 13.422 -0.705 -5.84 1 95.5 340 HIS A CA 1
ATOM 2705 C C . HIS A 1 340 ? 14.078 -1.275 -4.59 1 95.5 340 HIS A C 1
ATOM 2707 O O . HIS A 1 340 ? 13.961 -0.706 -3.504 1 95.5 340 HIS A O 1
ATOM 2713 N N . GLN A 1 341 ? 14.719 -2.414 -4.68 1 94 341 GLN A N 1
ATOM 2714 C CA . GLN A 1 341 ? 15.617 -3.055 -3.723 1 94 341 GLN A CA 1
ATOM 2715 C C . GLN A 1 341 ? 16.906 -3.521 -4.398 1 94 341 GLN A C 1
ATOM 2717 O O . GLN A 1 341 ? 16.875 -3.98 -5.543 1 94 341 GLN A O 1
ATOM 2722 N N . ALA A 1 342 ? 17.969 -3.357 -3.695 1 92.81 342 ALA A N 1
ATOM 2723 C CA . ALA A 1 342 ? 19.25 -3.766 -4.293 1 92.81 342 ALA A CA 1
ATOM 2724 C C . ALA A 1 342 ? 20.141 -4.457 -3.264 1 92.81 342 ALA A C 1
ATOM 2726 O O . ALA A 1 342 ? 20.141 -4.086 -2.086 1 92.81 342 ALA A O 1
ATOM 2727 N N . LYS A 1 343 ? 20.812 -5.438 -3.777 1 89.56 343 LYS A N 1
ATOM 2728 C CA . LYS A 1 343 ? 21.812 -6.129 -2.963 1 89.56 343 LYS A CA 1
ATOM 2729 C C . LYS A 1 343 ? 23.016 -5.242 -2.703 1 89.56 343 LYS A C 1
ATOM 2731 O O . LYS A 1 343 ? 23.5 -5.156 -1.571 1 89.56 343 LYS A O 1
ATOM 2736 N N . ASP A 1 344 ? 23.406 -4.551 -3.734 1 92.62 344 ASP A N 1
ATOM 2737 C CA . ASP A 1 344 ? 24.594 -3.709 -3.658 1 92.62 344 ASP A CA 1
ATOM 2738 C C . ASP A 1 344 ? 24.219 -2.252 -3.398 1 92.62 344 ASP A C 1
ATOM 2740 O O . ASP A 1 344 ? 23.281 -1.732 -3.996 1 92.62 344 ASP A O 1
ATOM 2744 N N . GLU A 1 345 ? 24.969 -1.619 -2.578 1 92.38 345 GLU A N 1
ATOM 2745 C CA . GLU A 1 345 ? 24.734 -0.232 -2.188 1 92.38 345 GLU A CA 1
ATOM 2746 C C . GLU A 1 345 ? 24.703 0.686 -3.406 1 92.38 345 GLU A C 1
ATOM 2748 O O . GLU A 1 345 ? 23.891 1.616 -3.469 1 92.38 345 GLU A O 1
ATOM 2753 N N . LYS A 1 346 ? 25.516 0.467 -4.398 1 93.56 346 LYS A N 1
ATOM 2754 C CA . LYS A 1 346 ? 25.641 1.34 -5.559 1 93.56 346 LYS A CA 1
ATOM 2755 C C . LYS A 1 346 ? 24.375 1.315 -6.41 1 93.56 346 LYS A C 1
ATOM 2757 O O . LYS A 1 346 ? 24.141 2.229 -7.203 1 93.56 346 LYS A O 1
ATOM 2762 N N . ASP A 1 347 ? 23.578 0.277 -6.281 1 94.5 347 ASP A N 1
ATOM 2763 C CA . ASP A 1 347 ? 22.406 0.098 -7.129 1 94.5 347 ASP A CA 1
ATOM 2764 C C . ASP A 1 347 ? 21.141 0.63 -6.441 1 94.5 347 ASP A C 1
ATOM 2766 O O . ASP A 1 347 ? 20.109 0.793 -7.082 1 94.5 347 ASP A O 1
ATOM 2770 N N . LYS A 1 348 ? 21.234 0.955 -5.191 1 93.12 348 LYS A N 1
ATOM 2771 C CA . LYS A 1 348 ? 20.047 1.391 -4.461 1 93.12 348 LYS A CA 1
ATOM 2772 C C . LYS A 1 348 ? 19.484 2.676 -5.055 1 93.12 348 LYS A C 1
ATOM 2774 O O . LYS A 1 348 ? 20.156 3.713 -5.059 1 93.12 348 LYS A O 1
ATOM 2779 N N . GLY A 1 349 ? 18.297 2.559 -5.598 1 93.62 349 GLY A N 1
ATOM 2780 C CA . GLY A 1 349 ? 17.578 3.705 -6.129 1 93.62 349 GLY A CA 1
ATOM 2781 C C . GLY A 1 349 ? 18.078 4.129 -7.504 1 93.62 349 GLY A C 1
ATOM 2782 O O . GLY A 1 349 ? 17.594 5.125 -8.055 1 93.62 349 GLY A O 1
ATOM 2783 N N . ARG A 1 350 ? 19 3.414 -8.062 1 95.62 350 ARG A N 1
ATOM 2784 C CA . ARG A 1 350 ? 19.594 3.791 -9.344 1 95.62 350 ARG A CA 1
ATOM 2785 C C . ARG A 1 350 ? 18.594 3.607 -10.477 1 95.62 350 ARG A C 1
ATOM 2787 O O . ARG A 1 350 ? 17.938 2.566 -10.578 1 95.62 350 ARG A O 1
ATOM 2794 N N . ILE A 1 351 ? 18.453 4.629 -11.273 1 96.44 351 ILE A N 1
ATOM 2795 C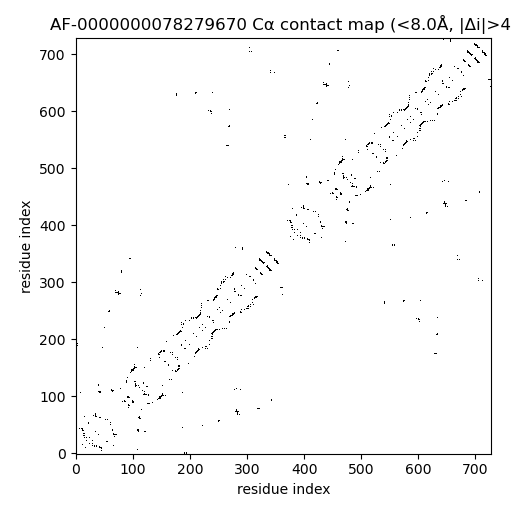 CA . ILE A 1 351 ? 17.656 4.574 -12.492 1 96.44 351 ILE A CA 1
ATOM 2796 C C . ILE A 1 351 ? 18.562 4.277 -13.688 1 96.44 351 ILE A C 1
ATOM 2798 O O . ILE A 1 351 ? 19.672 4.82 -13.789 1 96.44 351 ILE A O 1
ATOM 2802 N N . PHE A 1 352 ? 18.109 3.426 -14.562 1 95.69 352 PHE A N 1
ATOM 2803 C CA . PHE A 1 352 ? 18.891 3.125 -15.758 1 95.69 352 PHE A CA 1
ATOM 2804 C C . PHE A 1 352 ? 17.969 2.746 -16.922 1 95.69 352 PHE A C 1
ATOM 2806 O O . PHE A 1 352 ? 16.797 2.451 -16.719 1 95.69 352 PHE A O 1
ATOM 2813 N N . SER A 1 353 ? 18.438 2.869 -18.109 1 95.56 353 SER A N 1
ATOM 2814 C CA . SER A 1 353 ? 17.734 2.475 -19.312 1 95.56 353 SER A CA 1
ATOM 2815 C C . SER A 1 353 ? 18.422 1.296 -20 1 95.56 353 SER A C 1
ATOM 2817 O O . SER A 1 353 ? 19.625 1.107 -19.844 1 95.56 353 SER A O 1
ATOM 2819 N N . SER A 1 354 ? 17.672 0.515 -20.625 1 97.12 354 SER A N 1
ATOM 2820 C CA . SER A 1 354 ? 18.188 -0.601 -21.406 1 97.12 354 SER A CA 1
ATOM 2821 C C . SER A 1 354 ? 17.375 -0.796 -22.688 1 97.12 354 SER A C 1
ATOM 2823 O O . SER A 1 354 ? 16.156 -0.632 -22.688 1 97.12 354 SER A O 1
ATOM 2825 N N . LYS A 1 355 ? 18.078 -1.093 -23.797 1 97.06 355 LYS A N 1
ATOM 2826 C CA . LYS A 1 355 ? 17.391 -1.489 -25.016 1 97.06 355 LYS A CA 1
ATOM 2827 C C . LYS A 1 355 ? 16.797 -2.889 -24.875 1 97.06 355 LYS A C 1
ATOM 2829 O O . LYS A 1 355 ? 17.484 -3.828 -24.484 1 97.06 355 LYS A O 1
ATOM 2834 N N . ILE A 1 356 ? 15.555 -2.965 -25.125 1 97.56 356 ILE A N 1
ATOM 2835 C CA . ILE A 1 356 ? 14.844 -4.227 -24.984 1 97.56 356 ILE A CA 1
ATOM 2836 C C . ILE A 1 356 ? 14.289 -4.664 -26.328 1 97.56 356 ILE A C 1
ATOM 2838 O O . ILE A 1 356 ? 13.57 -3.906 -26.984 1 97.56 356 ILE A O 1
ATOM 2842 N N . GLY A 1 357 ? 14.594 -5.887 -26.719 1 96.31 357 GLY A N 1
ATOM 2843 C CA . GLY A 1 357 ? 14.07 -6.426 -27.969 1 96.31 357 GLY A CA 1
ATOM 2844 C C . GLY A 1 357 ? 12.57 -6.664 -27.922 1 96.31 357 GLY A C 1
ATOM 2845 O O . GLY A 1 357 ? 11.992 -6.824 -26.859 1 96.31 357 GLY A O 1
ATOM 2846 N N . GLU A 1 358 ? 11.992 -6.715 -29.047 1 94.44 358 GLU A N 1
ATOM 2847 C CA . GLU A 1 358 ? 10.539 -6.848 -29.172 1 94.44 358 GLU A CA 1
ATOM 2848 C C . GLU A 1 358 ? 10.047 -8.133 -28.516 1 94.44 358 GLU A C 1
ATOM 2850 O O . GLU A 1 358 ? 8.953 -8.172 -27.953 1 94.44 358 GLU A O 1
ATOM 2855 N N . LYS A 1 359 ? 10.859 -9.164 -28.578 1 95.94 359 LYS A N 1
ATOM 2856 C CA . LYS A 1 359 ? 10.43 -10.461 -28.062 1 95.94 359 LYS A CA 1
ATOM 2857 C C . LYS A 1 359 ? 11.125 -10.781 -26.734 1 95.94 359 LYS A C 1
ATOM 2859 O O . LYS A 1 359 ? 10.945 -11.867 -26.172 1 95.94 359 LYS A O 1
ATOM 2864 N N . GLN A 1 360 ? 11.945 -9.836 -26.266 1 97.12 360 GLN A N 1
ATOM 2865 C CA . GLN A 1 360 ? 12.703 -10.055 -25.031 1 97.12 360 GLN A CA 1
ATOM 2866 C C . GLN A 1 360 ? 11.789 -10.047 -23.812 1 97.12 360 GLN A C 1
ATOM 2868 O O . GLN A 1 360 ? 10.977 -9.141 -23.656 1 97.12 360 GLN A O 1
ATOM 2873 N N . CYS A 1 361 ? 11.898 -11.062 -22.891 1 97.31 361 CYS A N 1
ATOM 2874 C CA . CYS A 1 361 ? 10.961 -11.227 -21.781 1 97.31 361 CYS A CA 1
ATOM 2875 C C . CYS A 1 361 ? 11.641 -10.938 -20.453 1 97.31 361 CYS A C 1
ATOM 2877 O O . CYS A 1 361 ? 10.984 -10.914 -19.406 1 97.31 361 CYS A O 1
ATOM 2879 N N . TRP A 1 362 ? 12.93 -10.734 -20.453 1 96.5 362 TRP A N 1
ATOM 2880 C CA . TRP A 1 362 ? 13.672 -10.586 -19.203 1 96.5 362 TRP A CA 1
ATOM 2881 C C . TRP A 1 362 ? 14.859 -9.641 -19.391 1 96.5 362 TRP A C 1
ATOM 2883 O O . TRP A 1 362 ? 15.359 -9.477 -20.516 1 96.5 362 TRP A O 1
ATOM 2893 N N . LEU A 1 363 ? 15.211 -8.984 -18.359 1 94.75 363 LEU A N 1
ATOM 2894 C CA . LEU A 1 363 ? 16.375 -8.109 -18.375 1 94.75 363 LEU A CA 1
ATOM 2895 C C . LEU A 1 363 ? 17.656 -8.914 -18.219 1 94.75 363 LEU A C 1
ATOM 2897 O O . LEU A 1 363 ? 17.812 -9.688 -17.266 1 94.75 363 LEU A O 1
ATOM 2901 N N . GLU A 1 364 ? 18.469 -8.766 -19.219 1 87.38 364 GLU A N 1
ATOM 2902 C CA . GLU A 1 364 ? 19.703 -9.539 -19.25 1 87.38 364 GLU A CA 1
ATOM 2903 C C . GLU A 1 364 ? 20.828 -8.805 -18.516 1 87.38 364 GLU A C 1
ATOM 2905 O O . GLU A 1 364 ? 20.859 -7.574 -18.484 1 87.38 364 GLU A O 1
ATOM 2910 N N . MET B 1 1 ? -9.984 7.496 29.594 1 65.31 1 MET B N 1
ATOM 2911 C CA . MET B 1 1 ? -9.641 8.375 28.484 1 65.31 1 MET B CA 1
ATOM 2912 C C . MET B 1 1 ? -10.703 9.453 28.297 1 65.31 1 MET B C 1
ATOM 2914 O O . MET B 1 1 ? -11.898 9.195 28.484 1 65.31 1 MET B O 1
ATOM 2918 N N . ALA B 1 2 ? -10.219 10.672 28.109 1 84.56 2 ALA B N 1
ATOM 2919 C CA . ALA B 1 2 ? -11.172 11.773 27.969 1 84.56 2 ALA B CA 1
ATOM 2920 C C . ALA B 1 2 ? -12.062 11.562 26.75 1 84.56 2 ALA B C 1
ATOM 2922 O O . ALA B 1 2 ? -11.617 11.016 25.734 1 84.56 2 ALA B O 1
ATOM 2923 N N . ASP B 1 3 ? -13.242 11.867 26.891 1 93.88 3 ASP B N 1
ATOM 2924 C CA . ASP B 1 3 ? -14.203 11.797 25.797 1 93.88 3 ASP B CA 1
ATOM 2925 C C . ASP B 1 3 ? -13.836 12.781 24.688 1 93.88 3 ASP B C 1
ATOM 2927 O O . ASP B 1 3 ? -13.398 13.898 24.953 1 93.88 3 ASP B O 1
ATOM 2931 N N . TRP B 1 4 ? -13.984 12.289 23.438 1 97.44 4 TRP B N 1
ATOM 2932 C CA . TRP B 1 4 ? -13.516 13.078 22.297 1 97.44 4 TRP B CA 1
ATOM 2933 C C . TRP B 1 4 ? -14.258 14.414 22.234 1 97.44 4 TRP B C 1
ATOM 2935 O O . TRP B 1 4 ? -13.68 15.43 21.844 1 97.44 4 TRP B O 1
ATOM 2945 N N . LYS B 1 5 ? -15.539 14.461 22.625 1 97.44 5 LYS B N 1
ATOM 2946 C CA . LYS B 1 5 ? -16.312 15.703 22.609 1 97.44 5 LYS B CA 1
ATOM 2947 C C . LYS B 1 5 ? -15.766 16.703 23.625 1 97.44 5 LYS B C 1
ATOM 2949 O O . LYS B 1 5 ? -15.75 17.906 23.375 1 97.44 5 LYS B O 1
ATOM 2954 N N . GLU B 1 6 ? -15.383 16.156 24.703 1 97.44 6 GLU B N 1
ATOM 2955 C CA . GLU B 1 6 ? -14.781 17 25.734 1 97.44 6 GLU B CA 1
ATOM 2956 C C . GLU B 1 6 ? -13.469 17.594 25.25 1 97.44 6 GLU B C 1
ATOM 2958 O O . GLU B 1 6 ? -13.18 18.766 25.5 1 97.44 6 GLU B O 1
ATOM 2963 N N . LEU B 1 7 ? -12.68 16.797 24.594 1 97.88 7 LEU B N 1
ATOM 2964 C CA . LEU B 1 7 ? -11.406 17.281 24.062 1 97.88 7 LEU B CA 1
ATOM 2965 C C . LEU B 1 7 ? -11.633 18.391 23.047 1 97.88 7 LEU B C 1
ATOM 2967 O O . LEU B 1 7 ? -10.883 19.375 23 1 97.88 7 LEU B O 1
ATOM 2971 N N . LEU B 1 8 ? -12.664 18.266 22.219 1 97.56 8 LEU B N 1
ATOM 2972 C CA . LEU B 1 8 ? -12.992 19.312 21.25 1 97.56 8 LEU B CA 1
ATOM 2973 C C . LEU B 1 8 ? -13.469 20.578 21.938 1 97.56 8 LEU B C 1
ATOM 2975 O O . LEU B 1 8 ? -13.07 21.672 21.578 1 97.56 8 LEU B O 1
ATOM 2979 N N . LYS B 1 9 ? -14.281 20.375 22.938 1 96.81 9 LYS B N 1
ATOM 2980 C CA . LYS B 1 9 ? -14.828 21.5 23.672 1 96.81 9 LYS B CA 1
ATOM 2981 C C . LYS B 1 9 ? -13.727 22.281 24.391 1 96.81 9 LYS B C 1
ATOM 2983 O O . LYS B 1 9 ? -13.805 23.5 24.516 1 96.81 9 LYS B O 1
ATOM 2988 N N . ASN B 1 10 ? -12.727 21.594 24.812 1 96.94 10 ASN B N 1
ATOM 2989 C CA . ASN B 1 10 ? -11.672 22.188 25.625 1 96.94 10 ASN B CA 1
ATOM 2990 C C . ASN B 1 10 ? -10.469 22.594 24.781 1 96.94 10 ASN B C 1
ATOM 2992 O O . ASN B 1 10 ? -9.375 22.812 25.297 1 96.94 10 ASN B O 1
ATOM 2996 N N . GLY B 1 11 ? -10.633 22.625 23.469 1 97.5 11 GLY B N 1
ATOM 2997 C CA . GLY B 1 11 ? -9.539 23 22.578 1 97.5 11 GLY B CA 1
ATOM 2998 C C . GLY B 1 11 ? -9.219 24.484 22.641 1 97.5 11 GLY B C 1
ATOM 2999 O O . GLY B 1 11 ? -9.938 25.266 23.266 1 97.5 11 GLY B O 1
ATOM 3000 N N . TYR B 1 12 ? -8.078 24.859 22.078 1 97.81 12 TYR B N 1
ATOM 3001 C CA . TYR B 1 12 ? -7.586 26.234 22.031 1 97.81 12 TYR B CA 1
ATOM 3002 C C . TYR B 1 12 ? -7.742 26.812 20.625 1 97.81 12 TYR B C 1
ATOM 3004 O O . TYR B 1 12 ? -7.227 26.266 19.656 1 97.81 12 TYR B O 1
ATOM 3012 N N . ASP B 1 13 ? -8.453 27.875 20.484 1 96.69 13 ASP B N 1
ATOM 3013 C CA . ASP B 1 13 ? -8.641 28.516 19.188 1 96.69 13 ASP B CA 1
ATOM 3014 C C . ASP B 1 13 ? -8.07 29.938 19.188 1 96.69 13 ASP B C 1
ATOM 3016 O O . ASP B 1 13 ? -8.273 30.688 18.234 1 96.69 13 ASP B O 1
ATOM 3020 N N . ASP B 1 14 ? -7.434 30.297 20.281 1 97 14 ASP B N 1
ATOM 3021 C CA . ASP B 1 14 ? -6.773 31.594 20.422 1 97 14 ASP B CA 1
ATOM 3022 C C . ASP B 1 14 ? -5.332 31.422 20.906 1 97 14 ASP B C 1
ATOM 3024 O O . ASP B 1 14 ? -5.094 30.922 22 1 97 14 ASP B O 1
ATOM 3028 N N . VAL B 1 15 ? -4.426 31.891 20.094 1 96.94 15 VAL B N 1
ATOM 3029 C CA . VAL B 1 15 ? -3.004 31.688 20.359 1 96.94 15 VAL B CA 1
ATOM 3030 C C . VAL B 1 15 ? -2.635 32.375 21.672 1 96.94 15 VAL B C 1
ATOM 3032 O O . VAL B 1 15 ? -1.72 31.922 22.375 1 96.94 15 VAL B O 1
ATOM 3035 N N . ARG B 1 16 ? -3.318 33.406 22.141 1 96.88 16 ARG B N 1
ATOM 3036 C CA . ARG B 1 16 ? -3.053 34.125 23.391 1 96.88 16 ARG B CA 1
ATOM 3037 C C . ARG B 1 16 ? -3.186 33.219 24.578 1 96.88 16 ARG B C 1
ATOM 3039 O O . ARG B 1 16 ? -2.475 33.375 25.578 1 96.88 16 ARG B O 1
ATOM 3046 N N . GLU B 1 17 ? -4.094 32.219 24.359 1 96.69 17 GLU B N 1
ATOM 3047 C CA . GLU B 1 17 ? -4.32 31.281 25.438 1 96.69 17 GLU B CA 1
ATOM 3048 C C . GLU B 1 17 ? -3.096 30.391 25.656 1 96.69 17 GLU B C 1
ATOM 3050 O O . GLU B 1 17 ? -2.926 29.812 26.734 1 96.69 17 GLU B O 1
ATOM 3055 N N . LEU B 1 18 ? -2.283 30.281 24.656 1 97.19 18 LEU B N 1
ATOM 3056 C CA . LEU B 1 18 ? -1.141 29.375 24.719 1 97.19 18 LEU B CA 1
ATOM 3057 C C . LEU B 1 18 ? 0.16 30.156 24.906 1 97.19 18 LEU B C 1
ATOM 3059 O O . LEU B 1 18 ? 1.236 29.562 24.969 1 97.19 18 LEU B O 1
ATOM 3063 N N . ALA B 1 19 ? 0.086 31.484 24.953 1 96.06 19 ALA B N 1
ATOM 3064 C CA . ALA B 1 19 ? 1.263 32.344 24.984 1 96.06 19 ALA B CA 1
ATOM 3065 C C . ALA B 1 19 ? 2.197 31.984 26.125 1 96.06 19 ALA B C 1
ATOM 3067 O O . ALA B 1 19 ? 3.406 31.828 25.922 1 96.06 19 ALA B O 1
ATOM 3068 N N . GLY B 1 20 ? 1.675 31.844 27.312 1 95.44 20 GLY B N 1
ATOM 3069 C CA . GLY B 1 20 ? 2.482 31.484 28.469 1 95.44 20 GLY B CA 1
ATOM 3070 C C . GLY B 1 20 ? 3.088 30.094 28.359 1 95.44 20 GLY B C 1
ATOM 3071 O O . GLY B 1 20 ? 4.289 29.906 28.578 1 95.44 20 GLY B O 1
ATOM 3072 N N . ARG B 1 21 ? 2.26 29.156 28 1 95.62 21 ARG B N 1
ATOM 3073 C CA . ARG B 1 21 ? 2.646 27.75 27.938 1 95.62 21 ARG B CA 1
ATOM 3074 C C . ARG B 1 21 ? 3.729 27.531 26.875 1 95.62 21 ARG B C 1
ATOM 3076 O O . ARG B 1 21 ? 4.652 26.75 27.078 1 95.62 21 ARG B O 1
ATOM 3083 N N . LEU B 1 22 ? 3.662 28.25 25.766 1 96.88 22 LEU B N 1
ATOM 3084 C CA . LEU B 1 22 ? 4.559 28.016 24.641 1 96.88 22 LEU B CA 1
ATOM 3085 C C . LEU B 1 22 ? 5.633 29.109 24.562 1 96.88 22 LEU B C 1
ATOM 3087 O O . LEU B 1 22 ? 6.336 29.219 23.562 1 96.88 22 LEU B O 1
ATOM 3091 N N . HIS B 1 23 ? 5.73 29.969 25.547 1 95.88 23 HIS B N 1
ATOM 3092 C CA . HIS B 1 23 ? 6.754 31 25.688 1 95.88 23 HIS B CA 1
ATOM 3093 C C . HIS B 1 23 ? 6.73 31.953 24.484 1 95.88 23 HIS B C 1
ATOM 3095 O O . HIS B 1 23 ? 7.777 32.25 23.922 1 95.88 23 HIS B O 1
ATOM 3101 N N . ILE B 1 24 ? 5.551 32.281 24.078 1 95 24 ILE B N 1
ATOM 3102 C CA . ILE B 1 24 ? 5.375 33.281 23.031 1 95 24 ILE B CA 1
ATOM 3103 C C . ILE B 1 24 ? 5.527 34.688 23.625 1 95 24 ILE B C 1
ATOM 3105 O O . ILE B 1 24 ? 4.844 35.031 24.594 1 95 24 ILE B O 1
ATOM 3109 N N . THR B 1 25 ? 6.422 35.438 22.984 1 94.25 25 THR B N 1
ATOM 3110 C CA . THR B 1 25 ? 6.73 36.75 23.547 1 94.25 25 THR B CA 1
ATOM 3111 C C . THR B 1 25 ? 5.645 37.75 23.203 1 94.25 25 THR B C 1
ATOM 3113 O O . THR B 1 25 ? 4.883 37.531 22.25 1 94.25 25 THR B O 1
ATOM 3116 N N . GLU B 1 26 ? 5.645 38.781 23.953 1 94.5 26 GLU B N 1
ATOM 3117 C CA . GLU B 1 26 ? 4.707 39.875 23.703 1 94.5 26 GLU B CA 1
ATOM 3118 C C . GLU B 1 26 ? 4.945 40.5 22.328 1 94.5 26 GLU B C 1
ATOM 3120 O O . GLU B 1 26 ? 4.004 40.938 21.672 1 94.5 26 GLU B O 1
ATOM 3125 N N . GLU B 1 27 ? 6.129 40.406 21.938 1 94.38 27 GLU B N 1
ATOM 3126 C CA . GLU B 1 27 ? 6.504 41 20.641 1 94.38 27 GLU B CA 1
ATOM 3127 C C . GLU B 1 27 ? 5.984 40.156 19.484 1 94.38 27 GLU B C 1
ATOM 3129 O O . GLU B 1 27 ? 5.629 40.656 18.438 1 94.38 27 GLU B O 1
ATOM 3134 N N . GLU B 1 28 ? 5.848 38.875 19.641 1 93.38 28 GLU B N 1
ATOM 3135 C CA . GLU B 1 28 ? 5.445 37.938 18.594 1 93.38 28 GLU B CA 1
ATOM 3136 C C . GLU B 1 28 ? 3.926 37.844 18.484 1 93.38 28 GLU B C 1
ATOM 3138 O O . GLU B 1 28 ? 3.389 37.562 17.422 1 93.38 28 GLU B O 1
ATOM 3143 N N . LEU B 1 29 ? 3.268 38.156 19.531 1 94.88 29 LEU B N 1
ATOM 3144 C CA . LEU B 1 29 ? 1.854 37.844 19.719 1 94.88 29 LEU B CA 1
ATOM 3145 C C . LEU B 1 29 ? 1.004 38.594 18.688 1 94.88 29 LEU B C 1
ATOM 3147 O O . LEU B 1 29 ? 0.089 38 18.094 1 94.88 29 LEU B O 1
ATOM 3151 N N . PRO B 1 30 ? 1.319 39.938 18.469 1 94.31 30 PRO B N 1
ATOM 3152 C CA . PRO B 1 30 ? 0.474 40.656 17.516 1 94.31 30 PRO B CA 1
ATOM 3153 C C . PRO B 1 30 ? 0.495 40 16.125 1 94.31 30 PRO B C 1
ATOM 3155 O O . PRO B 1 30 ? -0.553 39.875 15.484 1 94.31 30 PRO B O 1
ATOM 3158 N N . ALA B 1 31 ? 1.566 39.594 15.68 1 93.25 31 ALA B N 1
ATOM 3159 C CA . ALA B 1 31 ? 1.686 38.938 14.375 1 93.25 31 ALA B CA 1
ATOM 3160 C C . ALA B 1 31 ? 0.931 37.625 14.344 1 93.25 31 ALA B C 1
ATOM 3162 O O . ALA B 1 31 ? 0.26 37.312 13.359 1 93.25 31 ALA B O 1
ATOM 3163 N N . LEU B 1 32 ? 1.021 36.875 15.359 1 94.81 32 LEU B N 1
ATOM 3164 C CA . LEU B 1 32 ? 0.362 35.594 15.438 1 94.81 32 LEU B CA 1
ATOM 3165 C C . LEU B 1 32 ? -1.154 35.75 15.469 1 94.81 32 LEU B C 1
ATOM 3167 O O . LEU B 1 32 ? -1.881 34.938 14.867 1 94.81 32 LEU B O 1
ATOM 3171 N N . CYS B 1 33 ? -1.577 36.75 16.156 1 95.12 33 CYS B N 1
ATOM 3172 C CA . CYS B 1 33 ? -3.006 37.031 16.203 1 95.12 33 CYS B CA 1
ATOM 3173 C C . CYS B 1 33 ? -3.529 37.406 14.812 1 95.12 33 CYS B C 1
ATOM 3175 O O . CYS B 1 33 ? -4.613 36.969 14.422 1 95.12 33 CYS B O 1
ATOM 3177 N N . LYS B 1 34 ? -2.768 38.188 14.141 1 93 34 LYS B N 1
ATOM 3178 C CA . LYS B 1 34 ? -3.146 38.562 12.781 1 93 34 LYS B CA 1
ATOM 3179 C C . LYS B 1 34 ? -3.26 37.344 11.891 1 93 34 LYS B C 1
ATOM 3181 O O . LYS B 1 34 ? -4.188 37.219 11.086 1 93 34 LYS B O 1
ATOM 3186 N N . ILE B 1 35 ? -2.361 36.469 11.969 1 91.62 35 ILE B N 1
ATOM 3187 C CA . ILE B 1 35 ? -2.359 35.219 11.188 1 91.62 35 ILE B CA 1
ATOM 3188 C C . ILE B 1 35 ? -3.6 34.406 11.523 1 91.62 35 ILE B C 1
ATOM 3190 O O . ILE B 1 35 ? -4.273 33.875 10.625 1 91.62 35 ILE B O 1
ATOM 3194 N N . GLN B 1 36 ? -3.871 34.219 12.766 1 91.5 36 GLN B N 1
ATOM 3195 C CA . GLN B 1 36 ? -5.008 33.406 13.219 1 91.5 36 GLN B CA 1
ATOM 3196 C C . GLN B 1 36 ? -6.32 33.969 12.672 1 91.5 36 GLN B C 1
ATOM 3198 O O . GLN B 1 36 ? -7.258 33.219 12.414 1 91.5 36 GLN B O 1
ATOM 3203 N N . ASP B 1 37 ? -6.352 35.312 12.508 1 90.06 37 ASP B N 1
ATOM 3204 C CA . ASP B 1 37 ? -7.547 35.938 11.953 1 90.06 37 ASP B CA 1
ATOM 3205 C C . ASP B 1 37 ? -7.742 35.531 10.484 1 90.06 37 ASP B C 1
ATOM 3207 O O . ASP B 1 37 ? -8.875 35.438 10.008 1 90.06 37 ASP B O 1
ATOM 3211 N N . MET B 1 38 ? -6.664 35.312 9.82 1 88.25 38 MET B N 1
ATOM 3212 C CA . MET B 1 38 ? -6.707 34.938 8.414 1 88.25 38 MET B CA 1
ATOM 3213 C C . MET B 1 38 ? -6.859 33.406 8.266 1 88.25 38 MET B C 1
ATOM 3215 O O . MET B 1 38 ? -7.582 32.938 7.383 1 88.25 38 MET B O 1
ATOM 3219 N N . PHE B 1 39 ? -6.148 32.688 9.086 1 90.12 39 PHE B N 1
ATOM 3220 C CA . PHE B 1 39 ? -6.121 31.25 9.109 1 90.12 39 PHE B CA 1
ATOM 3221 C C . PHE B 1 39 ? -6.398 30.719 10.508 1 90.12 39 PHE B C 1
ATOM 3223 O O . PHE B 1 39 ? -5.48 30.594 11.328 1 90.12 39 PHE B O 1
ATOM 3230 N N . PRO B 1 40 ? -7.547 30.266 10.695 1 92.62 40 PRO B N 1
ATOM 3231 C CA . PRO B 1 40 ? -7.957 29.891 12.047 1 92.62 40 PRO B CA 1
ATOM 3232 C C . PRO B 1 40 ? -7.035 28.844 12.68 1 92.62 40 PRO B C 1
ATOM 3234 O O . PRO B 1 40 ? -6.402 28.062 11.969 1 92.62 40 PRO B O 1
ATOM 3237 N N . MET B 1 41 ? -6.969 28.969 13.961 1 95.44 41 MET B N 1
ATOM 3238 C CA . MET B 1 41 ? -6.23 28 14.758 1 95.44 41 MET B CA 1
ATOM 3239 C C . MET B 1 41 ? -7.172 27.203 15.656 1 95.44 41 MET B C 1
ATOM 3241 O O . MET B 1 41 ? -8.125 27.766 16.203 1 95.44 41 MET B O 1
ATOM 3245 N N . PHE B 1 42 ? -6.93 25.969 15.703 1 97.25 42 PHE B N 1
ATOM 3246 C CA . PHE B 1 42 ? -7.559 25.094 16.688 1 97.25 42 PHE B CA 1
ATOM 3247 C C . PHE B 1 42 ? -6.664 23.906 17.016 1 97.25 42 PHE B C 1
ATOM 3249 O O . PHE B 1 42 ? -6.141 23.25 16.125 1 97.25 42 PHE B O 1
ATOM 3256 N N . VAL B 1 43 ? -6.422 23.719 18.297 1 97.88 43 VAL B N 1
ATOM 3257 C CA . VAL B 1 43 ? -5.668 22.547 18.75 1 97.88 43 VAL B CA 1
ATOM 3258 C C . VAL B 1 43 ? -6.297 22 20.016 1 97.88 43 VAL B C 1
ATOM 3260 O O . VAL B 1 43 ? -6.523 22.734 20.984 1 97.88 43 VAL B O 1
ATOM 3263 N N . ASN B 1 44 ? -6.645 20.719 20.016 1 98.25 44 ASN B N 1
ATOM 3264 C CA . ASN B 1 44 ? -7.23 20.125 21.203 1 98.25 44 ASN B CA 1
ATOM 3265 C C . ASN B 1 44 ? -6.156 19.719 22.203 1 98.25 44 ASN B C 1
ATOM 3267 O O . ASN B 1 44 ? -4.984 19.578 21.844 1 98.25 44 ASN B O 1
ATOM 3271 N N . PRO B 1 45 ? -6.566 19.438 23.484 1 97.88 45 PRO B N 1
ATOM 3272 C CA . PRO B 1 45 ? -5.598 19.156 24.547 1 97.88 45 PRO B CA 1
ATOM 3273 C C . PRO B 1 45 ? -4.746 17.922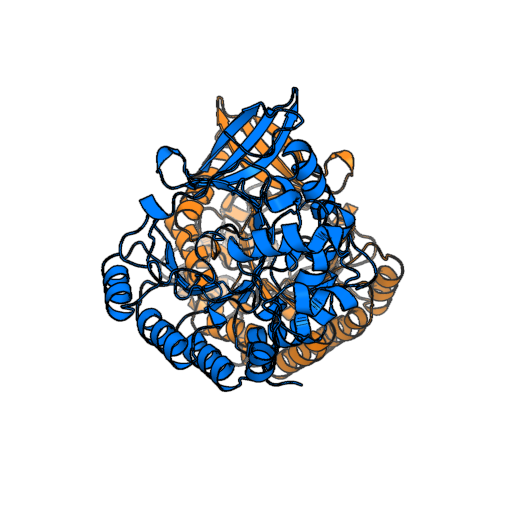 24.266 1 97.88 45 PRO B C 1
ATOM 3275 O O . PRO B 1 45 ? -3.562 17.891 24.625 1 97.88 45 PRO B O 1
ATOM 3278 N N . TYR B 1 46 ? -5.285 16.969 23.703 1 98.44 46 TYR B N 1
ATOM 3279 C CA . TYR B 1 46 ? -4.523 15.758 23.391 1 98.44 46 TYR B CA 1
ATOM 3280 C C . TYR B 1 46 ? -3.359 16.078 22.453 1 98.44 46 TYR B C 1
ATOM 3282 O O . TYR B 1 46 ? -2.205 15.781 22.781 1 98.44 46 TYR B O 1
ATOM 3290 N N . TYR B 1 47 ? -3.639 16.641 21.328 1 98.56 47 TYR B N 1
ATOM 3291 C CA . TYR B 1 47 ? -2.576 16.891 20.359 1 98.56 47 TYR B CA 1
ATOM 3292 C C . TYR B 1 47 ? -1.577 17.906 20.891 1 98.56 47 TYR B C 1
ATOM 3294 O O . TYR B 1 47 ? -0.375 17.797 20.625 1 98.56 47 TYR B O 1
ATOM 3302 N N . LEU B 1 48 ? -2.092 18.891 21.609 1 98.31 48 LEU B N 1
ATOM 3303 C CA . LEU B 1 48 ? -1.212 19.891 22.219 1 98.31 48 LEU B CA 1
ATOM 3304 C C . LEU B 1 48 ? -0.216 19.219 23.156 1 98.31 48 LEU B C 1
ATOM 3306 O O . LEU B 1 48 ? 0.922 19.688 23.281 1 98.31 48 LEU B O 1
ATOM 3310 N N . SER B 1 49 ? -0.639 18.172 23.781 1 98.12 49 SER B N 1
ATOM 3311 C CA . SER B 1 49 ? 0.21 17.484 24.75 1 98.12 49 SER B CA 1
ATOM 3312 C C . SER B 1 49 ? 1.437 16.875 24.078 1 98.12 49 SER B C 1
ATOM 3314 O O . SER B 1 49 ? 2.4 16.5 24.75 1 98.12 49 SER B O 1
ATOM 3316 N N . LEU B 1 50 ? 1.44 16.766 22.75 1 98.56 50 LEU B N 1
ATOM 3317 C CA . LEU B 1 50 ? 2.568 16.203 22.016 1 98.56 50 LEU B CA 1
ATOM 3318 C C . LEU B 1 50 ? 3.648 17.25 21.781 1 98.56 50 LEU B C 1
ATOM 3320 O O . LEU B 1 50 ? 4.77 16.922 21.406 1 98.56 50 LEU B O 1
ATOM 3324 N N . VAL B 1 51 ? 3.354 18.5 22 1 98.44 51 VAL B N 1
ATOM 3325 C CA . VAL B 1 51 ? 4.277 19.594 21.75 1 98.44 51 VAL B CA 1
ATOM 3326 C C . VAL B 1 51 ? 5.273 19.719 22.906 1 98.44 51 VAL B C 1
ATOM 3328 O O . VAL B 1 51 ? 4.887 19.688 24.078 1 98.44 51 VAL B O 1
ATOM 3331 N N . ASP B 1 52 ? 6.543 19.734 22.547 1 98.19 52 ASP B N 1
ATOM 3332 C CA . ASP B 1 52 ? 7.535 20.156 23.531 1 98.19 52 ASP B CA 1
ATOM 3333 C C . ASP B 1 52 ? 7.465 21.672 23.75 1 98.19 52 ASP B C 1
ATOM 3335 O O . ASP B 1 52 ? 8.008 22.453 22.969 1 98.19 52 ASP B O 1
ATOM 3339 N N . GLU B 1 53 ? 6.934 22.078 24.812 1 96.25 53 GLU B N 1
ATOM 3340 C CA . GLU B 1 53 ? 6.621 23.469 25.109 1 96.25 53 GLU B CA 1
ATOM 3341 C C . GLU B 1 53 ? 7.891 24.312 25.203 1 96.25 53 GLU B C 1
ATOM 3343 O O . GLU B 1 53 ? 7.84 25.547 25.062 1 96.25 53 GLU B O 1
ATOM 3348 N N . ASN B 1 54 ? 9.016 23.688 25.359 1 96.62 54 ASN B N 1
ATOM 3349 C CA . ASN B 1 54 ? 10.266 24.406 25.562 1 96.62 54 ASN B CA 1
ATOM 3350 C C . ASN B 1 54 ? 11.07 24.484 24.266 1 96.62 54 ASN B C 1
ATOM 3352 O O . ASN B 1 54 ? 12.156 25.078 24.25 1 96.62 54 ASN B O 1
ATOM 3356 N N . ASP B 1 55 ? 10.602 23.938 23.203 1 96.94 55 ASP B N 1
ATOM 3357 C CA . ASP B 1 55 ? 11.297 23.969 21.922 1 96.94 55 ASP B CA 1
ATOM 3358 C C . ASP B 1 55 ? 10.508 24.766 20.891 1 96.94 55 ASP B C 1
ATOM 3360 O O . ASP B 1 55 ? 9.547 24.266 20.297 1 96.94 55 ASP B O 1
ATOM 3364 N N . PRO B 1 56 ? 10.922 25.969 20.625 1 93.12 56 PRO B N 1
ATOM 3365 C CA . PRO B 1 56 ? 10.195 26.781 19.641 1 93.12 56 PRO B CA 1
ATOM 3366 C C . PRO B 1 56 ? 10.242 26.188 18.234 1 93.12 56 PRO B C 1
ATOM 3368 O O . PRO B 1 56 ? 9.445 26.578 17.375 1 93.12 56 PRO B O 1
ATOM 3371 N N . GLU B 1 57 ? 11.172 25.266 18.016 1 95.62 57 GLU B N 1
ATOM 3372 C CA . GLU B 1 57 ? 11.305 24.641 16.703 1 95.62 57 GLU B CA 1
ATOM 3373 C C . GLU B 1 57 ? 10.727 23.234 16.703 1 95.62 57 GLU B C 1
ATOM 3375 O O . GLU B 1 57 ? 11.07 22.422 15.836 1 95.62 57 GLU B O 1
ATOM 3380 N N . ASP B 1 58 ? 9.938 22.969 17.734 1 98.19 58 ASP B N 1
ATOM 3381 C CA . ASP B 1 58 ? 9.312 21.656 17.828 1 98.19 58 ASP B CA 1
ATOM 3382 C C . ASP B 1 58 ? 8.492 21.359 16.578 1 98.19 58 ASP B C 1
ATOM 3384 O O . ASP B 1 58 ? 7.637 22.156 16.188 1 98.19 58 ASP B O 1
ATOM 3388 N N . PRO B 1 59 ? 8.734 20.172 15.922 1 98.69 59 PRO B N 1
ATOM 3389 C CA . PRO B 1 59 ? 8.016 19.828 14.688 1 98.69 59 PRO B CA 1
ATOM 3390 C C . PRO B 1 59 ? 6.508 19.75 14.891 1 98.69 59 PRO B C 1
ATOM 3392 O O . PRO B 1 59 ? 5.742 20.109 13.992 1 98.69 59 PRO B O 1
ATOM 3395 N N . ILE B 1 60 ? 6.086 19.266 16 1 98.81 60 ILE B N 1
ATOM 3396 C CA . ILE B 1 60 ? 4.656 19.172 16.266 1 98.81 60 ILE B CA 1
ATOM 3397 C C . ILE B 1 60 ? 4.074 20.578 16.453 1 98.81 60 ILE B C 1
ATOM 3399 O O . ILE B 1 60 ? 2.975 20.859 15.969 1 98.81 60 ILE B O 1
ATOM 3403 N N . ARG B 1 61 ? 4.793 21.5 17.156 1 98.19 61 ARG B N 1
ATOM 3404 C CA . ARG B 1 61 ? 4.391 22.891 17.297 1 98.19 61 ARG B CA 1
ATOM 3405 C C . ARG B 1 61 ? 4.219 23.547 15.938 1 98.19 61 ARG B C 1
ATOM 3407 O O . ARG B 1 61 ? 3.225 24.234 15.695 1 98.19 61 ARG B O 1
ATOM 3414 N N . LYS B 1 62 ? 5.094 23.281 15.023 1 97.75 62 LYS B N 1
ATOM 3415 C CA . LYS B 1 62 ? 5.074 23.859 13.688 1 97.75 62 LYS B CA 1
ATOM 3416 C C . LYS B 1 62 ? 3.812 23.438 12.93 1 97.75 62 LYS B C 1
ATOM 3418 O O . LYS B 1 62 ? 3.322 24.188 12.078 1 97.75 62 LYS B O 1
ATOM 3423 N N . LEU B 1 63 ? 3.271 22.297 13.273 1 98.25 63 LEU B N 1
ATOM 3424 C CA . LEU B 1 63 ? 2.123 21.75 12.555 1 98.25 63 LEU B CA 1
ATOM 3425 C C . LEU B 1 63 ? 0.824 22.375 13.062 1 98.25 63 LEU B C 1
ATOM 3427 O O . LEU B 1 63 ? -0.2 22.328 12.375 1 98.25 63 LEU B O 1
ATOM 3431 N N . CYS B 1 64 ? 0.845 22.953 14.312 1 97.62 64 CYS B N 1
ATOM 3432 C CA . CYS B 1 64 ? -0.47 23.25 14.867 1 97.62 64 CYS B CA 1
ATOM 3433 C C . CYS B 1 64 ? -0.531 24.688 15.383 1 97.62 64 CYS B C 1
ATOM 3435 O O . CYS B 1 64 ? -1.612 25.203 15.68 1 97.62 64 CYS B O 1
ATOM 3437 N N . ILE B 1 65 ? 0.616 25.391 15.492 1 96.94 65 ILE B N 1
ATOM 3438 C CA . ILE B 1 65 ? 0.655 26.75 16.031 1 96.94 65 ILE B CA 1
ATOM 3439 C C . ILE B 1 65 ? 1.08 27.719 14.93 1 96.94 65 ILE B C 1
ATOM 3441 O O . ILE B 1 65 ? 2.043 27.469 14.203 1 96.94 65 ILE B O 1
ATOM 3445 N N . PRO B 1 66 ? 0.337 28.812 14.758 1 95.31 66 PRO B N 1
ATOM 3446 C CA . PRO B 1 66 ? 0.711 29.797 13.742 1 95.31 66 PRO B CA 1
ATOM 3447 C C . PRO B 1 66 ? 2.146 30.297 13.906 1 95.31 66 PRO B C 1
ATOM 3449 O O . PRO B 1 66 ? 2.664 30.344 15.023 1 95.31 66 PRO B O 1
ATOM 3452 N N . ALA B 1 67 ? 2.717 30.656 12.812 1 93.38 67 ALA B N 1
ATOM 3453 C CA . ALA B 1 67 ? 4.07 31.203 12.781 1 93.38 67 ALA B CA 1
ATOM 3454 C C . ALA B 1 67 ? 4.148 32.406 11.836 1 93.38 67 ALA B C 1
ATOM 3456 O O . ALA B 1 67 ? 3.418 32.469 10.844 1 93.38 67 ALA B O 1
ATOM 3457 N N . ASP B 1 68 ? 5.039 33.281 12.078 1 91.69 68 ASP B N 1
ATOM 3458 C CA . ASP B 1 68 ? 5.184 34.531 11.336 1 91.69 68 ASP B CA 1
ATOM 3459 C C . ASP B 1 68 ? 5.449 34.281 9.859 1 91.69 68 ASP B C 1
ATOM 3461 O O . ASP B 1 68 ? 5.062 35.062 9 1 91.69 68 ASP B O 1
ATOM 3465 N N . ALA B 1 69 ? 6.016 33.188 9.609 1 90.19 69 ALA B N 1
ATOM 3466 C CA . ALA B 1 69 ? 6.359 32.812 8.234 1 90.19 69 ALA B CA 1
ATOM 3467 C C . ALA B 1 69 ? 5.109 32.719 7.363 1 90.19 69 ALA B C 1
ATOM 3469 O O . ALA B 1 69 ? 5.18 32.844 6.141 1 90.19 69 ALA B O 1
ATOM 3470 N N . GLU B 1 70 ? 3.963 32.5 7.934 1 91.56 70 GLU B N 1
ATOM 3471 C CA . GLU B 1 70 ? 2.713 32.344 7.199 1 91.56 70 GLU B CA 1
ATOM 3472 C C . GLU B 1 70 ? 2.256 33.656 6.57 1 91.56 70 GLU B C 1
ATOM 3474 O O . GLU B 1 70 ? 1.391 33.656 5.691 1 91.56 70 GLU B O 1
ATOM 3479 N N . LEU B 1 71 ? 2.83 34.75 6.98 1 88.94 71 LEU B N 1
ATOM 3480 C CA . LEU B 1 71 ? 2.439 36.031 6.461 1 88.94 71 LEU B CA 1
ATOM 3481 C C . LEU B 1 71 ? 3.209 36.375 5.188 1 88.94 71 LEU B C 1
ATOM 3483 O O . LEU B 1 71 ? 2.852 37.312 4.465 1 88.94 71 LEU B O 1
ATOM 3487 N N . LYS B 1 72 ? 4.199 35.656 4.965 1 86.94 72 LYS B N 1
ATOM 3488 C CA . LYS B 1 72 ? 4.992 35.938 3.773 1 86.94 72 LYS B CA 1
ATOM 3489 C C . LYS B 1 72 ? 4.152 35.781 2.506 1 86.94 72 LYS B C 1
ATOM 3491 O O . LYS B 1 72 ? 3.34 34.844 2.404 1 86.94 72 LYS B O 1
ATOM 3496 N N . ALA B 1 73 ? 4.355 36.688 1.602 1 81.19 73 ALA B N 1
ATOM 3497 C CA . ALA B 1 73 ? 3.6 36.719 0.353 1 81.19 73 ALA B CA 1
ATOM 3498 C C . ALA B 1 73 ? 4.012 35.562 -0.561 1 81.19 73 ALA B C 1
ATOM 3500 O O . ALA B 1 73 ? 5.098 35 -0.405 1 81.19 73 ALA B O 1
ATOM 3501 N N . GLY B 1 74 ? 3.014 35.188 -1.397 1 85.31 74 GLY B N 1
ATOM 3502 C CA . GLY B 1 74 ? 3.268 34.156 -2.393 1 85.31 74 GLY B CA 1
ATOM 3503 C C . GLY B 1 74 ? 2.359 32.938 -2.25 1 85.31 74 GLY B C 1
ATOM 3504 O O . GLY B 1 74 ? 1.453 32.938 -1.413 1 85.31 74 GLY B O 1
ATOM 3505 N N . GLY B 1 75 ? 2.525 32.062 -3.289 1 85.5 75 GLY B N 1
ATOM 3506 C CA . GLY B 1 75 ? 1.7 30.844 -3.303 1 85.5 75 GLY B CA 1
ATOM 3507 C C . GLY B 1 75 ? 0.37 31.047 -4.004 1 85.5 75 GLY B C 1
ATOM 3508 O O . GLY B 1 75 ? 0.073 32.156 -4.48 1 85.5 75 GLY B O 1
ATOM 3509 N N . GLU B 1 76 ? -0.304 29.938 -4.117 1 84.25 76 GLU B N 1
ATOM 3510 C CA . GLU B 1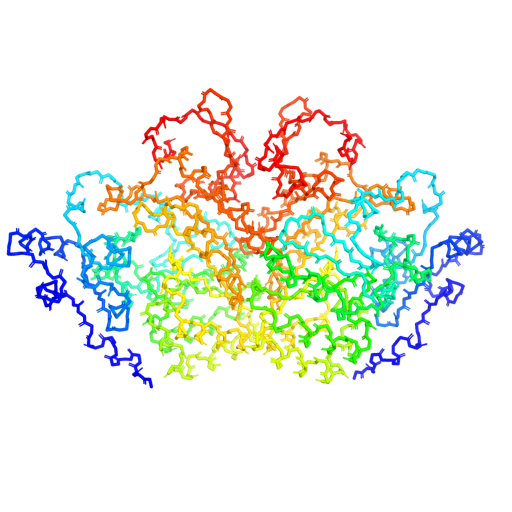 76 ? -1.611 29.953 -4.766 1 84.25 76 GLU B CA 1
ATOM 3511 C C . GLU B 1 76 ? -2.699 29.438 -3.826 1 84.25 76 GLU B C 1
ATOM 3513 O O . GLU B 1 76 ? -2.438 28.594 -2.969 1 84.25 76 GLU B O 1
ATOM 3518 N N . MET B 1 77 ? -3.875 29.891 -4.008 1 76.81 77 MET B N 1
ATOM 3519 C CA . MET B 1 77 ? -4.977 29.5 -3.131 1 76.81 77 MET B CA 1
ATOM 3520 C C . MET B 1 77 ? -5.5 28.125 -3.502 1 76.81 77 MET B C 1
ATOM 3522 O O . MET B 1 77 ? -5.945 27.375 -2.635 1 76.81 77 MET B O 1
ATOM 3526 N N . ASP B 1 78 ? -5.52 27.891 -4.793 1 75.38 78 ASP B N 1
ATOM 3527 C CA . ASP B 1 78 ? -5.953 26.578 -5.273 1 75.38 78 ASP B CA 1
ATOM 3528 C C . ASP B 1 78 ? -4.875 25.922 -6.145 1 75.38 78 ASP B C 1
ATOM 3530 O O . ASP B 1 78 ? -4.738 26.266 -7.32 1 75.38 78 ASP B O 1
ATOM 3534 N N . THR B 1 79 ? -4.266 24.984 -5.578 1 77.12 79 THR B N 1
ATOM 3535 C CA . THR B 1 79 ? -3.133 24.391 -6.273 1 77.12 79 THR B CA 1
ATOM 3536 C C . THR B 1 79 ? -3.551 23.094 -6.961 1 77.12 79 THR B C 1
ATOM 3538 O O . THR B 1 79 ? -2.791 22.531 -7.75 1 77.12 79 THR B O 1
ATOM 3541 N N . SER B 1 80 ? -4.734 22.609 -6.707 1 75.25 80 SER B N 1
ATOM 3542 C CA . SER B 1 80 ? -5.164 21.312 -7.23 1 75.25 80 SER B CA 1
ATOM 3543 C C . SER B 1 80 ? -6.27 21.484 -8.266 1 75.25 80 SER B C 1
ATOM 3545 O O . SER B 1 80 ? -6.727 20.5 -8.859 1 75.25 80 SER B O 1
ATOM 3547 N N . GLY B 1 81 ? -6.719 22.641 -8.477 1 77.12 81 GLY B N 1
ATOM 3548 C CA . GLY B 1 81 ? -7.793 22.891 -9.43 1 77.12 81 GLY B CA 1
ATOM 3549 C C . GLY B 1 81 ? -9.148 22.406 -8.93 1 77.12 81 GLY B C 1
ATOM 3550 O O . GLY B 1 81 ? -9.945 21.875 -9.703 1 77.12 81 GLY B O 1
ATOM 3551 N N . GLU B 1 82 ? -9.344 22.516 -7.688 1 76.94 82 GLU B N 1
ATOM 3552 C CA . GLU B 1 82 ? -10.578 22.031 -7.082 1 76.94 82 GLU B CA 1
ATOM 3553 C C . GLU B 1 82 ? -11.805 22.672 -7.734 1 76.94 82 GLU B C 1
ATOM 3555 O O . GLU B 1 82 ? -12.789 21.984 -8.016 1 76.94 82 GLU B O 1
ATOM 3560 N N . HIS B 1 83 ? -11.742 23.922 -8.031 1 79.12 83 HIS B N 1
ATOM 3561 C CA . HIS B 1 83 ? -12.867 24.641 -8.633 1 79.12 83 HIS B CA 1
ATOM 3562 C C . HIS B 1 83 ? -13.211 24.062 -10 1 79.12 83 HIS B C 1
ATOM 3564 O O . HIS B 1 83 ? -14.383 23.844 -10.312 1 79.12 83 HIS B O 1
ATOM 3570 N N . ASP B 1 84 ? -12.242 23.734 -10.75 1 86.56 84 ASP B N 1
ATOM 3571 C CA . ASP B 1 84 ? -12.43 23.281 -12.125 1 86.56 84 ASP B CA 1
ATOM 3572 C C . ASP B 1 84 ? -13.008 21.859 -12.156 1 86.56 84 ASP B C 1
ATOM 3574 O O . ASP B 1 84 ? -13.508 21.422 -13.195 1 86.56 84 ASP B O 1
ATOM 3578 N N . ASN B 1 85 ? -13.039 21.203 -11.062 1 90.88 85 ASN B N 1
ATOM 3579 C CA . ASN B 1 85 ? -13.453 19.797 -11.055 1 90.88 85 ASN B CA 1
ATOM 3580 C C . ASN B 1 85 ? -14.719 19.594 -10.227 1 90.88 85 ASN B C 1
ATOM 3582 O O . ASN B 1 85 ? -15.133 18.453 -9.984 1 90.88 85 ASN B O 1
ATOM 3586 N N . THR B 1 86 ? -15.32 20.672 -9.844 1 92.56 86 THR B N 1
ATOM 3587 C CA . THR B 1 86 ? -16.562 20.594 -9.07 1 92.56 86 THR B CA 1
ATOM 3588 C C . THR B 1 86 ? -17.734 20.281 -9.977 1 92.56 86 THR B C 1
ATOM 3590 O O . THR B 1 86 ? -17.969 20.953 -10.984 1 92.56 86 THR B O 1
ATOM 3593 N N . VAL B 1 87 ? -18.516 19.266 -9.609 1 94.38 87 VAL B N 1
ATOM 3594 C CA . VAL B 1 87 ? -19.641 18.844 -10.438 1 94.38 87 VAL B CA 1
ATOM 3595 C C . VAL B 1 87 ? -20.953 19.219 -9.75 1 94.38 87 VAL B C 1
ATOM 3597 O O . VAL B 1 87 ? -21.984 19.344 -10.398 1 94.38 87 VAL B O 1
ATOM 3600 N N . MET B 1 88 ? -20.875 19.375 -8.461 1 93.31 88 MET B N 1
ATOM 3601 C CA . MET B 1 88 ? -21.922 19.953 -7.633 1 93.31 88 MET B CA 1
ATOM 3602 C C . MET B 1 88 ? -21.344 20.469 -6.312 1 93.31 88 MET B C 1
ATOM 3604 O O . MET B 1 88 ? -20.188 20.156 -5.973 1 93.31 88 MET B O 1
ATOM 3608 N N . THR B 1 89 ? -22.109 21.203 -5.652 1 91.12 89 THR B N 1
ATOM 3609 C CA . THR B 1 89 ? -21.609 21.766 -4.402 1 91.12 89 THR B CA 1
ATOM 3610 C C . THR B 1 89 ? -21.078 20.672 -3.486 1 91.12 89 THR B C 1
ATOM 3612 O O . THR B 1 89 ? -21.828 19.75 -3.121 1 91.12 89 THR B O 1
ATOM 3615 N N . GLY B 1 90 ? -19.766 20.75 -3.236 1 93.44 90 GLY B N 1
ATOM 3616 C CA . GLY B 1 90 ? -19.172 19.828 -2.281 1 93.44 90 GLY B CA 1
ATOM 3617 C C . GLY B 1 90 ? -18.672 18.547 -2.918 1 93.44 90 GLY B C 1
ATOM 3618 O O . GLY B 1 90 ? -18.141 17.672 -2.229 1 93.44 90 GLY B O 1
ATOM 3619 N N . MET B 1 91 ? -18.875 18.422 -4.203 1 96.19 91 MET B N 1
ATOM 3620 C CA . MET B 1 91 ? -18.422 17.188 -4.852 1 96.19 91 MET B CA 1
ATOM 3621 C C . MET B 1 91 ? -17.562 17.5 -6.066 1 96.19 91 MET B C 1
ATOM 3623 O O . MET B 1 91 ? -17.953 18.281 -6.926 1 96.19 91 MET B O 1
ATOM 3627 N N . GLN B 1 92 ? -16.422 16.906 -6.074 1 95.5 92 GLN B N 1
ATOM 3628 C CA . GLN B 1 92 ? -15.484 17.047 -7.176 1 95.5 92 GLN B CA 1
ATOM 3629 C C . GLN B 1 92 ? -15.281 15.719 -7.906 1 95.5 92 GLN B C 1
ATOM 3631 O O . GLN B 1 92 ? -15.25 14.664 -7.281 1 95.5 92 GLN B O 1
ATOM 3636 N N . HIS B 1 93 ? -15.195 15.742 -9.195 1 96 93 HIS B N 1
ATOM 3637 C CA . HIS B 1 93 ? -14.922 14.594 -10.055 1 96 93 HIS B CA 1
ATOM 3638 C C . HIS B 1 93 ? -13.789 14.906 -11.031 1 96 93 HIS B C 1
ATOM 3640 O O . HIS B 1 93 ? -14.047 15.227 -12.195 1 96 93 HIS B O 1
ATOM 3646 N N . LYS B 1 94 ? -12.555 14.812 -10.531 1 92.69 94 LYS B N 1
ATOM 3647 C CA . LYS B 1 94 ? -11.367 15.164 -11.297 1 92.69 94 LYS B CA 1
ATOM 3648 C C . LYS B 1 94 ? -10.859 13.977 -12.102 1 92.69 94 LYS B C 1
ATOM 3650 O O . LYS B 1 94 ? -10.477 14.117 -13.266 1 92.69 94 LYS B O 1
ATOM 3655 N 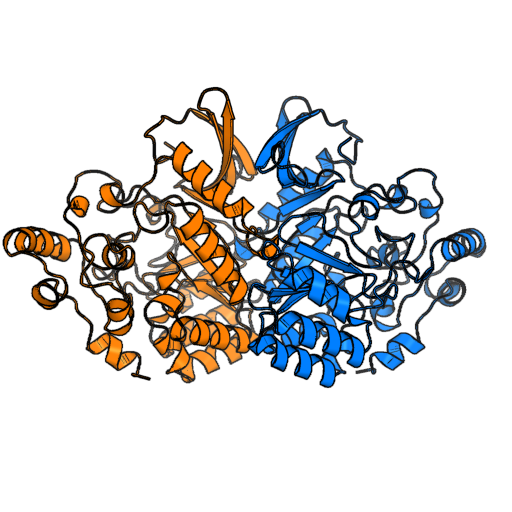N . TYR B 1 95 ? -10.789 12.867 -11.469 1 93.12 95 TYR B N 1
ATOM 3656 C CA . TYR B 1 95 ? -10.352 11.625 -12.094 1 93.12 95 TYR B CA 1
ATOM 3657 C C . TYR B 1 95 ? -11.539 10.703 -12.375 1 93.12 95 TYR B C 1
ATOM 3659 O O . TYR B 1 95 ? -12.484 10.648 -11.586 1 93.12 95 TYR B O 1
ATOM 3667 N N . ASP B 1 96 ? -11.461 9.906 -13.375 1 92.94 96 ASP B N 1
ATOM 3668 C CA . ASP B 1 96 ? -12.578 9.086 -13.828 1 92.94 96 ASP B CA 1
ATOM 3669 C C . ASP B 1 96 ? -13.094 8.188 -12.711 1 92.94 96 ASP B C 1
ATOM 3671 O O . ASP B 1 96 ? -14.305 8.109 -12.477 1 92.94 96 ASP B O 1
ATOM 3675 N N . ALA B 1 97 ? -12.25 7.629 -11.961 1 94.88 97 ALA B N 1
ATOM 3676 C CA . ALA B 1 97 ? -12.625 6.523 -11.086 1 94.88 97 ALA B CA 1
ATOM 3677 C C . ALA B 1 97 ? -13.062 7.031 -9.711 1 94.88 97 ALA B C 1
ATOM 3679 O O . ALA B 1 97 ? -13.57 6.266 -8.891 1 94.88 97 ALA B O 1
ATOM 3680 N N . THR B 1 98 ? -12.875 8.383 -9.43 1 96.88 98 THR B N 1
ATOM 3681 C CA . THR B 1 98 ? -13 8.82 -8.039 1 96.88 98 THR B CA 1
ATOM 3682 C C . THR B 1 98 ? -13.797 10.117 -7.949 1 96.88 98 THR B C 1
ATOM 3684 O O . THR B 1 98 ? -13.531 11.07 -8.688 1 96.88 98 THR B O 1
ATOM 3687 N N . VAL B 1 99 ? -14.727 10.125 -7.035 1 97.31 99 VAL B N 1
ATOM 3688 C CA . VAL B 1 99 ? -15.312 11.398 -6.633 1 97.31 99 VAL B CA 1
ATOM 3689 C C . VAL B 1 99 ? -14.859 11.75 -5.219 1 97.31 99 VAL B C 1
ATOM 3691 O O . VAL B 1 99 ? -14.688 10.867 -4.375 1 97.31 99 VAL B O 1
ATOM 3694 N N . LEU B 1 100 ? -14.648 13 -5.039 1 97.12 100 LEU B N 1
ATOM 3695 C CA . LEU B 1 100 ? -14.266 13.562 -3.75 1 97.12 100 LEU B CA 1
ATOM 3696 C C . LEU B 1 100 ? -15.398 14.383 -3.154 1 97.12 100 LEU B C 1
ATOM 3698 O O . LEU B 1 100 ? -15.969 15.242 -3.834 1 97.12 100 LEU B O 1
ATOM 3702 N N . ILE B 1 101 ? -15.727 14.117 -1.959 1 97.75 101 ILE B N 1
ATOM 3703 C CA . ILE B 1 101 ? -16.797 14.844 -1.272 1 97.75 101 ILE B CA 1
ATOM 3704 C C . ILE B 1 101 ? -16.203 15.664 -0.129 1 97.75 101 ILE B C 1
ATOM 3706 O O . ILE B 1 101 ? -15.57 15.117 0.778 1 97.75 101 ILE B O 1
ATOM 3710 N N . LEU B 1 102 ? -16.344 16.938 -0.197 1 96.38 102 LEU B N 1
ATOM 3711 C CA . LEU B 1 102 ? -16.031 17.828 0.913 1 96.38 102 LEU B CA 1
ATOM 3712 C C . LEU B 1 102 ? -17.172 17.875 1.916 1 96.38 102 LEU B C 1
ATOM 3714 O O . LEU B 1 102 ? -18.078 18.703 1.789 1 96.38 102 LEU B O 1
ATOM 3718 N N . SER B 1 103 ? -17.062 17.062 2.924 1 96.62 103 SER B N 1
ATOM 3719 C CA . SER B 1 103 ? -18.219 16.766 3.76 1 96.62 103 SER B CA 1
ATOM 3720 C C . SER B 1 103 ? -18.359 17.766 4.898 1 96.62 103 SER B C 1
ATOM 3722 O O . SER B 1 103 ? -19.438 17.938 5.465 1 96.62 103 SER B O 1
ATOM 3724 N N . THR B 1 104 ? -17.234 18.375 5.312 1 95.81 104 THR B N 1
ATOM 3725 C CA . THR B 1 104 ? -17.203 19.344 6.398 1 95.81 104 THR B CA 1
ATOM 3726 C C . THR B 1 104 ? -15.969 20.234 6.285 1 95.81 104 THR B C 1
ATOM 3728 O O . THR B 1 104 ? -15.031 19.922 5.543 1 95.81 104 THR B O 1
ATOM 3731 N N . ASN B 1 105 ? -16.016 21.359 6.855 1 94.38 105 ASN B N 1
ATOM 3732 C CA . ASN B 1 105 ? -14.844 22.219 6.922 1 94.38 105 ASN B CA 1
ATOM 3733 C C . ASN B 1 105 ? -14.234 22.234 8.32 1 94.38 105 ASN B C 1
ATOM 3735 O O . ASN B 1 105 ? -13.367 23.047 8.617 1 94.38 105 ASN B O 1
ATOM 3739 N N . GLN B 1 106 ? -14.695 21.328 9.125 1 95.25 106 GLN B N 1
ATOM 3740 C CA . GLN B 1 106 ? -14.211 21.281 10.5 1 95.25 106 GLN B CA 1
ATOM 3741 C C . GLN B 1 106 ? -13.094 20.25 10.648 1 95.25 106 GLN B C 1
ATOM 3743 O O . GLN B 1 106 ? -13.102 19.203 9.984 1 95.25 106 GLN B O 1
ATOM 3748 N N . CYS B 1 107 ? -12.141 20.594 11.43 1 96.88 107 CYS B N 1
ATOM 3749 C CA . CYS B 1 107 ? -11.055 19.688 11.781 1 96.88 107 CYS B CA 1
ATOM 3750 C C . CYS B 1 107 ? -10.828 19.672 13.289 1 96.88 107 CYS B C 1
ATOM 3752 O O . CYS B 1 107 ? -11.227 20.594 13.992 1 96.88 107 CYS B O 1
ATOM 3754 N N . ALA B 1 108 ? -10.273 18.547 13.789 1 97.81 108 ALA B N 1
ATOM 3755 C CA . ALA B 1 108 ? -9.945 18.453 15.211 1 97.81 108 ALA B CA 1
ATOM 3756 C C . ALA B 1 108 ? -8.648 19.188 15.523 1 97.81 108 ALA B C 1
ATO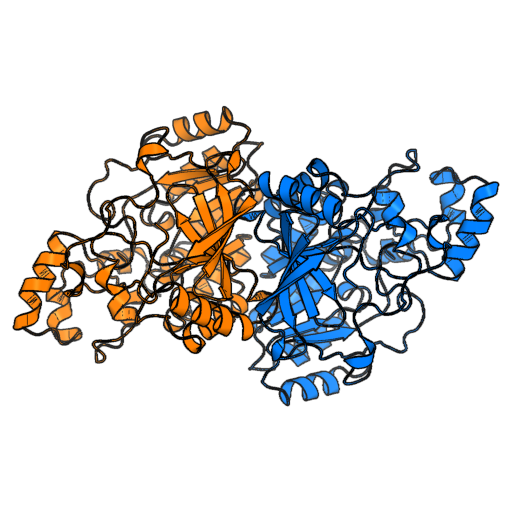M 3758 O O . ALA B 1 108 ? -8.305 19.375 16.688 1 97.81 108 ALA B O 1
ATOM 3759 N N . MET B 1 109 ? -7.977 19.578 14.516 1 97.62 109 MET B N 1
ATOM 3760 C CA . MET B 1 109 ? -6.805 20.438 14.539 1 97.62 109 MET B CA 1
ATOM 3761 C C . MET B 1 109 ? -6.566 21.078 13.172 1 97.62 109 MET B C 1
ATOM 3763 O O . MET B 1 109 ? -6.633 20.391 12.148 1 97.62 109 MET B O 1
ATOM 3767 N N . TYR B 1 110 ? -6.449 22.344 13.117 1 96.5 110 TYR B N 1
ATOM 3768 C CA . TYR B 1 110 ? -6.145 22.984 11.844 1 96.5 110 TYR B CA 1
ATOM 3769 C C . TYR B 1 110 ? -4.648 22.938 11.555 1 96.5 110 TYR B C 1
ATOM 3771 O O . TYR B 1 110 ? -3.859 23.625 12.219 1 96.5 110 TYR B O 1
ATOM 3779 N N . CYS B 1 111 ? -4.316 22.156 10.609 1 97.31 111 CYS B N 1
ATOM 3780 C CA . CYS B 1 111 ? -2.914 21.969 10.258 1 97.31 111 CYS B CA 1
ATOM 3781 C C . CYS B 1 111 ? -2.348 23.234 9.602 1 97.31 111 CYS B C 1
ATOM 3783 O O . CYS B 1 111 ? -2.951 23.781 8.68 1 97.31 111 CYS B O 1
ATOM 3785 N N . ARG B 1 112 ? -1.198 23.656 9.969 1 96.12 112 ARG B N 1
ATOM 3786 C CA . ARG B 1 112 ? -0.577 24.859 9.422 1 96.12 112 ARG B CA 1
ATOM 3787 C C . ARG B 1 112 ? -0.132 24.641 7.984 1 96.12 112 ARG B C 1
ATOM 3789 O O . ARG B 1 112 ? 0.096 25.609 7.246 1 96.12 112 ARG B O 1
ATOM 3796 N N . HIS B 1 113 ? -0.073 23.328 7.574 1 96.12 113 HIS B N 1
ATOM 3797 C CA . HIS B 1 113 ? 0.352 23.016 6.215 1 96.12 113 HIS B CA 1
ATOM 3798 C C . HIS B 1 113 ? -0.841 22.656 5.332 1 96.12 113 HIS B C 1
ATOM 3800 O O . HIS B 1 113 ? -0.672 22.094 4.25 1 96.12 113 HIS B O 1
ATOM 3806 N N . CYS B 1 114 ? -2.041 22.938 5.738 1 93.94 114 CYS B N 1
ATOM 3807 C CA . CYS B 1 114 ? -3.26 22.547 5.039 1 93.94 114 CYS B CA 1
ATOM 3808 C C . CYS B 1 114 ? -3.342 23.219 3.67 1 93.94 114 CYS B C 1
ATOM 3810 O O . CYS B 1 114 ? -3.238 24.438 3.566 1 93.94 114 CYS B O 1
ATOM 3812 N N . PHE B 1 115 ? -3.67 22.422 2.689 1 88.94 115 PHE B N 1
ATOM 3813 C CA . PHE B 1 115 ? -3.775 23.016 1.36 1 88.94 115 PHE B CA 1
ATOM 3814 C C . PHE B 1 115 ? -5.164 23.609 1.139 1 88.94 115 PHE B C 1
ATOM 3816 O O . PHE B 1 115 ? -5.387 24.328 0.167 1 88.94 115 PHE B O 1
ATOM 3823 N N . ARG B 1 116 ? -6.062 23.344 2.014 1 85.88 116 ARG B N 1
ATOM 3824 C CA . ARG B 1 116 ? -7.391 23.938 1.975 1 85.88 116 ARG B CA 1
ATOM 3825 C C . ARG B 1 116 ? -7.52 25.047 3.008 1 85.88 116 ARG B C 1
ATOM 3827 O O . ARG B 1 116 ? -8.609 25.297 3.535 1 85.88 116 ARG B O 1
ATOM 3834 N N . LYS B 1 117 ? -6.477 25.609 3.32 1 82.75 117 LYS B N 1
ATOM 3835 C CA . LYS B 1 117 ? -6.398 26.672 4.324 1 82.75 117 LYS B CA 1
ATOM 3836 C C . LYS B 1 117 ? -7.449 27.75 4.074 1 82.75 117 LYS B C 1
ATOM 3838 O O . LYS B 1 117 ? -7.961 28.359 5.016 1 82.75 117 LYS B O 1
ATOM 3843 N N . ARG B 1 118 ? -7.863 27.922 2.941 1 78.44 118 ARG B N 1
ATOM 3844 C CA . ARG B 1 118 ? -8.828 28.953 2.543 1 78.44 118 ARG B CA 1
ATOM 3845 C C . ARG B 1 118 ? -10.242 28.547 2.945 1 78.44 118 ARG B C 1
ATOM 3847 O O . ARG B 1 118 ? -11.156 29.375 2.955 1 78.44 118 ARG B O 1
ATOM 3854 N N . LEU B 1 119 ? -10.375 27.281 3.293 1 77.25 119 LEU B N 1
ATOM 3855 C CA . LEU B 1 119 ? -11.719 26.734 3.492 1 77.25 119 LEU B CA 1
ATOM 3856 C C . LEU B 1 119 ? -11.914 26.297 4.938 1 77.25 119 LEU B C 1
ATOM 3858 O O . LEU B 1 119 ? -12.977 26.531 5.523 1 77.25 119 LEU B O 1
ATOM 3862 N N . VAL B 1 120 ? -11 25.797 5.473 1 78.88 120 VAL B N 1
ATOM 3863 C CA . VAL B 1 120 ? -11.164 25.094 6.734 1 78.88 120 VAL B CA 1
ATOM 3864 C C . VAL B 1 120 ? -11.367 26.094 7.871 1 78.88 120 VAL B C 1
ATOM 3866 O O . VAL B 1 120 ? -10.609 27.047 8.008 1 78.88 120 VAL B O 1
ATOM 3869 N N . GLY B 1 121 ? -12.406 25.781 8.625 1 80.38 121 GLY B N 1
ATOM 3870 C CA . GLY B 1 121 ? -12.742 26.625 9.766 1 80.38 121 GLY B CA 1
ATOM 3871 C C . GLY B 1 121 ? -13.43 27.906 9.367 1 80.38 121 GLY B C 1
ATOM 3872 O O . GLY B 1 121 ? -13.758 28.734 10.234 1 80.38 121 GLY B O 1
ATOM 3873 N N . LEU B 1 122 ? -13.57 28.125 8.164 1 78.5 122 LEU B N 1
ATOM 3874 C CA . LEU B 1 122 ? -14.117 29.406 7.719 1 78.5 122 LEU B CA 1
ATOM 3875 C C . LEU B 1 122 ? -15.5 29.219 7.105 1 78.5 122 LEU B C 1
ATOM 3877 O O . LEU B 1 122 ? -16.438 28.812 7.793 1 78.5 122 LEU B O 1
ATOM 3881 N N . SER B 1 123 ? -15.562 29.25 5.703 1 71.31 123 SER B N 1
ATOM 3882 C CA . SER B 1 123 ? -16.859 29.234 5.027 1 71.31 123 SER B CA 1
ATOM 3883 C C . SER B 1 123 ? -17.312 27.812 4.719 1 71.31 123 SER B C 1
ATOM 3885 O O . SER B 1 123 ? -16.484 26.938 4.461 1 71.31 123 SER B O 1
ATOM 3887 N N . GLY B 1 124 ? -18.625 27.641 5 1 71.62 124 GLY B N 1
ATOM 3888 C CA . GLY B 1 124 ? -19.234 26.359 4.668 1 71.62 124 GLY B CA 1
ATOM 3889 C C . GLY B 1 124 ? -19.672 26.281 3.221 1 71.62 124 GLY B C 1
ATOM 3890 O O . GLY B 1 124 ? -20.328 25.312 2.826 1 71.62 124 GLY B O 1
ATOM 3891 N N . ASP B 1 125 ? -19.375 27.125 2.414 1 70.81 125 ASP B N 1
ATOM 3892 C CA . ASP B 1 125 ? -19.938 27.25 1.069 1 70.81 125 ASP B CA 1
ATOM 3893 C C . ASP B 1 125 ? -19.578 26.047 0.208 1 70.81 125 ASP B C 1
ATOM 3895 O O . ASP B 1 125 ? -20.328 25.672 -0.692 1 70.81 125 ASP B O 1
ATOM 3899 N N . GLU B 1 126 ? -18.547 25.359 0.473 1 75.88 126 GLU B N 1
ATOM 3900 C CA . GLU B 1 126 ? -18.094 24.266 -0.388 1 75.88 126 GLU B CA 1
ATOM 3901 C C . GLU B 1 126 ? -18.375 22.906 0.251 1 75.88 126 GLU B C 1
ATOM 3903 O O . GLU B 1 126 ? -17.906 21.875 -0.241 1 75.88 126 GLU B O 1
ATOM 3908 N N . ILE B 1 127 ? -19.234 22.938 1.16 1 83.62 127 ILE B N 1
ATOM 3909 C CA . ILE B 1 127 ? -19.469 21.703 1.88 1 83.62 127 ILE B CA 1
ATOM 3910 C C . ILE B 1 127 ? -20.719 21 1.318 1 83.62 127 ILE B C 1
ATOM 3912 O O . ILE B 1 127 ? -21.656 21.672 0.887 1 83.62 127 ILE B O 1
ATOM 3916 N N . ALA B 1 128 ? -20.688 19.781 1.419 1 83.75 128 ALA B N 1
ATOM 3917 C CA . ALA B 1 128 ? -21.75 18.922 0.919 1 83.75 128 ALA B CA 1
ATOM 3918 C C . ALA B 1 128 ? -23.047 19.141 1.699 1 83.75 128 ALA B C 1
ATOM 3920 O O . ALA B 1 128 ? -23.031 19.219 2.93 1 83.75 128 ALA B O 1
ATOM 3921 N N . GLU B 1 129 ? -24.156 19.266 0.913 1 82.88 129 GLU B N 1
ATOM 3922 C CA . GLU B 1 129 ? -25.438 19.469 1.557 1 82.88 129 GLU B CA 1
ATOM 3923 C C . GLU B 1 129 ? -26.438 18.391 1.171 1 82.88 129 GLU B C 1
ATOM 3925 O O . GLU B 1 129 ? -27.359 18.078 1.937 1 82.88 129 GLU B O 1
ATOM 3930 N N . TYR B 1 130 ? -26.156 17.812 0.014 1 90.5 130 TYR B N 1
ATOM 3931 C CA . TYR B 1 130 ? -27.172 16.891 -0.501 1 90.5 130 TYR B CA 1
ATOM 3932 C C . TYR B 1 130 ? -26.562 15.531 -0.825 1 90.5 130 TYR B C 1
ATOM 3934 O O . TYR B 1 130 ? -26.328 15.203 -1.993 1 90.5 130 TYR B O 1
ATOM 3942 N N . ILE B 1 131 ? -26.531 14.711 0.134 1 96.19 131 ILE B N 1
ATOM 3943 C CA . ILE B 1 131 ? -25.844 13.43 0.041 1 96.19 131 ILE B CA 1
ATOM 3944 C C . ILE B 1 131 ? -26.578 12.523 -0.944 1 96.19 131 ILE B C 1
ATOM 3946 O O . ILE B 1 131 ? -25.953 11.82 -1.744 1 96.19 131 ILE B O 1
ATOM 3950 N N . SER B 1 132 ? -27.906 12.586 -0.933 1 96.44 132 SER B N 1
ATOM 3951 C CA . SER B 1 132 ? -28.688 11.727 -1.817 1 96.44 132 SER B CA 1
ATOM 3952 C C . SER B 1 132 ? -28.453 12.086 -3.281 1 96.44 132 SER B C 1
ATOM 3954 O O . SER B 1 132 ? -28.375 11.203 -4.137 1 96.44 132 SER B O 1
ATOM 3956 N N . GLU B 1 133 ? -28.406 13.336 -3.551 1 96.94 133 GLU B N 1
ATOM 3957 C CA . GLU B 1 133 ? -28.125 13.781 -4.91 1 96.94 133 GLU B CA 1
ATOM 3958 C C . GLU B 1 133 ? -26.719 13.367 -5.348 1 96.94 133 GLU B C 1
ATOM 3960 O O . GLU B 1 133 ? -26.5 13.023 -6.512 1 96.94 133 GLU B O 1
ATOM 3965 N N . MET B 1 134 ? -25.844 13.477 -4.453 1 97.75 134 MET B N 1
ATOM 3966 C CA . MET B 1 134 ? -24.469 13.039 -4.742 1 97.75 134 MET B CA 1
ATOM 3967 C C . MET B 1 134 ? -24.438 11.555 -5.082 1 97.75 134 MET B C 1
ATOM 3969 O O . MET B 1 134 ? -23.766 11.141 -6.027 1 97.75 134 MET B O 1
ATOM 3973 N N . ALA B 1 135 ? -25.156 10.766 -4.324 1 98.19 135 ALA B N 1
ATOM 3974 C CA . ALA B 1 135 ? -25.25 9.336 -4.594 1 98.19 135 ALA B CA 1
ATOM 3975 C C . ALA B 1 135 ? -25.875 9.07 -5.957 1 98.19 135 ALA B C 1
ATOM 3977 O O . ALA B 1 135 ? -25.469 8.141 -6.668 1 98.19 135 ALA B O 1
ATOM 3978 N N . GLN B 1 136 ? -26.875 9.852 -6.32 1 98.06 136 GLN B N 1
ATOM 3979 C CA . GLN B 1 136 ? -27.516 9.711 -7.625 1 98.06 136 GLN B CA 1
ATOM 3980 C C . GLN B 1 136 ? -26.516 9.992 -8.75 1 98.06 136 GLN B C 1
ATOM 3982 O O . GLN B 1 136 ? -26.516 9.297 -9.766 1 98.06 136 GLN B O 1
ATOM 3987 N N . TYR B 1 137 ? -25.703 11.055 -8.523 1 98.12 137 TYR B N 1
ATOM 3988 C CA . TYR B 1 137 ? -24.656 11.336 -9.5 1 98.12 137 TYR B CA 1
ATOM 3989 C C . TYR B 1 137 ? -23.766 10.125 -9.695 1 98.12 137 TYR B C 1
ATOM 3991 O O . TYR B 1 137 ? -23.453 9.742 -10.828 1 98.12 137 TYR B O 1
ATOM 3999 N N . VAL B 1 138 ? -23.344 9.516 -8.641 1 98.38 138 VAL B N 1
ATOM 4000 C CA . VAL B 1 138 ? -22.453 8.367 -8.703 1 98.38 138 VAL B CA 1
ATOM 4001 C C . VAL B 1 138 ? -23.156 7.203 -9.406 1 98.38 138 VAL B C 1
ATOM 4003 O O . VAL B 1 138 ? -22.547 6.52 -10.234 1 98.38 138 VAL B O 1
ATOM 4006 N N . ARG B 1 139 ? -24.391 6.961 -9.133 1 98.25 139 ARG B N 1
ATOM 4007 C CA . ARG B 1 139 ? -25.156 5.898 -9.773 1 98.25 139 ARG B CA 1
ATOM 4008 C C . ARG B 1 139 ? -25.188 6.082 -11.289 1 98.25 139 ARG B C 1
ATOM 4010 O O . ARG B 1 139 ? -25.188 5.102 -12.031 1 98.25 139 ARG B O 1
ATOM 4017 N N . GLN B 1 140 ? -25.172 7.297 -11.711 1 98 140 GLN B N 1
ATOM 4018 C CA . GLN B 1 140 ? -25.281 7.613 -13.133 1 98 140 GLN B CA 1
ATOM 4019 C C . GLN B 1 140 ? -23.922 7.578 -13.812 1 98 140 GLN B C 1
ATOM 4021 O O . GLN B 1 140 ? -23.828 7.691 -15.039 1 98 140 GLN B O 1
ATOM 4026 N N . HIS B 1 141 ? -22.875 7.496 -13.062 1 97.75 141 HIS B N 1
ATOM 4027 C CA . HIS B 1 141 ? -21.516 7.469 -13.578 1 97.75 141 HIS B CA 1
ATOM 4028 C C . HIS B 1 141 ? -20.812 6.176 -13.195 1 97.75 141 HIS B C 1
ATOM 4030 O O . HIS B 1 141 ? -20.016 6.152 -12.242 1 97.75 141 HIS B O 1
ATOM 4036 N N . GLU B 1 142 ? -20.906 5.199 -14.039 1 96.44 142 GLU B N 1
ATOM 4037 C CA . GLU B 1 142 ? -20.5 3.842 -13.703 1 96.44 142 GLU B CA 1
ATOM 4038 C C . GLU B 1 142 ? -18.969 3.709 -13.742 1 96.44 142 GLU B C 1
ATOM 4040 O O . GLU B 1 142 ? -18.422 2.727 -13.242 1 96.44 142 GLU B O 1
ATOM 4045 N N . GLU B 1 143 ? -18.266 4.73 -14.312 1 94.75 143 GLU B N 1
ATOM 4046 C CA . GLU B 1 143 ? -16.797 4.719 -14.312 1 94.75 143 GLU B CA 1
ATOM 4047 C C . GLU B 1 143 ? -16.25 4.988 -12.922 1 94.75 143 GLU B C 1
ATOM 4049 O O . GLU B 1 143 ? -15.078 4.707 -12.648 1 94.75 143 GLU B O 1
ATOM 4054 N N . ILE B 1 144 ? -17.094 5.578 -12.016 1 96.94 144 ILE B N 1
ATOM 4055 C CA . ILE B 1 144 ? -16.688 5.84 -10.641 1 96.94 144 ILE B CA 1
ATOM 4056 C C . ILE B 1 144 ? -16.688 4.535 -9.844 1 96.94 144 ILE B C 1
ATOM 4058 O O . ILE B 1 144 ? -17.719 3.887 -9.711 1 96.94 144 ILE B O 1
ATOM 4062 N N . ASN B 1 145 ? -15.531 4.184 -9.328 1 96.81 145 ASN B N 1
ATOM 4063 C CA . ASN B 1 145 ? -15.508 2.92 -8.602 1 96.81 145 ASN B CA 1
ATOM 4064 C C . ASN B 1 145 ? -15.125 3.125 -7.137 1 96.81 145 ASN B C 1
ATOM 4066 O O . ASN B 1 145 ? -14.961 2.156 -6.395 1 96.81 145 ASN B O 1
ATOM 4070 N N . ASN B 1 146 ? -14.945 4.402 -6.727 1 97.56 146 ASN B N 1
ATOM 4071 C CA . ASN B 1 146 ? -14.734 4.688 -5.309 1 97.56 146 ASN B CA 1
ATOM 4072 C C . ASN B 1 146 ? -15.156 6.109 -4.953 1 97.56 146 ASN B C 1
ATOM 4074 O O . ASN B 1 146 ? -15.125 7 -5.805 1 97.56 146 ASN B O 1
ATOM 4078 N N . VAL B 1 147 ? -15.531 6.324 -3.762 1 98.38 147 VAL B N 1
ATOM 4079 C CA . VAL B 1 147 ? -15.922 7.621 -3.223 1 98.38 147 VAL B CA 1
ATOM 4080 C C . VAL B 1 147 ? -15.023 7.984 -2.043 1 98.38 147 VAL B C 1
ATOM 4082 O O . VAL B 1 147 ? -14.812 7.172 -1.143 1 98.38 147 VAL B O 1
ATOM 4085 N N . LEU B 1 148 ? -14.508 9.172 -2.107 1 98.5 148 LEU B N 1
ATOM 4086 C CA . LEU B 1 148 ? -13.695 9.695 -1.019 1 98.5 148 LEU B CA 1
ATOM 4087 C C . LEU B 1 148 ? -14.445 10.781 -0.251 1 98.5 148 LEU B C 1
ATOM 4089 O O . LEU B 1 148 ? -14.688 11.867 -0.78 1 98.5 148 LEU B O 1
ATOM 4093 N N . VAL B 1 149 ? -14.852 10.414 0.943 1 98.62 149 VAL B N 1
ATOM 4094 C CA . VAL B 1 149 ? -15.43 11.406 1.843 1 98.62 149 VAL B CA 1
ATOM 4095 C C . VAL B 1 149 ? -14.312 12.125 2.602 1 98.62 149 VAL B C 1
ATOM 4097 O O . VAL B 1 149 ? -13.562 11.5 3.354 1 98.62 149 VAL B O 1
ATOM 4100 N N . SER B 1 150 ? -14.188 13.391 2.326 1 96.81 150 SER B N 1
ATOM 4101 C CA . SER B 1 150 ? -13.117 14.219 2.877 1 96.81 150 SER B CA 1
ATOM 4102 C C . SER B 1 150 ? -13.648 15.562 3.357 1 96.81 150 SER B C 1
ATOM 4104 O O . SER B 1 150 ? -14.711 15.633 3.971 1 96.81 150 SER B O 1
ATOM 4106 N N . GLY B 1 151 ? -12.93 16.656 3.139 1 93.94 151 GLY B N 1
ATOM 4107 C CA . GLY B 1 151 ? -13.242 18 3.609 1 93.94 151 GLY B CA 1
ATOM 4108 C C . GLY B 1 151 ? -12.18 18.562 4.531 1 93.94 151 GLY B C 1
ATOM 4109 O O . GLY B 1 151 ? -11.008 18.641 4.168 1 93.94 151 GLY B O 1
ATOM 4110 N N . GLY B 1 152 ? -12.773 19.156 5.703 1 94.75 152 GLY B N 1
ATOM 4111 C CA . GLY B 1 152 ? -11.781 19.281 6.758 1 94.75 152 GLY B CA 1
ATOM 4112 C C . GLY B 1 152 ? -11.25 17.938 7.242 1 94.75 152 GLY B C 1
ATOM 4113 O O . GLY B 1 152 ? -10.281 17.422 6.688 1 94.75 152 GLY B O 1
ATOM 4114 N N . ASP B 1 153 ? -12.078 17.422 8.07 1 97.31 153 ASP B N 1
ATOM 4115 C CA . ASP B 1 153 ? -11.828 16.047 8.523 1 97.31 153 ASP B CA 1
ATOM 4116 C C . ASP B 1 153 ? -13.125 15.242 8.547 1 97.31 153 ASP B C 1
ATOM 4118 O O . ASP B 1 153 ? -14.016 15.508 9.352 1 97.31 153 ASP B O 1
ATOM 4122 N N . ALA B 1 154 ? -13.18 14.195 7.719 1 98.25 154 ALA B N 1
ATOM 4123 C CA . ALA B 1 154 ? -14.422 13.461 7.496 1 98.25 154 ALA B CA 1
ATOM 4124 C C . ALA B 1 154 ? -14.945 12.875 8.797 1 98.25 154 ALA B C 1
ATOM 4126 O O . ALA B 1 154 ? -16.156 12.742 8.984 1 98.25 154 ALA B O 1
ATOM 4127 N N . PHE B 1 155 ? -14.086 12.508 9.75 1 98.69 155 PHE B N 1
ATOM 4128 C CA . PHE B 1 155 ? -14.523 11.867 10.977 1 98.69 155 PHE B CA 1
ATOM 4129 C C . PHE B 1 155 ? -15.023 12.898 11.984 1 98.69 155 PHE B C 1
ATOM 4131 O O . PHE B 1 155 ? -15.438 12.547 13.086 1 98.69 155 PHE B O 1
ATOM 4138 N N . LEU B 1 156 ? -15 14.172 11.625 1 97.94 156 LEU B N 1
ATOM 4139 C CA . LEU B 1 156 ? -15.586 15.188 12.492 1 97.94 156 LEU B CA 1
ATOM 4140 C C . LEU B 1 156 ? -17.062 15.391 12.172 1 97.94 156 LEU B C 1
ATOM 4142 O O . LEU B 1 156 ? -17.781 16.078 12.906 1 97.94 156 LEU B O 1
ATOM 4146 N N . ASN B 1 157 ? -17.516 14.82 11.047 1 97.88 157 ASN B N 1
ATOM 4147 C CA . ASN B 1 157 ? -18.953 14.75 10.844 1 97.88 157 ASN B CA 1
ATOM 4148 C C . ASN B 1 157 ? -19.656 14.016 11.984 1 97.88 157 ASN B C 1
ATOM 4150 O O . ASN B 1 157 ? -19.047 13.18 12.648 1 97.88 157 ASN B O 1
ATOM 4154 N N . SER B 1 158 ? -20.938 14.422 12.211 1 97.62 158 SER B N 1
ATOM 4155 C CA . SER B 1 158 ? -21.719 13.688 13.195 1 97.62 158 SER B CA 1
ATOM 4156 C C . SER B 1 158 ? -21.891 12.227 12.781 1 97.62 158 SER B C 1
ATOM 4158 O O . SER B 1 158 ? -21.781 11.898 11.594 1 97.62 158 SER B O 1
ATOM 4160 N N . ASN B 1 159 ? -22.141 11.312 13.758 1 98.38 159 ASN B N 1
ATOM 4161 C CA . ASN B 1 159 ? -22.438 9.914 13.438 1 98.38 159 ASN B CA 1
ATOM 4162 C C . ASN B 1 159 ? -23.594 9.805 12.445 1 98.38 159 ASN B C 1
ATOM 4164 O O . ASN B 1 159 ? -23.562 8.961 11.547 1 98.38 159 ASN B O 1
ATOM 4168 N N . ARG B 1 160 ? -24.578 10.68 12.609 1 97.81 160 ARG B N 1
ATOM 4169 C CA . ARG B 1 160 ? -25.719 10.688 11.711 1 97.81 160 ARG B CA 1
ATOM 4170 C C . ARG B 1 160 ? -25.297 10.969 10.273 1 97.81 160 ARG B C 1
ATOM 4172 O O . ARG B 1 160 ? -25.734 10.289 9.344 1 97.81 160 ARG B O 1
ATOM 4179 N N . THR B 1 161 ? -24.453 11.945 10.109 1 98 161 THR B N 1
ATOM 4180 C CA . THR B 1 161 ? -23.969 12.32 8.781 1 98 161 THR B CA 1
ATOM 4181 C C . THR B 1 161 ? -23.125 11.211 8.18 1 98 161 THR B C 1
ATOM 4183 O O . THR B 1 161 ? -23.297 10.844 7.016 1 98 161 THR B O 1
ATOM 4186 N N . ILE B 1 162 ? -22.203 10.625 8.93 1 98.62 162 ILE B N 1
ATOM 4187 C CA . ILE B 1 162 ? -21.359 9.539 8.461 1 98.62 162 ILE B CA 1
ATOM 4188 C C . ILE B 1 162 ? -22.219 8.344 8.062 1 98.62 162 ILE B C 1
ATOM 4190 O O . ILE B 1 162 ? -22 7.73 7.016 1 98.62 162 ILE B O 1
ATOM 4194 N N . ARG B 1 163 ? -23.234 8.07 8.875 1 98.38 163 ARG B N 1
ATOM 4195 C CA . ARG B 1 163 ? -24.141 6.977 8.562 1 98.38 163 ARG B CA 1
ATOM 4196 C C . ARG B 1 163 ? -24.828 7.203 7.219 1 98.38 163 ARG B C 1
ATOM 4198 O O . ARG B 1 163 ? -24.984 6.266 6.43 1 98.38 163 ARG B O 1
ATOM 4205 N N . LYS B 1 164 ? -25.25 8.414 6.977 1 98.31 164 LYS B N 1
ATOM 4206 C CA . LYS B 1 164 ? -25.922 8.711 5.719 1 98.31 164 LYS B CA 1
ATOM 4207 C C . LYS B 1 164 ? -25 8.461 4.527 1 98.31 164 LYS B C 1
ATOM 4209 O O . LYS B 1 164 ? -25.438 7.898 3.516 1 98.31 164 LYS B O 1
ATOM 4214 N N . TYR B 1 165 ? -23.75 8.898 4.602 1 98.62 165 TYR B N 1
ATOM 4215 C CA . TYR B 1 165 ? -22.781 8.602 3.543 1 98.62 165 TYR B CA 1
ATOM 4216 C C . TYR B 1 165 ? -22.656 7.098 3.326 1 98.62 165 TYR B C 1
ATOM 4218 O O . TYR B 1 165 ? -22.719 6.621 2.191 1 98.62 165 TYR B O 1
ATOM 4226 N N . LEU B 1 166 ? -22.484 6.344 4.441 1 98.62 166 LEU B N 1
ATOM 4227 C CA . LEU B 1 166 ? -22.281 4.898 4.363 1 98.62 166 LEU B CA 1
ATOM 4228 C C . LEU B 1 166 ? -23.516 4.219 3.773 1 98.62 166 LEU B C 1
ATOM 4230 O O . LEU B 1 166 ? -23.406 3.354 2.904 1 98.62 166 LEU B O 1
ATOM 4234 N N . GLU B 1 167 ? -24.656 4.648 4.207 1 98.06 167 GLU B N 1
ATOM 4235 C CA . GLU B 1 167 ? -25.922 4.074 3.734 1 98.06 167 GLU B CA 1
ATOM 4236 C C . GLU B 1 167 ? -26.094 4.297 2.236 1 98.06 167 GLU B C 1
ATOM 4238 O O . GLU B 1 167 ? -26.406 3.359 1.496 1 98.06 167 GLU B O 1
ATOM 4243 N N . GLU B 1 168 ? -25.922 5.488 1.797 1 98.12 168 GLU B N 1
ATOM 4244 C CA . GLU B 1 168 ? -26.156 5.855 0.404 1 98.12 168 GLU B CA 1
ATOM 4245 C C . GLU B 1 168 ? -25.141 5.195 -0.522 1 98.12 168 GLU B C 1
ATOM 4247 O O . GLU B 1 168 ? -25.5 4.656 -1.569 1 98.12 168 GLU B O 1
ATOM 4252 N N . PHE B 1 169 ? -23.938 5.145 -0.153 1 98.56 169 PHE B N 1
ATOM 4253 C CA . PHE B 1 169 ? -22.891 4.754 -1.099 1 98.56 169 PHE B CA 1
ATOM 4254 C C . PHE B 1 169 ? -22.641 3.252 -1.026 1 98.56 169 PHE B C 1
ATOM 4256 O O . PHE B 1 169 ? -22.234 2.639 -2.016 1 98.56 169 PHE B O 1
ATOM 4263 N N . SER B 1 170 ? -22.828 2.574 0.123 1 98.06 170 SER B N 1
ATOM 4264 C CA . SER B 1 170 ? -22.625 1.132 0.215 1 98.06 170 SER B CA 1
ATOM 4265 C C . SER B 1 170 ? -23.625 0.375 -0.653 1 98.06 170 SER B C 1
ATOM 4267 O O . SER B 1 170 ? -23.391 -0.774 -1.028 1 98.06 170 SER B O 1
ATOM 4269 N N . GLY B 1 171 ? -24.703 1.041 -1.003 1 96.75 171 GLY B N 1
ATOM 4270 C CA . GLY B 1 171 ? -25.734 0.414 -1.81 1 96.75 171 GLY B CA 1
ATOM 4271 C C . GLY B 1 171 ? -25.453 0.491 -3.299 1 96.75 171 GLY B C 1
ATOM 4272 O O . GLY B 1 171 ? -26.188 -0.099 -4.102 1 96.75 171 GLY B O 1
ATOM 4273 N N . ILE B 1 172 ? -24.484 1.189 -3.721 1 98.25 172 ILE B N 1
ATOM 4274 C CA . ILE B 1 172 ? -24.172 1.351 -5.137 1 98.25 172 ILE B CA 1
ATOM 4275 C C . ILE B 1 172 ? -23.281 0.198 -5.605 1 98.25 172 ILE B C 1
ATOM 4277 O O . ILE B 1 172 ? -22.125 0.095 -5.199 1 98.25 172 ILE B O 1
ATOM 4281 N N . GLU B 1 173 ? -23.703 -0.587 -6.508 1 96.38 173 GLU B N 1
ATOM 4282 C CA . GLU B 1 173 ? -23.125 -1.88 -6.863 1 96.38 173 GLU B CA 1
ATOM 4283 C C . GLU B 1 173 ? -21.75 -1.712 -7.504 1 96.38 173 GLU B C 1
ATOM 4285 O O . GLU B 1 173 ? -20.828 -2.475 -7.211 1 96.38 173 GLU B O 1
ATOM 4290 N N . HIS B 1 174 ? -21.594 -0.697 -8.336 1 96.5 174 HIS B N 1
ATOM 4291 C CA . HIS B 1 174 ? -20.375 -0.617 -9.125 1 96.5 174 HIS B CA 1
ATOM 4292 C C . HIS B 1 174 ? -19.234 0.009 -8.32 1 96.5 174 HIS B C 1
ATOM 4294 O O . HIS B 1 174 ? -18.094 0.089 -8.797 1 96.5 174 HIS B O 1
ATOM 4300 N N . LEU B 1 175 ? -19.5 0.489 -7.078 1 97.81 175 LEU B N 1
ATOM 4301 C CA . LEU B 1 175 ? -18.422 0.974 -6.215 1 97.81 175 LEU B CA 1
ATOM 4302 C C . LEU B 1 175 ? -17.625 -0.189 -5.633 1 97.81 175 LEU B C 1
ATOM 4304 O O . LEU B 1 175 ? -18.203 -1.188 -5.195 1 97.81 175 LEU B O 1
ATOM 4308 N N . ASN B 1 176 ? -16.312 -0.006 -5.668 1 97.31 176 ASN B N 1
ATOM 4309 C CA . ASN B 1 176 ? -15.438 -1.002 -5.062 1 97.31 176 ASN B CA 1
ATOM 4310 C C . ASN B 1 176 ? -15.219 -0.723 -3.578 1 97.31 176 ASN B C 1
ATOM 4312 O O . ASN B 1 176 ? -15.016 -1.649 -2.789 1 97.31 176 ASN B O 1
ATOM 4316 N N . LEU B 1 177 ? -15.211 0.563 -3.254 1 98.44 177 LEU B N 1
ATOM 4317 C CA . LEU B 1 177 ? -14.859 0.919 -1.883 1 98.44 177 LEU B CA 1
ATOM 4318 C C . LEU B 1 177 ? -15.336 2.332 -1.553 1 98.44 177 LEU B C 1
ATOM 4320 O O . LEU B 1 177 ? -15.664 3.105 -2.453 1 98.44 177 LEU B O 1
ATOM 4324 N N . ILE B 1 178 ? -15.453 2.584 -0.29 1 98.75 178 ILE B N 1
ATOM 4325 C CA . ILE B 1 178 ? -15.664 3.906 0.291 1 98.75 178 ILE B CA 1
ATOM 4326 C C . ILE B 1 178 ? -14.445 4.305 1.119 1 98.75 178 ILE B C 1
ATOM 4328 O O . ILE B 1 178 ? -13.938 3.506 1.909 1 98.75 178 ILE B O 1
ATOM 4332 N N . ARG B 1 179 ? -13.992 5.504 0.948 1 98.5 179 ARG B N 1
ATOM 4333 C CA . ARG B 1 179 ? -12.805 5.988 1.65 1 98.5 179 ARG B CA 1
ATOM 4334 C C . ARG B 1 179 ? -13.133 7.215 2.49 1 98.5 179 ARG B C 1
ATOM 4336 O O . ARG B 1 179 ? -13.891 8.086 2.059 1 98.5 179 ARG B O 1
ATOM 4343 N N . PHE B 1 180 ? -12.562 7.23 3.613 1 98.88 180 PHE B N 1
ATOM 4344 C CA . PHE B 1 180 ? -12.602 8.422 4.449 1 98.88 180 PHE B CA 1
ATOM 4345 C C . PHE B 1 180 ? -11.211 9.023 4.605 1 98.88 180 PHE B C 1
ATOM 4347 O O . PHE B 1 180 ? -10.281 8.336 5.023 1 98.88 180 PHE B O 1
ATOM 4354 N N . GLY B 1 181 ? -11.008 10.266 4.145 1 98.44 181 GLY B N 1
ATOM 4355 C CA . GLY B 1 181 ? -9.836 11.023 4.527 1 98.44 181 GLY B CA 1
ATOM 4356 C C . GLY B 1 181 ? -9.953 11.664 5.898 1 98.44 181 GLY B C 1
ATOM 4357 O O . GLY B 1 181 ? -10.82 12.516 6.117 1 98.44 181 GLY B O 1
ATOM 4358 N N . SER B 1 182 ? -9.156 11.258 6.828 1 98.75 182 SER B N 1
ATOM 4359 C CA . SER B 1 182 ? -9.32 11.758 8.195 1 98.75 182 SER B CA 1
ATOM 4360 C C . SER B 1 182 ? -7.988 11.766 8.938 1 98.75 182 SER B C 1
ATOM 4362 O O . SER B 1 182 ? -7.238 10.789 8.898 1 98.75 182 SER B O 1
ATOM 4364 N N . ARG B 1 183 ? -7.699 12.812 9.57 1 98.5 183 ARG B N 1
ATOM 4365 C CA . ARG B 1 183 ? -6.52 12.898 10.43 1 98.5 183 ARG B CA 1
ATOM 4366 C C . ARG B 1 183 ? -6.879 12.633 11.883 1 98.5 183 ARG B C 1
ATOM 4368 O O . ARG B 1 183 ? -6.035 12.773 12.773 1 98.5 183 ARG B O 1
ATOM 4375 N N . THR B 1 184 ? -8.102 12.227 12.156 1 98.62 184 THR B N 1
ATOM 4376 C CA . THR B 1 184 ? -8.602 12 13.508 1 98.62 184 THR B CA 1
ATOM 4377 C C . THR B 1 184 ? -7.789 10.906 14.203 1 98.62 184 THR B C 1
ATOM 4379 O O . THR B 1 184 ? -7.5 11.008 15.398 1 98.62 184 THR B O 1
ATOM 4382 N N . PRO B 1 185 ? -7.348 9.836 13.477 1 98.75 185 PRO B N 1
ATOM 4383 C CA . PRO B 1 185 ? -6.512 8.859 14.18 1 98.75 185 PRO B CA 1
ATOM 4384 C C . PRO B 1 185 ? -5.25 9.484 14.773 1 98.75 185 PRO B C 1
ATOM 4386 O O . PRO B 1 185 ? -4.703 8.969 15.75 1 98.75 185 PRO B O 1
ATOM 4389 N N . VAL B 1 186 ? -4.828 10.609 14.273 1 98.81 186 VAL B N 1
ATOM 4390 C CA . VAL B 1 186 ? -3.588 11.273 14.664 1 98.81 186 VAL B CA 1
ATOM 4391 C C . VAL B 1 186 ? -3.881 12.336 15.719 1 98.81 186 VAL B C 1
ATOM 4393 O O . VAL B 1 186 ? -3.242 12.359 16.781 1 98.81 186 VAL B O 1
ATOM 4396 N N . VAL B 1 187 ? -4.914 13.18 15.484 1 98.88 187 VAL B N 1
ATOM 4397 C CA . VAL B 1 187 ? -5.039 14.43 16.219 1 98.88 187 VAL B CA 1
ATOM 4398 C C . VAL B 1 187 ? -6.121 14.289 17.297 1 98.88 187 VAL B C 1
ATOM 4400 O O . VAL B 1 187 ? -6.188 15.094 18.234 1 98.88 187 VAL B O 1
ATOM 4403 N N . LEU B 1 188 ? -6.953 13.336 17.141 1 98.81 188 LEU B N 1
ATOM 4404 C CA . LEU B 1 188 ? -8.039 13.086 18.078 1 98.81 188 LEU B CA 1
ATOM 4405 C C . LEU B 1 188 ? -8.438 11.609 18.062 1 98.81 188 LEU B C 1
ATOM 4407 O O . LEU B 1 188 ? -9.602 11.281 17.812 1 98.81 188 LEU B O 1
ATOM 4411 N N . PRO B 1 189 ? -7.473 10.68 18.406 1 98.75 189 PRO B N 1
ATOM 4412 C CA . PRO B 1 189 ? -7.758 9.242 18.344 1 98.75 189 PRO B CA 1
ATOM 4413 C C . PRO B 1 189 ? -8.961 8.844 19.188 1 98.75 189 PRO B C 1
ATOM 4415 O O . PRO B 1 189 ? -9.633 7.852 18.891 1 98.75 189 PRO B O 1
ATOM 4418 N N . GLN B 1 190 ? -9.375 9.672 20.156 1 98.69 190 GLN B N 1
ATOM 4419 C CA . GLN B 1 190 ? -10.5 9.398 21.047 1 98.69 190 GLN B CA 1
ATOM 4420 C C . GLN B 1 190 ? -11.82 9.383 20.297 1 98.69 190 GLN B C 1
ATOM 4422 O O . GLN B 1 190 ? -12.781 8.742 20.719 1 98.69 190 GLN B O 1
ATOM 4427 N N . ARG B 1 191 ? -11.867 10.148 19.156 1 98.75 191 ARG B N 1
ATOM 4428 C CA . ARG B 1 191 ? -13.047 10.109 18.297 1 98.75 191 ARG B CA 1
ATOM 4429 C C . ARG B 1 191 ? -13.375 8.688 17.875 1 98.75 191 ARG B C 1
ATOM 4431 O O . ARG B 1 191 ? -14.539 8.336 17.672 1 98.75 191 ARG B O 1
ATOM 4438 N N . ILE B 1 192 ? -12.383 7.805 17.797 1 98.75 192 ILE B N 1
ATOM 4439 C CA . ILE B 1 192 ? -12.539 6.41 17.406 1 98.75 192 ILE B CA 1
ATOM 4440 C C . ILE B 1 192 ? -12.648 5.531 18.641 1 98.75 192 ILE B C 1
ATOM 4442 O O . ILE B 1 192 ? -13.586 4.738 18.781 1 98.75 192 ILE B O 1
ATOM 4446 N N . THR B 1 193 ? -11.797 5.766 19.656 1 98.38 193 THR B N 1
ATOM 4447 C CA . THR B 1 193 ? -11.672 4.828 20.766 1 98.38 193 THR B CA 1
ATOM 4448 C C . THR B 1 193 ? -12.781 5.062 21.781 1 98.38 193 THR B C 1
ATOM 4450 O O . THR B 1 193 ? -13.094 4.176 22.594 1 98.38 193 THR B O 1
ATOM 4453 N N . THR B 1 194 ? -13.359 6.262 21.797 1 98.31 194 THR B N 1
ATOM 4454 C CA . THR B 1 194 ? -14.383 6.543 22.797 1 98.31 194 THR B CA 1
ATOM 4455 C C . THR B 1 194 ? -15.75 6.738 22.141 1 98.31 194 THR B C 1
ATOM 4457 O O . THR B 1 194 ? -16.672 7.27 22.75 1 98.31 194 THR B O 1
ATOM 4460 N N . ASP B 1 195 ? -15.898 6.402 20.922 1 98.19 195 ASP B N 1
ATOM 4461 C CA . ASP B 1 195 ? -17.172 6.457 20.203 1 98.19 195 ASP B CA 1
ATOM 4462 C C . ASP B 1 195 ? -17.516 5.098 19.609 1 98.19 195 ASP B C 1
ATOM 4464 O O . ASP B 1 195 ? -17.422 4.895 18.391 1 98.19 195 ASP B O 1
ATOM 4468 N N . PRO B 1 196 ? -18.031 4.219 20.375 1 97.94 196 PRO B N 1
ATOM 4469 C CA . PRO B 1 196 ? -18.359 2.875 19.906 1 97.94 196 PRO B CA 1
ATOM 4470 C C . PRO B 1 196 ? -19.391 2.887 18.766 1 97.94 196 PRO B C 1
ATOM 4472 O O . PRO B 1 196 ? -19.375 1.999 17.906 1 97.94 196 PRO B O 1
ATOM 4475 N N . GLU B 1 197 ? -20.25 3.896 18.75 1 98.56 197 GLU B N 1
ATOM 4476 C CA . GLU B 1 197 ? -21.234 3.992 17.688 1 98.56 197 GLU B CA 1
ATOM 4477 C C . GLU B 1 197 ? -20.562 4.145 16.312 1 98.56 197 GLU B C 1
ATOM 4479 O O . GLU B 1 197 ? -20.984 3.521 15.344 1 98.56 197 GLU B O 1
ATOM 4484 N N . LEU B 1 198 ? -19.578 4.941 16.266 1 98.75 198 LEU B N 1
ATOM 4485 C CA . LEU B 1 198 ? -18.828 5.109 15.023 1 98.75 198 LEU B CA 1
ATOM 4486 C C . LEU B 1 198 ? -18.219 3.785 14.578 1 98.75 198 LEU B C 1
ATOM 4488 O O . LEU B 1 198 ? -18.375 3.391 13.414 1 98.75 198 LEU B O 1
ATOM 4492 N N . VAL B 1 199 ? -17.578 3.086 15.469 1 98.62 199 VAL B N 1
ATOM 4493 C CA . VAL B 1 199 ? -16.875 1.844 15.164 1 98.62 199 VAL B CA 1
ATOM 4494 C C . VAL B 1 199 ? -17.875 0.78 14.719 1 98.62 199 VAL B C 1
ATOM 4496 O O . VAL B 1 199 ? -17.641 0.061 13.742 1 98.62 199 VAL B O 1
ATOM 4499 N N . ASP B 1 200 ? -18.984 0.741 15.391 1 98.56 200 ASP B N 1
ATOM 4500 C CA . ASP B 1 200 ? -20.031 -0.222 15.047 1 98.56 200 ASP B CA 1
ATOM 4501 C C . ASP B 1 200 ? -20.562 0.028 13.641 1 98.56 200 ASP B C 1
ATOM 4503 O O . ASP B 1 200 ? -20.781 -0.916 12.883 1 98.56 200 ASP B O 1
ATOM 4507 N N . MET B 1 201 ? -20.766 1.251 13.359 1 98.31 201 MET B N 1
ATOM 4508 C CA . MET B 1 201 ? -21.281 1.627 12.047 1 98.31 201 MET B CA 1
ATOM 4509 C C . MET B 1 201 ? -20.266 1.271 10.953 1 98.31 201 MET B C 1
ATOM 4511 O O . MET B 1 201 ? -20.641 0.708 9.922 1 98.31 201 MET B O 1
ATOM 4515 N N . LEU B 1 202 ? -19.062 1.587 11.188 1 98.62 202 LEU B N 1
ATOM 4516 C CA . LEU B 1 202 ? -18.016 1.261 10.227 1 98.62 202 LEU B CA 1
ATOM 4517 C C . LEU B 1 202 ? -17.906 -0.248 10.023 1 98.62 202 LEU B C 1
ATOM 4519 O O . LEU B 1 202 ? -17.719 -0.716 8.898 1 98.62 202 LEU B O 1
ATOM 4523 N N . THR B 1 203 ? -18.031 -0.991 11.07 1 98.25 203 THR B N 1
ATOM 4524 C CA . THR B 1 203 ? -17.984 -2.447 11.016 1 98.25 203 THR B CA 1
ATOM 4525 C C . THR B 1 203 ? -19.141 -3.004 10.188 1 98.25 203 THR B C 1
ATOM 4527 O O . THR B 1 203 ? -18.922 -3.822 9.289 1 98.25 203 THR B O 1
ATOM 4530 N N . ALA B 1 204 ? -20.328 -2.508 10.5 1 98.25 204 ALA B N 1
ATOM 4531 C CA . ALA B 1 204 ? -21.531 -3.02 9.852 1 98.25 204 ALA B CA 1
ATOM 4532 C C . ALA B 1 204 ? -21.531 -2.705 8.359 1 98.25 204 ALA B C 1
ATOM 4534 O O . ALA B 1 204 ? -21.766 -3.588 7.531 1 98.25 204 ALA B O 1
ATOM 4535 N N . TYR B 1 205 ? -21.234 -1.507 8 1 98.38 205 TYR B N 1
ATOM 4536 C CA . TYR B 1 205 ? -21.266 -1.114 6.594 1 98.38 205 TYR B CA 1
ATOM 4537 C C . TYR B 1 205 ? -20.031 -1.637 5.859 1 98.38 205 TYR B C 1
ATOM 4539 O O . TYR B 1 205 ? -20.078 -1.875 4.652 1 98.38 205 TYR B O 1
ATOM 4547 N N . GLY B 1 206 ? -18.953 -1.822 6.645 1 97.31 206 GLY B N 1
ATOM 4548 C CA . GLY B 1 206 ? -17.75 -2.404 6.059 1 97.31 206 GLY B CA 1
ATOM 4549 C C . GLY B 1 206 ? -17.969 -3.807 5.523 1 97.31 206 GLY B C 1
ATOM 4550 O O . GLY B 1 206 ? -17.25 -4.254 4.625 1 97.31 206 GLY B O 1
ATOM 4551 N N . LYS B 1 207 ? -18.938 -4.508 6.043 1 95.94 207 LYS B N 1
ATOM 4552 C CA . LYS B 1 207 ? -19.281 -5.844 5.566 1 95.94 207 LYS B CA 1
ATOM 4553 C C . LYS B 1 207 ? -20 -5.777 4.219 1 95.94 207 LYS B C 1
ATOM 4555 O O . LYS B 1 207 ? -20.016 -6.758 3.475 1 95.94 207 LYS B O 1
ATOM 4560 N N . LYS B 1 208 ? -20.609 -4.613 3.941 1 97.06 208 LYS B N 1
ATOM 4561 C CA . LYS B 1 208 ? -21.344 -4.418 2.688 1 97.06 208 LYS B CA 1
ATOM 4562 C C . LYS B 1 208 ? -20.406 -3.879 1.6 1 97.06 208 LYS B C 1
ATOM 4564 O O . LYS B 1 208 ? -20.5 -4.289 0.44 1 97.06 208 LYS B O 1
ATOM 4569 N N . LYS B 1 209 ? -19.594 -2.949 1.898 1 98.31 209 LYS B N 1
ATOM 4570 C CA . LYS B 1 209 ? -18.641 -2.27 1.031 1 98.31 209 LYS B CA 1
ATOM 4571 C C . LYS B 1 209 ? -17.328 -1.989 1.769 1 98.31 209 LYS B C 1
ATOM 4573 O O . LYS B 1 209 ? -17.344 -1.404 2.854 1 98.31 209 LYS B O 1
ATOM 4578 N N . GLN B 1 210 ? -16.266 -2.43 1.162 1 98.56 210 GLN B N 1
ATOM 4579 C CA . GLN B 1 210 ? -14.977 -2.242 1.83 1 98.56 210 GLN B CA 1
ATOM 4580 C C . GLN B 1 210 ? -14.727 -0.769 2.141 1 98.56 210 GLN B C 1
ATOM 4582 O O . GLN B 1 210 ? -14.977 0.099 1.3 1 98.56 210 GLN B O 1
ATOM 4587 N N . ILE B 1 211 ? -14.297 -0.478 3.371 1 98.81 211 ILE B N 1
ATOM 4588 C CA . ILE B 1 211 ? -14.023 0.889 3.801 1 98.81 211 ILE B CA 1
ATOM 4589 C C . ILE B 1 211 ? -12.523 1.078 4.008 1 98.81 211 ILE B C 1
ATOM 4591 O O . ILE B 1 211 ? -11.852 0.208 4.566 1 98.81 211 ILE B O 1
ATOM 4595 N N . TYR B 1 212 ? -11.977 2.148 3.514 1 98.81 212 TYR B N 1
ATOM 4596 C CA . TYR B 1 212 ? -10.609 2.604 3.727 1 98.81 212 TYR B CA 1
ATOM 4597 C C . TYR B 1 212 ? -10.586 3.904 4.523 1 98.81 212 TYR B C 1
ATOM 4599 O O . TYR B 1 212 ? -11.438 4.777 4.324 1 98.81 212 TYR B O 1
ATOM 4607 N N . VAL B 1 213 ? -9.68 3.994 5.414 1 98.88 213 VAL B N 1
ATOM 4608 C CA . VAL B 1 213 ? -9.383 5.262 6.078 1 98.88 213 VAL B CA 1
ATOM 4609 C C . VAL B 1 213 ? -7.957 5.695 5.746 1 98.88 213 VAL B C 1
ATOM 4611 O O . VAL B 1 213 ? -7 4.957 5.992 1 98.88 213 VAL B O 1
ATOM 4614 N N . VAL B 1 214 ? -7.812 6.832 5.156 1 98.75 214 VAL B N 1
ATOM 4615 C CA . VAL B 1 214 ? -6.512 7.387 4.809 1 98.75 214 VAL B CA 1
ATOM 4616 C C . VAL B 1 214 ? -6.141 8.492 5.793 1 98.75 214 VAL B C 1
ATOM 4618 O O . VAL B 1 214 ? -6.75 9.562 5.793 1 98.75 214 VAL B O 1
ATOM 4621 N N . THR B 1 215 ? -5.184 8.219 6.594 1 98.75 215 THR B N 1
ATOM 4622 C CA . THR B 1 215 ? -4.742 9.148 7.625 1 98.75 215 THR B CA 1
ATOM 4623 C C . THR B 1 215 ? -3.596 10.016 7.117 1 98.75 215 THR B C 1
ATOM 4625 O O . THR B 1 215 ? -3.254 9.969 5.934 1 98.75 215 THR B O 1
ATOM 4628 N N . GLN B 1 216 ? -3.086 10.867 8.055 1 98.62 216 GLN B N 1
ATOM 4629 C CA . GLN B 1 216 ? -1.976 11.742 7.695 1 98.62 216 GLN B CA 1
ATOM 4630 C C . GLN B 1 216 ? -1.033 11.945 8.883 1 98.62 216 GLN B C 1
ATOM 4632 O O . GLN B 1 216 ? -1.025 13.016 9.492 1 98.62 216 GLN B O 1
ATOM 4637 N N . PHE B 1 217 ? -0.27 10.984 9.18 1 98.94 217 PHE B N 1
ATOM 4638 C CA . PHE B 1 217 ? 0.861 11.133 10.086 1 98.94 217 PHE B CA 1
ATOM 4639 C C . PHE B 1 217 ? 2.035 11.805 9.383 1 98.94 217 PHE B C 1
ATOM 4641 O O . PHE B 1 217 ? 2.42 11.406 8.281 1 98.94 217 PHE B O 1
ATOM 4648 N N . ASN B 1 218 ? 2.623 12.828 10.055 1 98.88 218 ASN B N 1
ATOM 4649 C CA . ASN B 1 218 ? 3.73 13.547 9.43 1 98.88 218 ASN B CA 1
ATOM 4650 C C . ASN B 1 218 ? 5.008 13.438 10.258 1 98.88 218 ASN B C 1
ATOM 4652 O O . ASN B 1 218 ? 6.094 13.766 9.773 1 98.88 218 ASN B O 1
ATOM 4656 N N . HIS B 1 219 ? 4.957 12.977 11.445 1 98.88 219 HIS B N 1
ATOM 4657 C CA . HIS B 1 219 ? 6.102 12.852 12.336 1 98.88 219 HIS B CA 1
ATOM 4658 C C . HIS B 1 219 ? 5.965 11.633 13.242 1 98.88 219 HIS B C 1
ATOM 4660 O O . HIS B 1 219 ? 4.863 11.32 13.703 1 98.88 219 HIS B O 1
ATOM 4666 N N . PRO B 1 220 ? 7.113 10.953 13.609 1 98.75 220 PRO B N 1
ATOM 4667 C CA . PRO B 1 220 ? 7.039 9.766 14.461 1 98.75 220 PRO B CA 1
ATOM 4668 C C . PRO B 1 220 ? 6.406 10.047 15.82 1 98.75 220 PRO B C 1
ATOM 4670 O O . PRO B 1 220 ? 5.754 9.172 16.391 1 98.75 220 PRO B O 1
ATOM 4673 N N . ARG B 1 221 ? 6.504 11.25 16.328 1 98.69 221 ARG B N 1
ATOM 4674 C CA . ARG B 1 221 ? 5.973 11.602 17.641 1 98.69 221 ARG B CA 1
ATOM 4675 C C . ARG B 1 221 ? 4.445 11.602 17.625 1 98.69 221 ARG B C 1
ATOM 4677 O O . ARG B 1 221 ? 3.812 11.625 18.688 1 98.69 221 ARG B O 1
ATOM 4684 N N . GLU B 1 222 ? 3.85 11.602 16.484 1 98.88 222 GLU B N 1
ATOM 4685 C CA . GLU B 1 222 ? 2.396 11.531 16.359 1 98.88 222 GLU B CA 1
ATOM 4686 C C . GLU B 1 222 ? 1.896 10.102 16.547 1 98.88 222 GLU B C 1
ATOM 4688 O O . GLU B 1 222 ? 0.7 9.875 16.734 1 98.88 222 GLU B O 1
ATOM 4693 N N . LEU B 1 223 ? 2.764 9.141 16.422 1 98.75 223 LEU B N 1
ATOM 4694 C CA . LEU B 1 223 ? 2.404 7.734 16.562 1 98.75 223 LEU B CA 1
ATOM 4695 C C . LEU B 1 223 ? 2.375 7.324 18.031 1 98.75 223 LEU B C 1
ATOM 4697 O O . LEU B 1 223 ? 3.143 6.457 18.453 1 98.75 223 LEU B O 1
ATOM 4701 N N . THR B 1 224 ? 1.45 7.871 18.812 1 98.56 224 THR B N 1
ATOM 4702 C CA . THR B 1 224 ? 1.298 7.625 20.234 1 98.56 224 THR B CA 1
ATOM 4703 C C . THR B 1 224 ? 0.582 6.297 20.484 1 98.56 224 THR B C 1
ATOM 4705 O O . THR B 1 224 ? 0.111 5.656 19.547 1 98.56 224 THR B O 1
ATOM 4708 N N . GLU B 1 225 ? 0.542 5.906 21.75 1 97.94 225 GLU B N 1
ATOM 4709 C CA . GLU B 1 225 ? -0.224 4.723 22.125 1 97.94 225 GLU B CA 1
ATOM 4710 C C . GLU B 1 225 ? -1.709 4.906 21.812 1 97.94 225 GLU B C 1
ATOM 4712 O O . GLU B 1 225 ? -2.387 3.961 21.406 1 97.94 225 GLU B O 1
ATOM 4717 N N . GLU B 1 226 ? -2.227 6.148 22.047 1 98.38 226 GLU B N 1
ATOM 4718 C CA . GLU B 1 226 ? -3.623 6.453 21.75 1 98.38 226 GLU B CA 1
ATOM 4719 C C . GLU B 1 226 ? -3.912 6.324 20.266 1 98.38 226 GLU B C 1
ATOM 4721 O O . GLU B 1 226 ? -4.93 5.75 19.875 1 98.38 226 GLU B O 1
ATOM 4726 N N . ALA B 1 227 ? -3.014 6.855 19.453 1 98.75 227 ALA B N 1
ATOM 4727 C CA . ALA B 1 227 ? -3.162 6.746 18 1 98.75 227 ALA B CA 1
ATOM 4728 C C . ALA B 1 227 ? -3.125 5.289 17.562 1 98.75 227 ALA B C 1
ATOM 4730 O O . ALA B 1 227 ? -3.922 4.871 16.719 1 98.75 227 ALA B O 1
ATOM 4731 N N . ALA B 1 228 ? -2.199 4.516 18.141 1 98.5 228 ALA B N 1
ATOM 4732 C CA . ALA B 1 228 ? -2.082 3.096 17.812 1 98.5 228 ALA B CA 1
ATOM 4733 C C . ALA B 1 228 ? -3.375 2.35 18.141 1 98.5 228 ALA B C 1
ATOM 4735 O O . ALA B 1 228 ? -3.842 1.531 17.344 1 98.5 228 ALA B O 1
ATOM 4736 N N . GLU B 1 229 ? -3.895 2.643 19.266 1 98.12 229 GLU B N 1
ATOM 4737 C CA . GLU B 1 229 ? -5.141 1.989 19.656 1 98.12 229 GLU B CA 1
ATOM 4738 C C . GLU B 1 229 ? -6.27 2.332 18.688 1 98.12 229 GLU B C 1
ATOM 4740 O O . GLU B 1 229 ? -7.082 1.471 18.344 1 98.12 229 GLU B O 1
ATOM 4745 N N . ALA B 1 230 ? -6.336 3.584 18.297 1 98.81 230 ALA B N 1
ATOM 4746 C CA . ALA B 1 230 ? -7.348 3.996 17.328 1 98.81 230 ALA B CA 1
ATOM 4747 C C . ALA B 1 230 ? -7.188 3.234 16.016 1 98.81 230 ALA B C 1
ATOM 4749 O O . ALA B 1 230 ? -8.164 2.732 15.461 1 98.81 230 ALA B O 1
ATOM 4750 N N . VAL B 1 231 ? -5.992 3.098 15.539 1 98.75 231 VAL B N 1
ATOM 4751 C CA . VAL B 1 231 ? -5.695 2.406 14.289 1 98.75 231 VAL B CA 1
ATOM 4752 C C . VAL B 1 231 ? -6.074 0.932 14.406 1 98.75 231 VAL B C 1
ATOM 4754 O O . VAL B 1 231 ? -6.75 0.385 13.539 1 98.75 231 VAL B O 1
ATOM 4757 N N . HIS B 1 232 ? -5.668 0.295 15.508 1 98.31 232 HIS B N 1
ATOM 4758 C CA . HIS B 1 232 ? -5.961 -1.121 15.703 1 98.31 232 HIS B CA 1
ATOM 4759 C C . HIS B 1 232 ? -7.461 -1.36 15.844 1 98.31 232 HIS B C 1
ATOM 4761 O O . HIS B 1 232 ? -7.969 -2.396 15.414 1 98.31 232 HIS B O 1
ATOM 4767 N N . THR B 1 233 ? -8.133 -0.387 16.469 1 98.38 233 THR B N 1
ATOM 4768 C CA . THR B 1 233 ? -9.586 -0.467 16.547 1 98.38 233 THR B CA 1
ATOM 4769 C C . THR B 1 233 ? -10.211 -0.47 15.156 1 98.38 233 THR B C 1
ATOM 4771 O O . THR B 1 233 ? -11.078 -1.292 14.859 1 98.38 233 THR B O 1
ATOM 4774 N N . LEU B 1 234 ? -9.758 0.407 14.305 1 98.69 234 LEU B N 1
ATOM 4775 C CA . LEU B 1 234 ? -10.242 0.452 12.93 1 98.69 234 LEU B CA 1
ATOM 4776 C C . LEU B 1 234 ? -9.914 -0.847 12.203 1 98.69 234 LEU B C 1
ATOM 4778 O O . LEU B 1 234 ? -10.766 -1.396 11.5 1 98.69 234 LEU B O 1
ATOM 4782 N N . MET B 1 235 ? -8.719 -1.348 12.375 1 98.44 235 MET B N 1
ATOM 4783 C CA . MET B 1 235 ? -8.297 -2.57 11.703 1 98.44 235 MET B CA 1
ATOM 4784 C C . MET B 1 235 ? -9.164 -3.752 12.125 1 98.44 235 MET B C 1
ATOM 4786 O O . MET B 1 235 ? -9.594 -4.543 11.281 1 98.44 235 MET B O 1
ATOM 4790 N N . ARG B 1 236 ? -9.43 -3.881 13.375 1 96.44 236 ARG B N 1
ATOM 4791 C CA . ARG B 1 236 ? -10.25 -4.973 13.875 1 96.44 236 ARG B CA 1
ATOM 4792 C C . ARG B 1 236 ? -11.68 -4.871 13.344 1 96.44 236 ARG B C 1
ATOM 4794 O O . ARG B 1 236 ? -12.398 -5.871 13.289 1 96.44 236 ARG B O 1
ATOM 4801 N N . ALA B 1 237 ? -12.031 -3.643 12.945 1 97.62 237 ALA B N 1
ATOM 4802 C CA . ALA B 1 237 ? -13.344 -3.422 12.359 1 97.62 237 ALA B CA 1
ATOM 4803 C C . ALA B 1 237 ? -13.359 -3.785 10.875 1 97.62 237 ALA B C 1
ATOM 4805 O O . ALA B 1 237 ? -14.375 -3.637 10.195 1 97.62 237 ALA B O 1
ATOM 4806 N N . GLY B 1 238 ? -12.273 -4.297 10.328 1 97.38 238 GLY B N 1
ATOM 4807 C CA . GLY B 1 238 ? -12.188 -4.684 8.93 1 97.38 238 GLY B CA 1
ATOM 4808 C C . GLY B 1 238 ? -11.828 -3.531 8.008 1 97.38 238 GLY B C 1
ATOM 4809 O O . GLY B 1 238 ? -12.008 -3.621 6.793 1 97.38 238 GLY B O 1
ATOM 4810 N N . ILE B 1 239 ? -11.359 -2.383 8.578 1 98.56 239 ILE B N 1
ATOM 4811 C CA . ILE B 1 239 ? -11.047 -1.184 7.816 1 98.56 239 ILE B CA 1
ATOM 4812 C C . ILE B 1 239 ? -9.57 -1.198 7.422 1 98.56 239 ILE B C 1
ATOM 4814 O O . ILE B 1 239 ? -8.703 -1.541 8.234 1 98.56 239 ILE B O 1
ATOM 4818 N N . VAL B 1 240 ? -9.273 -0.929 6.18 1 98.75 240 VAL B N 1
ATOM 4819 C CA . VAL B 1 240 ? -7.898 -0.735 5.73 1 98.75 240 VAL B CA 1
ATOM 4820 C C . VAL B 1 240 ? -7.434 0.676 6.082 1 98.75 240 VAL B C 1
ATOM 4822 O O . VAL B 1 240 ? -8.109 1.657 5.758 1 98.75 240 VAL B O 1
ATOM 4825 N N . VAL B 1 241 ? -6.332 0.779 6.773 1 98.88 241 VAL B N 1
ATOM 4826 C CA . VAL B 1 241 ? -5.82 2.082 7.18 1 98.88 241 VAL B CA 1
ATOM 4827 C C . VAL B 1 241 ? -4.539 2.4 6.406 1 98.88 241 VAL B C 1
ATOM 4829 O O . VAL B 1 241 ? -3.58 1.626 6.438 1 98.88 241 VAL B O 1
ATOM 4832 N N . LYS B 1 242 ? -4.523 3.465 5.656 1 98.75 242 LYS B N 1
ATOM 4833 C CA . LYS B 1 242 ? -3.361 3.938 4.91 1 98.75 242 LYS B CA 1
ATOM 4834 C C . LYS B 1 242 ? -2.912 5.309 5.406 1 98.75 242 LYS B C 1
ATOM 4836 O O . LYS B 1 242 ? -3.633 5.973 6.156 1 98.75 242 LYS B O 1
ATOM 4841 N N . ASN B 1 243 ? -1.708 5.684 5.055 1 98.69 243 ASN B N 1
ATOM 4842 C CA . ASN B 1 243 ? -1.201 6.984 5.484 1 98.69 243 ASN B CA 1
ATOM 4843 C C . ASN B 1 243 ? -0.613 7.77 4.316 1 98.69 243 ASN B C 1
ATOM 4845 O O . ASN B 1 243 ? 0.159 7.23 3.523 1 98.69 243 ASN B O 1
ATOM 4849 N N . GLN B 1 244 ? -1.008 8.953 4.184 1 97.94 244 GLN B N 1
ATOM 4850 C CA . GLN B 1 244 ? -0.378 9.914 3.283 1 97.94 244 GLN B CA 1
ATOM 4851 C C . GLN B 1 244 ? 0.364 10.992 4.066 1 97.94 244 GLN B C 1
ATOM 4853 O O . GLN B 1 244 ? -0.247 11.742 4.832 1 97.94 244 GLN B O 1
ATOM 4858 N N . THR B 1 245 ? 1.626 11.062 3.938 1 98.38 245 THR B N 1
ATOM 4859 C CA . THR B 1 245 ? 2.48 12.039 4.605 1 98.38 245 THR B CA 1
ATOM 4860 C C . THR B 1 245 ? 2.854 13.172 3.658 1 98.38 245 THR B C 1
ATOM 4862 O O . THR B 1 245 ? 2.906 12.984 2.441 1 98.38 245 THR B O 1
ATOM 4865 N N . VAL B 1 246 ? 2.971 14.383 4.188 1 98.69 246 VAL B N 1
ATOM 4866 C CA . VAL B 1 246 ? 3.512 15.5 3.426 1 98.69 246 VAL B CA 1
ATOM 4867 C C . VAL B 1 246 ? 4.938 15.797 3.879 1 98.69 246 VAL B C 1
ATOM 4869 O O . VAL B 1 246 ? 5.219 15.836 5.078 1 98.69 246 VAL B O 1
ATOM 4872 N N . LEU B 1 247 ? 5.859 15.859 2.938 1 98.88 247 LEU B N 1
ATOM 4873 C CA . LEU B 1 247 ? 7.215 16.281 3.279 1 98.88 247 LEU B CA 1
ATOM 4874 C C . LEU B 1 247 ? 7.246 17.75 3.66 1 98.88 247 LEU B C 1
ATOM 4876 O O . LEU B 1 247 ? 6.973 18.625 2.826 1 98.88 247 LEU B O 1
ATOM 4880 N N . LEU B 1 248 ? 7.609 18.016 4.902 1 98.81 248 LEU B N 1
ATOM 4881 C CA . LEU B 1 248 ? 7.496 19.359 5.453 1 98.81 248 LEU B CA 1
ATOM 4882 C C . LEU B 1 248 ? 8.82 19.812 6.062 1 98.81 248 LEU B C 1
ATOM 4884 O O . LEU B 1 248 ? 9.352 19.156 6.961 1 98.81 248 LEU B O 1
ATOM 4888 N N . LYS B 1 249 ? 9.289 20.953 5.621 1 98.5 249 LYS B N 1
ATOM 4889 C CA . LYS B 1 249 ? 10.508 21.547 6.156 1 98.5 249 LYS B CA 1
ATOM 4890 C C . LYS B 1 249 ? 10.406 21.75 7.664 1 98.5 249 LYS B C 1
ATOM 4892 O O . LYS B 1 249 ? 9.43 22.328 8.148 1 98.5 249 LYS B O 1
ATOM 4897 N N . GLY B 1 250 ? 11.383 21.219 8.344 1 98.31 250 GLY B N 1
ATOM 4898 C CA . GLY B 1 250 ? 11.422 21.406 9.789 1 98.31 250 GLY B CA 1
ATOM 4899 C C . GLY B 1 250 ? 10.602 20.375 10.547 1 98.31 250 GLY B C 1
ATOM 4900 O O . GLY B 1 250 ? 10.578 20.375 11.781 1 98.31 250 GLY B O 1
ATOM 4901 N N . VAL B 1 251 ? 9.906 19.5 9.898 1 98.81 251 VAL B N 1
ATOM 4902 C CA . VAL B 1 251 ? 9.039 18.516 10.547 1 98.81 251 VAL B CA 1
ATOM 4903 C C . VAL B 1 251 ? 9.555 17.109 10.281 1 98.81 251 VAL B C 1
ATOM 4905 O O . VAL B 1 251 ? 9.859 16.359 11.219 1 98.81 251 VAL B O 1
ATOM 4908 N N . ASN B 1 252 ? 9.656 16.781 9.039 1 98.88 252 ASN B N 1
ATOM 4909 C CA . ASN B 1 252 ? 10.102 15.438 8.664 1 98.88 252 ASN B CA 1
ATOM 4910 C C . ASN B 1 252 ? 11.047 15.484 7.465 1 98.88 252 ASN B C 1
ATOM 4912 O O . ASN B 1 252 ? 11.109 14.531 6.684 1 98.88 252 ASN B O 1
ATOM 4916 N N . ASP B 1 253 ? 11.805 16.578 7.273 1 98.75 253 ASP B N 1
ATOM 4917 C CA . ASP B 1 253 ? 12.695 16.766 6.133 1 98.75 253 ASP B CA 1
ATOM 4918 C C . ASP B 1 253 ? 14.094 16.25 6.434 1 98.75 253 ASP B C 1
ATOM 4920 O O . ASP B 1 253 ? 15.086 16.891 6.062 1 98.75 253 ASP B O 1
ATOM 4924 N N . ARG B 1 254 ? 14.203 15.305 7.242 1 98.69 254 ARG B N 1
ATOM 4925 C CA . ARG B 1 254 ? 15.398 14.5 7.473 1 98.69 254 ARG B CA 1
ATOM 4926 C C . ARG B 1 254 ? 15.125 13.023 7.199 1 98.69 254 ARG B C 1
ATOM 4928 O O . ARG B 1 254 ? 14.109 12.484 7.637 1 98.69 254 ARG B O 1
ATOM 4935 N N . PRO B 1 255 ? 16.047 12.383 6.426 1 98.38 255 PRO B N 1
ATOM 4936 C CA . PRO B 1 255 ? 15.812 10.984 6.059 1 98.38 255 PRO B CA 1
ATOM 4937 C C . PRO B 1 255 ? 15.523 10.094 7.266 1 98.38 255 PRO B C 1
ATOM 4939 O O . PRO B 1 255 ? 14.656 9.227 7.199 1 98.38 255 PRO B O 1
ATOM 4942 N N . GLU B 1 256 ? 16.203 10.352 8.359 1 98.31 256 GLU B N 1
ATOM 4943 C CA . GLU B 1 256 ? 16.047 9.508 9.539 1 98.31 256 GLU B CA 1
ATOM 4944 C C . GLU B 1 256 ? 14.656 9.672 10.164 1 98.31 256 GLU B C 1
ATOM 4946 O O . GLU B 1 256 ? 14.086 8.711 10.688 1 98.31 256 GLU B O 1
ATOM 4951 N N . ILE B 1 257 ? 14.125 10.898 10.125 1 98.81 257 ILE B N 1
ATOM 4952 C CA . ILE B 1 257 ? 12.82 11.164 10.703 1 98.81 257 ILE B CA 1
ATOM 4953 C C . ILE B 1 257 ? 11.727 10.57 9.812 1 98.81 257 ILE B C 1
ATOM 4955 O O . ILE B 1 257 ? 10.852 9.852 10.297 1 98.81 257 ILE B O 1
ATOM 4959 N N . LEU B 1 258 ? 11.82 10.859 8.523 1 98.81 258 LEU B N 1
ATOM 4960 C CA . LEU B 1 258 ? 10.852 10.281 7.59 1 98.81 258 LEU B CA 1
ATOM 4961 C C . LEU B 1 258 ? 10.938 8.766 7.586 1 98.81 258 LEU B C 1
ATOM 4963 O O . LEU B 1 258 ? 9.914 8.078 7.566 1 98.81 258 LEU B O 1
ATOM 4967 N N . GLY B 1 259 ? 12.18 8.234 7.586 1 98.31 259 GLY B N 1
ATOM 4968 C CA . GLY B 1 259 ? 12.367 6.793 7.641 1 98.31 259 GLY B CA 1
ATOM 4969 C C . GLY B 1 259 ? 11.742 6.152 8.859 1 98.31 259 GLY B C 1
ATOM 4970 O O . GLY B 1 259 ? 11.062 5.125 8.758 1 98.31 259 GLY B O 1
ATOM 4971 N N . LYS B 1 260 ? 11.969 6.766 9.992 1 98.38 260 LYS B N 1
ATOM 4972 C CA . LYS B 1 260 ? 11.383 6.262 11.227 1 98.38 260 LYS B CA 1
ATOM 4973 C C . LYS B 1 260 ? 9.859 6.297 11.172 1 98.38 260 LYS B C 1
ATOM 4975 O O . LYS B 1 260 ? 9.195 5.359 11.617 1 98.38 260 LYS B O 1
ATOM 4980 N N . LEU B 1 261 ? 9.312 7.383 10.641 1 98.69 261 LEU B N 1
ATOM 4981 C CA . LEU B 1 261 ? 7.863 7.488 10.484 1 98.69 261 LEU B CA 1
ATOM 4982 C C . LEU B 1 261 ? 7.32 6.332 9.648 1 98.69 261 LEU B C 1
ATOM 4984 O O . LEU B 1 261 ? 6.344 5.688 10.039 1 98.69 261 LEU B O 1
ATOM 4988 N N . LEU B 1 262 ? 7.945 6.062 8.531 1 98.19 262 LEU B N 1
ATOM 4989 C CA . LEU B 1 262 ? 7.504 5.004 7.629 1 98.19 262 LEU B CA 1
ATOM 4990 C C . LEU B 1 262 ? 7.609 3.639 8.297 1 98.19 262 LEU B C 1
ATOM 4992 O O . LEU B 1 262 ? 6.703 2.811 8.18 1 98.19 262 LEU B O 1
ATOM 4996 N N . GLN B 1 263 ? 8.664 3.418 9.008 1 97.56 263 GLN B N 1
ATOM 4997 C CA . GLN B 1 263 ? 8.859 2.154 9.711 1 97.56 263 GLN B CA 1
ATOM 4998 C C . GLN B 1 263 ? 7.781 1.944 10.773 1 97.56 263 GLN B C 1
ATOM 5000 O O . GLN B 1 263 ? 7.188 0.868 10.859 1 97.56 263 GLN B O 1
ATOM 5005 N N . GLU B 1 264 ? 7.539 2.975 11.516 1 98 264 GLU B N 1
ATOM 5006 C CA . GLU B 1 264 ? 6.621 2.842 12.648 1 98 264 GLU B CA 1
ATOM 5007 C C . GLU B 1 264 ? 5.172 2.752 12.172 1 98 264 GLU B C 1
ATOM 5009 O O . GLU B 1 264 ? 4.355 2.062 12.789 1 98 264 GLU B O 1
ATOM 5014 N N . THR B 1 265 ? 4.828 3.49 11.133 1 98.31 265 THR B N 1
ATOM 5015 C CA . THR B 1 265 ? 3.49 3.324 10.578 1 98.31 265 THR B CA 1
ATOM 5016 C C . THR B 1 265 ? 3.285 1.896 10.078 1 98.31 265 THR B C 1
ATOM 5018 O O . THR B 1 265 ? 2.26 1.274 10.367 1 98.31 265 THR B O 1
ATOM 5021 N N . THR B 1 266 ? 4.273 1.356 9.414 1 98.06 266 THR B N 1
ATOM 5022 C CA . THR B 1 266 ? 4.207 -0.013 8.914 1 98.06 266 THR B CA 1
ATOM 5023 C C . THR B 1 266 ? 4.105 -1.006 10.07 1 98.06 266 THR B C 1
ATOM 5025 O O . THR B 1 266 ? 3.346 -1.976 9.992 1 98.06 266 THR B O 1
ATOM 5028 N N . ALA B 1 267 ? 4.824 -0.762 11.117 1 98.12 267 ALA B N 1
ATOM 5029 C CA . ALA B 1 267 ? 4.809 -1.613 12.305 1 98.12 267 ALA B CA 1
ATOM 5030 C C . ALA B 1 267 ? 3.447 -1.577 12.992 1 98.12 267 ALA B C 1
ATOM 5032 O O . ALA B 1 267 ? 3.074 -2.518 13.695 1 98.12 267 ALA B O 1
ATOM 5033 N N . MET B 1 268 ? 2.688 -0.555 12.742 1 98.19 268 MET B N 1
ATOM 5034 C CA . MET B 1 268 ? 1.37 -0.391 13.352 1 98.19 268 MET B CA 1
ATOM 5035 C C . MET B 1 268 ? 0.283 -0.997 12.469 1 98.19 268 MET B C 1
ATOM 5037 O O . MET B 1 268 ? -0.882 -1.056 12.867 1 98.19 268 MET B O 1
ATOM 5041 N N . GLY B 1 269 ? 0.665 -1.433 11.305 1 98.25 269 GLY B N 1
ATOM 5042 C CA . GLY B 1 269 ? -0.298 -2.008 10.383 1 98.25 269 GLY B CA 1
ATOM 5043 C C . GLY B 1 269 ? -0.87 -0.993 9.406 1 98.25 269 GLY B C 1
ATOM 5044 O O . GLY B 1 269 ? -1.787 -1.306 8.648 1 98.25 269 GLY B O 1
ATOM 5045 N N . ILE B 1 270 ? -0.344 0.262 9.453 1 98.75 270 ILE B N 1
ATOM 5046 C CA . ILE B 1 270 ? -0.736 1.311 8.523 1 98.75 270 ILE B CA 1
ATOM 5047 C C . ILE B 1 270 ? 0.05 1.162 7.223 1 98.75 270 ILE B C 1
ATOM 5049 O O . ILE B 1 270 ? 1.271 0.995 7.242 1 98.75 270 ILE B O 1
ATOM 5053 N N . ILE B 1 271 ? -0.608 1.242 6.117 1 98.44 271 ILE B N 1
ATOM 5054 C CA . ILE B 1 271 ? 0.053 1.069 4.828 1 98.44 271 ILE B CA 1
ATOM 5055 C C . ILE B 1 271 ? 0.501 2.428 4.293 1 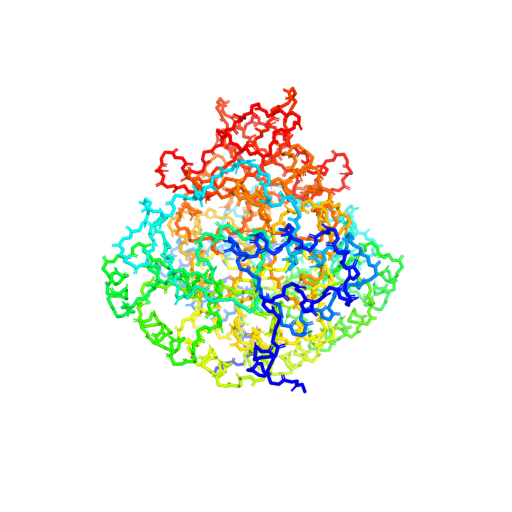98.44 271 ILE B C 1
ATOM 5057 O O . ILE B 1 271 ? -0.324 3.316 4.066 1 98.44 271 ILE B O 1
ATOM 5061 N N . PRO B 1 272 ? 1.843 2.547 4.086 1 97.62 272 PRO B N 1
ATOM 5062 C CA . PRO B 1 272 ? 2.262 3.785 3.428 1 97.62 272 PRO B CA 1
ATOM 5063 C C . PRO B 1 272 ? 1.638 3.959 2.045 1 97.62 272 PRO B C 1
ATOM 5065 O O . PRO B 1 272 ? 1.606 3.012 1.255 1 97.62 272 PRO B O 1
ATOM 5068 N N . TYR B 1 273 ? 1.111 5.148 1.748 1 97.94 273 TYR B N 1
ATOM 5069 C CA . TYR B 1 273 ? 0.378 5.414 0.516 1 97.94 273 TYR B CA 1
ATOM 5070 C C . TYR B 1 273 ? 1.099 6.457 -0.333 1 97.94 273 TYR B C 1
ATOM 5072 O O . TYR B 1 273 ? 1.746 6.117 -1.326 1 97.94 273 TYR B O 1
ATOM 5080 N N . TYR B 1 274 ? 1.136 7.738 0.138 1 98.12 274 TYR B N 1
ATOM 5081 C CA . TYR B 1 274 ? 1.843 8.797 -0.57 1 98.12 274 TYR B CA 1
ATOM 5082 C C . TYR B 1 274 ? 2.771 9.555 0.371 1 98.12 274 TYR B C 1
ATOM 5084 O O . TYR B 1 274 ? 2.494 9.672 1.567 1 98.12 274 TYR B O 1
ATOM 5092 N N . VAL B 1 275 ? 3.861 9.898 -0.125 1 98.62 275 VAL B N 1
ATOM 5093 C CA . VAL B 1 275 ? 4.574 11.07 0.371 1 98.62 275 VAL B CA 1
ATOM 5094 C C . VAL B 1 275 ? 4.375 12.242 -0.588 1 98.62 275 VAL B C 1
ATOM 5096 O O . VAL B 1 275 ? 4.77 12.172 -1.755 1 98.62 275 VAL B O 1
ATOM 5099 N N . PHE B 1 276 ? 3.752 13.281 -0.121 1 98.56 276 PHE B N 1
ATOM 5100 C CA . PHE B 1 276 ? 3.439 14.414 -0.977 1 98.56 276 PHE B CA 1
ATOM 5101 C C . PHE B 1 276 ? 4.527 15.484 -0.879 1 98.56 276 PHE B C 1
ATOM 5103 O O . PHE B 1 276 ? 5.027 15.766 0.21 1 98.56 276 PHE B O 1
ATOM 5110 N N . GLN B 1 277 ? 4.91 15.992 -2.033 1 98.38 277 GLN B N 1
ATOM 5111 C CA . GLN B 1 277 ? 5.598 17.281 -2.053 1 98.38 277 GLN B CA 1
ATOM 5112 C C . GLN B 1 277 ? 4.68 18.406 -1.579 1 98.38 277 GLN B C 1
ATOM 5114 O O . GLN B 1 277 ? 3.539 18.516 -2.035 1 98.38 277 GLN B O 1
ATOM 5119 N N . CYS B 1 278 ? 5.137 19.125 -0.65 1 97.75 278 CYS B N 1
ATOM 5120 C CA . CYS B 1 278 ? 4.324 20.219 -0.104 1 97.75 278 CYS B CA 1
ATOM 5121 C C . CYS B 1 278 ? 3.91 21.188 -1.199 1 97.75 278 CYS B C 1
ATOM 5123 O O . CYS B 1 278 ? 4.758 21.703 -1.937 1 97.75 278 CYS B O 1
ATOM 5125 N N . ARG B 1 279 ? 2.627 21.5 -1.233 1 95.62 279 ARG B N 1
ATOM 5126 C CA . ARG B 1 279 ? 2.07 22.375 -2.262 1 95.62 279 ARG B CA 1
ATOM 5127 C C . ARG B 1 279 ? 2.408 23.828 -1.981 1 95.62 279 ARG B C 1
ATOM 5129 O O . ARG B 1 279 ? 2.574 24.234 -0.825 1 95.62 279 ARG B O 1
ATOM 5136 N N . PRO B 1 280 ? 2.498 24.547 -3.064 1 94.5 280 PRO B N 1
ATOM 5137 C CA . PRO B 1 280 ? 2.805 25.969 -2.904 1 94.5 280 PRO B CA 1
ATOM 5138 C C . PRO B 1 280 ? 1.573 26.812 -2.572 1 94.5 280 PRO B C 1
ATOM 5140 O O . PRO B 1 280 ? 1.264 27.766 -3.283 1 94.5 280 PRO B O 1
ATOM 5143 N N . VAL B 1 281 ? 0.975 26.531 -1.487 1 92.44 281 VAL B N 1
ATOM 5144 C CA . VAL B 1 281 ? -0.228 27.219 -1.047 1 92.44 281 VAL B CA 1
ATOM 5145 C C . VAL B 1 281 ? 0.16 28.469 -0.26 1 92.44 281 VAL B C 1
ATOM 5147 O O . VAL B 1 281 ? 1.13 28.453 0.501 1 92.44 281 VAL B O 1
ATOM 5150 N N . THR B 1 282 ? -0.652 29.516 -0.43 1 90.75 282 THR B N 1
ATOM 5151 C CA . THR B 1 282 ? -0.442 30.75 0.323 1 90.75 282 THR B CA 1
ATOM 5152 C C . THR B 1 282 ? -0.452 30.469 1.824 1 90.75 282 THR B C 1
ATOM 5154 O O . THR B 1 282 ? -1.344 29.781 2.328 1 90.75 282 THR B O 1
ATOM 5157 N N . GLY B 1 283 ? 0.544 30.984 2.5 1 89.38 283 GLY B N 1
ATOM 5158 C CA . GLY B 1 283 ? 0.642 30.797 3.938 1 89.38 283 GLY B CA 1
ATOM 5159 C C . GLY B 1 283 ? 1.334 29.5 4.324 1 89.38 283 GLY B C 1
ATOM 5160 O O . GLY B 1 283 ? 1.632 29.281 5.5 1 89.38 283 GLY B O 1
ATOM 5161 N N . VAL B 1 284 ? 1.578 28.609 3.357 1 93.06 284 VAL B N 1
ATOM 5162 C CA . VAL B 1 284 ? 2.164 27.312 3.637 1 93.06 284 VAL B CA 1
ATOM 5163 C C . VAL B 1 284 ? 3.555 27.219 3.01 1 93.06 284 VAL B C 1
ATOM 5165 O O . VAL B 1 284 ? 4.512 26.797 3.662 1 93.06 284 VAL B O 1
ATOM 5168 N N . HIS B 1 285 ? 3.648 27.656 1.793 1 91.5 285 HIS B N 1
ATOM 5169 C CA . HIS B 1 285 ? 4.832 27.406 0.973 1 91.5 285 HIS B CA 1
ATOM 5170 C C . HIS B 1 285 ? 6.074 28.031 1.602 1 91.5 285 HIS B C 1
ATOM 5172 O O . HIS B 1 285 ? 7.164 27.453 1.533 1 91.5 285 HIS B O 1
ATOM 5178 N N . SER B 1 286 ? 5.945 29.156 2.221 1 90.88 286 SER B N 1
ATOM 5179 C CA . SER B 1 286 ? 7.078 29.891 2.77 1 90.88 286 SER B CA 1
ATOM 5180 C C . SER B 1 286 ? 7.668 29.172 3.98 1 90.88 286 SER B C 1
ATOM 5182 O O . SER B 1 286 ? 8.844 29.359 4.309 1 90.88 286 SER B O 1
ATOM 5184 N N . GLN B 1 287 ? 6.906 28.312 4.473 1 93.81 287 GLN B N 1
ATOM 5185 C CA . GLN B 1 287 ? 7.301 27.703 5.738 1 93.81 287 GLN B CA 1
ATOM 5186 C C . GLN B 1 287 ? 7.707 26.25 5.547 1 93.81 287 GLN B C 1
ATOM 5188 O O . GLN B 1 287 ? 8.617 25.766 6.215 1 93.81 287 GLN B O 1
ATOM 5193 N N . PHE B 1 288 ? 7.086 25.594 4.625 1 97.56 288 PHE B N 1
ATOM 5194 C CA . PHE B 1 288 ? 7.117 24.141 4.734 1 97.56 288 PHE B CA 1
ATOM 5195 C C . PHE B 1 288 ? 7.719 23.516 3.482 1 97.56 288 PHE B C 1
ATOM 5197 O O . PHE B 1 288 ? 8.078 22.328 3.48 1 97.56 288 PHE B O 1
ATOM 5204 N N . GLN B 1 289 ? 7.887 24.125 2.406 1 97.5 289 GLN B N 1
ATOM 5205 C CA . GLN B 1 289 ? 8.352 23.5 1.175 1 97.5 289 GLN B CA 1
ATOM 5206 C C . GLN B 1 289 ? 9.836 23.156 1.254 1 97.5 289 GLN B C 1
ATOM 5208 O O . GLN B 1 289 ? 10.617 23.922 1.835 1 97.5 289 GLN B O 1
ATOM 5213 N N . VAL B 1 290 ? 10.211 22.125 0.716 1 98.44 290 VAL B N 1
ATOM 5214 C CA . VAL B 1 290 ? 11.578 21.656 0.529 1 98.44 290 VAL B CA 1
ATOM 5215 C C . VAL B 1 290 ? 11.914 21.609 -0.961 1 98.44 290 VAL B C 1
ATOM 5217 O O . VAL B 1 290 ? 11.102 21.156 -1.771 1 98.44 290 VAL B O 1
ATOM 5220 N N . PRO B 1 291 ? 13.086 22.141 -1.376 1 98.25 291 PRO B N 1
ATOM 5221 C CA . PRO B 1 291 ? 13.453 22.078 -2.795 1 98.25 291 PRO B CA 1
ATOM 5222 C C . PRO B 1 291 ? 13.398 20.656 -3.35 1 98.25 291 PRO B C 1
ATOM 5224 O O . PRO B 1 291 ? 13.781 19.703 -2.664 1 98.25 291 PRO B O 1
ATOM 5227 N N . LEU B 1 292 ? 12.984 20.484 -4.598 1 98.31 292 LEU B N 1
ATOM 5228 C CA . LEU B 1 292 ? 12.648 19.203 -5.191 1 98.31 292 LEU B CA 1
ATOM 5229 C C . LEU B 1 292 ? 13.852 18.266 -5.172 1 98.31 292 LEU B C 1
ATOM 5231 O O . LEU B 1 292 ? 13.719 17.078 -4.828 1 98.31 292 LEU B O 1
ATOM 5235 N N . HIS B 1 293 ? 15.07 18.75 -5.531 1 97.94 293 HIS B N 1
ATOM 5236 C CA . HIS B 1 293 ? 16.25 17.891 -5.523 1 97.94 293 HIS B CA 1
ATOM 5237 C C . HIS B 1 293 ? 16.547 17.375 -4.121 1 97.94 293 HIS B C 1
ATOM 5239 O O . HIS B 1 293 ? 16.766 16.172 -3.928 1 97.94 293 HIS B O 1
ATOM 5245 N N . GLU B 1 294 ? 16.562 18.297 -3.215 1 98.19 294 GLU B N 1
ATOM 5246 C CA . GLU B 1 294 ? 16.797 17.938 -1.821 1 98.19 294 GLU B CA 1
ATOM 5247 C C . GLU B 1 294 ? 15.711 16.984 -1.305 1 98.19 294 GLU B C 1
ATOM 5249 O O . GLU B 1 294 ? 16.016 15.992 -0.644 1 98.19 294 GLU B O 1
ATOM 5254 N N . ALA B 1 295 ? 14.477 17.312 -1.593 1 98.69 295 ALA B N 1
ATOM 5255 C CA . ALA B 1 295 ? 13.328 16.516 -1.171 1 98.69 295 ALA B CA 1
ATOM 5256 C C . ALA B 1 295 ? 13.445 15.086 -1.683 1 98.69 295 ALA B C 1
ATOM 5258 O O . ALA B 1 295 ? 13.242 14.133 -0.926 1 98.69 295 ALA B O 1
ATOM 5259 N N . PHE B 1 296 ? 13.773 14.977 -2.932 1 98.38 296 PHE B N 1
ATOM 5260 C CA . PHE B 1 296 ? 13.906 13.648 -3.516 1 98.38 296 PHE B CA 1
ATOM 5261 C C . PHE B 1 296 ? 14.977 12.844 -2.785 1 98.38 296 PHE B C 1
ATOM 5263 O O . PHE B 1 296 ? 14.773 11.664 -2.488 1 98.38 296 PHE B O 1
ATOM 5270 N N . ARG B 1 297 ? 16.109 13.422 -2.527 1 97.75 297 ARG B N 1
ATOM 5271 C CA . ARG B 1 297 ? 17.203 12.734 -1.856 1 97.75 297 ARG B CA 1
ATOM 5272 C C . ARG B 1 297 ? 16.797 12.281 -0.457 1 97.75 297 ARG B C 1
ATOM 5274 O O . ARG B 1 297 ? 17.141 11.188 -0.023 1 97.75 297 ARG B O 1
ATOM 5281 N N . ILE B 1 298 ? 16.047 13.125 0.213 1 98.75 298 ILE B N 1
ATOM 5282 C CA . ILE B 1 298 ? 15.531 12.789 1.54 1 98.75 298 ILE B CA 1
ATOM 5283 C C . ILE B 1 298 ? 14.617 11.578 1.449 1 98.75 298 ILE B C 1
ATOM 5285 O O . ILE B 1 298 ? 14.789 10.602 2.186 1 98.75 298 ILE B O 1
ATOM 5289 N N . VAL B 1 299 ? 13.672 11.625 0.534 1 98.62 299 VAL B N 1
ATOM 5290 C CA . VAL B 1 299 ? 12.672 10.57 0.398 1 98.62 299 VAL B CA 1
ATOM 5291 C C . VAL B 1 299 ? 13.352 9.266 -0.022 1 98.62 299 VAL B C 1
ATOM 5293 O O . VAL B 1 299 ? 13.031 8.195 0.496 1 98.62 299 VAL B O 1
ATOM 5296 N N . GLU B 1 300 ? 14.289 9.352 -0.94 1 97.31 300 GLU B N 1
ATOM 5297 C CA . GLU B 1 300 ? 14.977 8.156 -1.417 1 97.31 300 GLU B CA 1
ATOM 5298 C C . GLU B 1 300 ? 15.789 7.504 -0.302 1 97.31 300 GLU B C 1
ATOM 5300 O O . GLU B 1 300 ? 15.805 6.281 -0.169 1 97.31 300 GLU B O 1
ATOM 5305 N N . ARG B 1 301 ? 16.484 8.297 0.47 1 97.12 301 ARG B N 1
ATOM 5306 C CA . ARG B 1 301 ? 17.234 7.762 1.593 1 97.12 301 ARG B CA 1
ATOM 5307 C C . ARG B 1 301 ? 16.328 7.113 2.621 1 97.12 301 ARG B C 1
ATOM 5309 O O . ARG B 1 301 ? 16.641 6.047 3.158 1 97.12 301 ARG B O 1
ATOM 5316 N N . ALA B 1 302 ? 15.227 7.789 2.928 1 97.88 302 ALA B N 1
ATOM 5317 C CA . ALA B 1 302 ? 14.242 7.199 3.832 1 97.88 302 ALA B CA 1
ATOM 5318 C C . ALA B 1 302 ? 13.734 5.863 3.295 1 97.88 302 ALA B C 1
ATOM 5320 O O . ALA B 1 302 ? 13.555 4.906 4.055 1 97.88 302 ALA B O 1
ATOM 5321 N N . LYS B 1 303 ? 13.461 5.816 2.021 1 96.25 303 LYS B N 1
ATOM 5322 C CA . LYS B 1 303 ? 12.992 4.605 1.356 1 96.25 303 LYS B CA 1
ATOM 5323 C C . LYS B 1 303 ? 13.992 3.463 1.529 1 96.25 303 LYS B C 1
ATOM 5325 O O . LYS B 1 303 ? 13.594 2.312 1.729 1 96.25 303 LYS B O 1
ATOM 5330 N N . GLN B 1 304 ? 15.234 3.717 1.489 1 94.12 304 GLN B N 1
ATOM 5331 C CA . GLN B 1 304 ? 16.297 2.717 1.582 1 94.12 304 GLN B CA 1
ATOM 5332 C C . GLN B 1 304 ? 16.344 2.102 2.977 1 94.12 304 GLN B C 1
ATOM 5334 O O . GLN B 1 304 ? 16.938 1.041 3.17 1 94.12 304 GLN B O 1
ATOM 5339 N N . MET B 1 305 ? 15.703 2.721 3.906 1 93.69 305 MET B N 1
ATOM 5340 C CA . MET B 1 305 ? 15.695 2.24 5.285 1 93.69 305 MET B CA 1
ATOM 5341 C C . MET B 1 305 ? 14.562 1.248 5.508 1 93.69 305 MET B C 1
ATOM 5343 O O . MET B 1 305 ? 14.422 0.695 6.602 1 93.69 305 MET B O 1
ATOM 5347 N N . GLN B 1 306 ? 13.812 1.047 4.461 1 95.56 306 GLN B N 1
ATOM 5348 C CA . GLN B 1 306 ? 12.562 0.309 4.637 1 95.56 306 GLN B CA 1
ATOM 5349 C C . GLN B 1 306 ? 12.695 -1.118 4.109 1 95.56 306 GLN B C 1
ATOM 5351 O O . GLN B 1 306 ? 13.492 -1.387 3.215 1 95.56 306 GLN B O 1
ATOM 5356 N N . SER B 1 307 ? 11.914 -2.041 4.738 1 94.44 307 SER B N 1
ATOM 5357 C CA . SER B 1 307 ? 11.586 -3.283 4.047 1 94.44 307 SER B CA 1
ATOM 5358 C C . SER B 1 307 ? 10.641 -3.027 2.877 1 94.44 307 SER B C 1
ATOM 5360 O O . SER B 1 307 ? 10.203 -1.896 2.66 1 94.44 307 SER B O 1
ATOM 5362 N N . GLY B 1 308 ? 10.297 -4.094 2.146 1 94.19 308 GLY B N 1
ATOM 5363 C CA . GLY B 1 308 ? 9.367 -3.949 1.04 1 94.19 308 GLY B CA 1
ATOM 5364 C C . GLY B 1 308 ? 8.016 -3.395 1.466 1 94.19 308 GLY B C 1
ATOM 5365 O O . GLY B 1 308 ? 7.355 -2.701 0.692 1 94.19 308 GLY B O 1
ATOM 5366 N N . GLN B 1 309 ? 7.617 -3.621 2.662 1 95.56 309 GLN B N 1
ATOM 5367 C CA . GLN B 1 309 ? 6.305 -3.209 3.146 1 95.56 309 GLN B CA 1
ATOM 5368 C C . GLN B 1 309 ? 6.273 -1.716 3.459 1 95.56 309 GLN B C 1
ATOM 5370 O O . GLN B 1 309 ? 5.238 -1.066 3.318 1 95.56 309 GLN B O 1
ATOM 5375 N N . GLY B 1 310 ? 7.395 -1.169 3.857 1 95.44 310 GLY B N 1
ATOM 5376 C CA . GLY B 1 310 ? 7.469 0.245 4.188 1 95.44 310 GLY B CA 1
ATOM 5377 C C . GLY B 1 310 ? 7.734 1.127 2.982 1 95.44 310 GLY B C 1
ATOM 5378 O O . GLY B 1 310 ? 7.578 2.348 3.055 1 95.44 310 GLY B O 1
ATOM 5379 N N . LYS B 1 311 ? 8.148 0.572 1.912 1 94.69 311 LYS B N 1
ATOM 5380 C CA . LYS B 1 311 ? 8.555 1.421 0.795 1 94.69 311 LYS B CA 1
ATOM 5381 C C . LYS B 1 311 ? 7.523 1.377 -0.329 1 94.69 311 LYS B C 1
ATOM 5383 O O . LYS B 1 311 ? 7.816 1.76 -1.464 1 94.69 311 LYS B O 1
ATOM 5388 N N . CYS B 1 312 ? 6.316 0.931 -0.051 1 95.06 312 CYS B N 1
ATOM 5389 C CA . CYS B 1 312 ? 5.27 0.784 -1.056 1 95.06 312 CYS B CA 1
ATOM 5390 C C . CYS B 1 312 ? 4.629 2.129 -1.377 1 95.06 312 CYS B C 1
ATOM 5392 O O . CYS B 1 312 ? 3.762 2.215 -2.246 1 95.06 312 CYS B O 1
ATOM 5394 N N . PHE B 1 313 ? 5.066 3.211 -0.878 1 97.19 313 PHE B N 1
ATOM 5395 C CA . PHE B 1 313 ? 4.477 4.52 -1.122 1 97.19 313 PHE B CA 1
ATOM 5396 C C . PHE B 1 313 ? 4.992 5.113 -2.426 1 97.19 313 PHE B C 1
ATOM 5398 O O . PHE B 1 313 ? 5.969 4.621 -2.996 1 97.19 313 PHE B O 1
ATOM 5405 N N . ARG B 1 314 ? 4.289 6.113 -2.943 1 97.38 314 ARG B N 1
ATOM 5406 C CA . ARG B 1 314 ? 4.75 6.938 -4.055 1 97.38 314 ARG B CA 1
ATOM 5407 C C . ARG B 1 314 ? 5.059 8.359 -3.586 1 97.38 314 ARG B C 1
ATOM 5409 O O . ARG B 1 314 ? 4.324 8.922 -2.768 1 97.38 314 ARG B O 1
ATOM 5416 N N . TYR B 1 315 ? 6.184 8.852 -4.035 1 98.5 315 TYR B N 1
ATOM 5417 C CA . TYR B 1 315 ? 6.477 10.266 -3.848 1 98.5 315 TYR B CA 1
ATOM 5418 C C . TYR B 1 315 ? 5.875 11.102 -4.973 1 98.5 315 TYR B C 1
ATOM 5420 O O . TYR B 1 315 ? 6.27 10.961 -6.133 1 98.5 315 TYR B O 1
ATOM 5428 N N . VAL B 1 316 ? 4.926 12.047 -4.59 1 98.44 316 VAL B N 1
ATOM 5429 C CA . VAL B 1 316 ? 4.105 12.578 -5.672 1 98.44 316 VAL B CA 1
ATOM 5430 C C . VAL B 1 316 ? 3.889 14.07 -5.469 1 98.44 316 VAL B C 1
ATOM 5432 O O . VAL B 1 316 ? 4.016 14.578 -4.352 1 98.44 316 VAL B O 1
ATOM 5435 N N . LEU B 1 317 ? 3.633 14.742 -6.578 1 97.44 317 LEU B N 1
ATOM 5436 C CA . LEU B 1 317 ? 3.047 16.078 -6.645 1 97.44 317 LEU B CA 1
ATOM 5437 C C . LEU B 1 317 ? 1.557 16 -6.961 1 97.44 317 LEU B C 1
ATOM 5439 O O . LEU B 1 317 ? 1.161 15.422 -7.977 1 97.44 317 LEU B O 1
ATOM 5443 N N . SER B 1 318 ? 0.725 16.516 -6.094 1 95.25 318 SER B N 1
ATOM 5444 C CA . SER B 1 318 ? -0.669 16.719 -6.469 1 95.25 318 SER B CA 1
ATOM 5445 C C . SER B 1 318 ? -0.829 17.984 -7.32 1 95.25 318 SER B C 1
ATOM 5447 O O . SER B 1 318 ? -1.193 19.047 -6.812 1 95.25 318 SER B O 1
ATOM 5449 N N . HIS B 1 319 ? -0.667 17.891 -8.57 1 94 319 HIS B N 1
ATOM 5450 C CA . HIS B 1 319 ? -0.597 18.953 -9.555 1 94 319 HIS B CA 1
ATOM 5451 C C . HIS B 1 319 ? -1.953 19.188 -10.211 1 94 319 HIS B C 1
ATOM 5453 O O . HIS B 1 319 ? -2.818 18.312 -10.188 1 94 319 HIS B O 1
ATOM 5459 N N . VAL B 1 320 ? -2.203 20.328 -10.688 1 92.12 320 VAL B N 1
ATOM 5460 C CA . VAL B 1 320 ? -3.463 20.688 -11.328 1 92.12 320 VAL B CA 1
ATOM 5461 C C . VAL B 1 320 ? -3.738 19.734 -12.484 1 92.12 320 VAL B C 1
ATOM 5463 O O . VAL B 1 320 ? -4.895 19.422 -12.781 1 92.12 320 VAL B O 1
ATOM 5466 N N . THR B 1 321 ? -2.686 19.203 -13.133 1 93 321 THR B N 1
ATOM 5467 C CA . THR B 1 321 ? -2.861 18.344 -14.297 1 93 321 THR B CA 1
ATOM 5468 C C . THR B 1 321 ? -2.998 16.875 -13.867 1 93 321 THR B C 1
ATOM 5470 O O . THR B 1 321 ? -3.254 16 -14.695 1 93 321 THR B O 1
ATOM 5473 N N . GLY B 1 322 ? -2.764 16.625 -12.594 1 93.88 322 GLY B N 1
ATOM 5474 C CA . GLY B 1 322 ? -2.869 15.273 -12.094 1 93.88 322 GLY B CA 1
ATOM 5475 C C . GLY B 1 322 ? -1.927 14.984 -10.938 1 93.88 322 GLY B C 1
ATOM 5476 O O . GLY B 1 322 ? -1.39 15.914 -10.328 1 93.88 322 GLY B O 1
ATOM 5477 N N . LYS B 1 323 ? -1.864 13.758 -10.562 1 96.5 323 LYS B N 1
ATOM 5478 C CA . LYS B 1 323 ? -0.879 13.281 -9.594 1 96.5 323 LYS B CA 1
ATOM 5479 C C . LYS B 1 323 ? 0.385 12.789 -10.289 1 96.5 323 LYS B C 1
ATOM 5481 O O . LYS B 1 323 ? 0.35 11.805 -11.023 1 96.5 323 LYS B O 1
ATOM 5486 N N . ILE B 1 324 ? 1.51 13.492 -10.008 1 97.75 324 ILE B N 1
ATOM 5487 C CA . ILE B 1 324 ? 2.746 13.242 -10.742 1 97.75 324 ILE B CA 1
ATOM 5488 C C . ILE B 1 324 ? 3.793 12.656 -9.805 1 97.75 324 ILE B C 1
ATOM 5490 O O . ILE B 1 324 ? 4.203 13.297 -8.836 1 97.75 324 ILE B O 1
ATOM 5494 N N . GLU B 1 325 ? 4.172 11.453 -10.078 1 98.25 325 GLU B N 1
ATOM 5495 C CA . GLU B 1 325 ? 5.215 10.789 -9.305 1 98.25 325 GLU B CA 1
ATOM 5496 C C . GLU B 1 325 ? 6.594 11.336 -9.648 1 98.25 325 GLU B C 1
ATOM 5498 O O . GLU B 1 325 ? 6.906 11.555 -10.82 1 98.25 325 GLU B O 1
ATOM 5503 N N . ILE B 1 326 ? 7.352 11.633 -8.664 1 98.31 326 ILE B N 1
ATOM 5504 C CA . ILE B 1 326 ? 8.75 12 -8.828 1 98.31 326 ILE B CA 1
ATOM 5505 C C . ILE B 1 326 ? 9.617 10.742 -8.844 1 98.31 326 ILE B C 1
ATOM 5507 O O . ILE B 1 326 ? 9.836 10.117 -7.805 1 98.31 326 ILE B O 1
ATOM 5511 N N . LEU B 1 327 ? 10.164 10.422 -9.984 1 97.06 327 LEU B N 1
ATOM 5512 C CA . LEU B 1 327 ? 10.875 9.156 -10.156 1 97.06 327 LEU B CA 1
ATOM 5513 C C . LEU B 1 327 ? 12.312 9.273 -9.672 1 97.06 327 LEU B C 1
ATOM 5515 O O . LEU B 1 327 ? 12.852 8.336 -9.086 1 97.06 327 LEU B O 1
ATOM 5519 N N . GLY B 1 328 ? 12.906 10.398 -10.016 1 95.75 328 GLY B N 1
ATOM 5520 C CA . GLY B 1 328 ? 14.281 10.547 -9.562 1 95.75 328 GLY B CA 1
ATOM 5521 C C . GLY B 1 328 ? 15.062 11.57 -10.367 1 95.75 328 GLY B C 1
ATOM 5522 O O . GLY B 1 328 ? 14.508 12.25 -11.227 1 95.75 328 GLY B O 1
ATOM 5523 N N . GLU B 1 329 ? 16.25 11.75 -9.953 1 94.69 329 GLU B N 1
ATOM 5524 C CA . GLU B 1 329 ? 17.172 12.695 -10.586 1 94.69 329 GLU B CA 1
ATOM 5525 C C . GLU B 1 329 ? 17.906 12.055 -11.758 1 94.69 329 GLU B C 1
ATOM 5527 O O . GLU B 1 329 ? 18.234 10.867 -11.703 1 94.69 329 GLU B O 1
ATOM 5532 N N . MET B 1 330 ? 17.875 12.984 -12.617 1 88.44 330 MET B N 1
ATOM 5533 C CA . MET B 1 330 ? 18.719 12.633 -13.75 1 88.44 330 MET B CA 1
ATOM 5534 C C . MET B 1 330 ? 19.953 13.531 -13.812 1 88.44 330 MET B C 1
ATOM 5536 O O . MET B 1 330 ? 20.109 14.438 -12.992 1 88.44 330 MET B O 1
ATOM 5540 N N . GLY B 1 331 ? 21.094 13.211 -14.555 1 84.38 331 GLY B N 1
ATOM 5541 C CA . GLY B 1 331 ? 22.266 14.055 -14.734 1 84.38 331 GLY B CA 1
ATOM 5542 C C . GLY B 1 331 ? 21.922 15.453 -15.203 1 84.38 331 GLY B C 1
ATOM 5543 O O . GLY B 1 331 ? 20.812 15.695 -15.695 1 84.38 331 GLY B O 1
ATOM 5544 N N . ASP B 1 332 ? 22.609 16.594 -14.922 1 88.62 332 ASP B N 1
ATOM 5545 C CA . ASP B 1 332 ? 22.547 17.953 -15.445 1 88.62 332 ASP B CA 1
ATOM 5546 C C . ASP B 1 332 ? 21.344 18.703 -14.898 1 88.62 332 ASP B C 1
ATOM 5548 O O . ASP B 1 332 ? 20.703 19.484 -15.609 1 88.62 332 ASP B O 1
ATOM 5552 N N . GLY B 1 333 ? 20.844 18.297 -13.688 1 92.06 333 GLY B N 1
ATOM 5553 C CA . GLY B 1 333 ? 19.766 19.031 -13.039 1 92.06 333 GLY B CA 1
ATOM 5554 C C . GLY B 1 333 ? 18.391 18.578 -13.484 1 92.06 333 GLY B C 1
ATOM 5555 O O . GLY B 1 333 ? 17.375 19.109 -13.039 1 92.06 333 GLY B O 1
ATOM 5556 N N . ASN B 1 334 ? 18.312 17.609 -14.32 1 95.5 334 ASN B N 1
ATOM 5557 C CA . ASN B 1 334 ? 17.031 17.078 -14.781 1 95.5 334 ASN B CA 1
ATOM 5558 C C . ASN B 1 334 ? 16.453 16.062 -13.797 1 95.5 334 ASN B C 1
ATOM 5560 O O . ASN B 1 334 ? 17.203 15.32 -13.164 1 95.5 334 ASN B O 1
ATOM 5564 N N . MET B 1 335 ? 15.164 16.156 -13.664 1 97.06 335 MET B N 1
ATOM 5565 C CA . MET B 1 335 ? 14.438 15.164 -12.867 1 97.06 335 MET B CA 1
ATOM 5566 C C . MET B 1 335 ? 13.398 14.445 -13.719 1 97.06 335 MET B C 1
ATOM 5568 O O . MET B 1 335 ? 12.844 15.023 -14.656 1 97.06 335 MET B O 1
ATOM 5572 N N . LEU B 1 336 ? 13.195 13.219 -13.477 1 97.12 336 LEU B N 1
ATOM 5573 C CA . LEU B 1 336 ? 12.234 12.367 -14.188 1 97.12 336 LEU B CA 1
ATOM 5574 C C . LEU B 1 336 ? 10.922 12.289 -13.422 1 97.12 336 LEU B C 1
ATOM 5576 O O . LEU B 1 336 ? 10.914 12.148 -12.195 1 97.12 336 LEU B O 1
ATOM 5580 N N . PHE B 1 337 ? 9.828 12.398 -14.164 1 97.88 337 PHE B N 1
ATOM 5581 C CA . PHE B 1 337 ? 8.477 12.375 -13.625 1 97.88 337 PHE B CA 1
ATOM 5582 C C . PHE B 1 337 ? 7.59 11.406 -14.398 1 97.88 337 PHE B C 1
ATOM 5584 O O . PHE B 1 337 ? 7.867 11.102 -15.562 1 97.88 337 PHE B O 1
ATOM 5591 N N . LYS B 1 338 ? 6.559 10.906 -13.789 1 97.5 338 LYS B N 1
ATOM 5592 C CA . LYS B 1 338 ? 5.551 10.07 -14.438 1 97.5 338 LYS B CA 1
ATOM 5593 C C . LYS B 1 338 ? 4.156 10.383 -13.898 1 97.5 338 LYS B C 1
ATOM 5595 O O . LYS B 1 338 ? 3.955 10.477 -12.688 1 97.5 338 LYS B O 1
ATOM 5600 N N . TYR B 1 339 ? 3.199 10.57 -14.789 1 96.94 339 TYR B N 1
ATOM 5601 C CA . TYR B 1 339 ? 1.818 10.75 -14.352 1 96.94 339 TYR B CA 1
ATOM 5602 C C . TYR B 1 339 ? 1.258 9.469 -13.758 1 96.94 339 TYR B C 1
ATOM 5604 O O . TYR B 1 339 ? 1.02 8.492 -14.484 1 96.94 339 TYR B O 1
ATOM 5612 N N . HIS B 1 340 ? 1.079 9.5 -12.445 1 95.44 340 HIS B N 1
ATOM 5613 C CA . HIS B 1 340 ? 0.429 8.406 -11.734 1 95.44 340 HIS B CA 1
ATOM 5614 C C . HIS B 1 340 ? -1.083 8.438 -11.938 1 95.44 340 HIS B C 1
ATOM 5616 O O . HIS B 1 340 ? -1.717 7.391 -12.086 1 95.44 340 HIS B O 1
ATOM 5622 N N . GLN B 1 341 ? -1.706 9.586 -11.875 1 94 341 GLN B N 1
ATOM 5623 C CA . GLN B 1 341 ? -3.074 9.93 -12.25 1 94 341 GLN B CA 1
ATOM 5624 C C . GLN B 1 341 ? -3.111 11.18 -13.125 1 94 341 GLN B C 1
ATOM 5626 O O . GLN B 1 341 ? -2.336 12.109 -12.914 1 94 341 GLN B O 1
ATOM 5631 N N . ALA B 1 342 ? -3.975 11.141 -14.078 1 92.81 342 ALA B N 1
ATOM 5632 C CA . ALA B 1 342 ? -4.047 12.297 -14.969 1 92.81 342 ALA B CA 1
ATOM 5633 C C . ALA B 1 342 ? -5.496 12.641 -15.305 1 92.81 342 ALA B C 1
ATOM 5635 O O . ALA B 1 342 ? -6.34 11.75 -15.438 1 92.81 342 ALA B O 1
ATOM 5636 N N . LYS B 1 343 ? -5.691 13.922 -15.391 1 89.56 343 LYS B N 1
ATOM 5637 C CA . LYS B 1 343 ? -6.992 14.422 -15.82 1 89.56 343 LYS B CA 1
ATOM 5638 C C . LYS B 1 343 ? -7.219 14.156 -17.312 1 89.56 343 LYS B C 1
ATOM 5640 O O . LYS B 1 343 ? -8.297 13.703 -17.703 1 89.56 343 LYS B O 1
ATOM 5645 N N . ASP B 1 344 ? -6.172 14.375 -18.047 1 92.56 344 ASP B N 1
ATOM 5646 C CA . ASP B 1 344 ? -6.254 14.234 -19.5 1 92.56 344 ASP B CA 1
ATOM 5647 C C . ASP B 1 344 ? -5.73 12.867 -19.953 1 92.56 344 ASP B C 1
ATOM 5649 O O . ASP B 1 344 ? -4.703 12.398 -19.453 1 92.56 344 ASP B O 1
ATOM 5653 N N . GLU B 1 345 ? -6.391 12.297 -20.891 1 92.31 345 GLU B N 1
ATOM 5654 C CA . GLU B 1 345 ? -6.047 10.977 -21.406 1 92.31 345 GLU B CA 1
ATOM 5655 C C . GLU B 1 345 ? -4.613 10.945 -21.922 1 92.31 345 GLU B C 1
ATOM 5657 O O . GLU B 1 345 ? -3.906 9.945 -21.75 1 92.31 345 GLU B O 1
ATOM 5662 N N . LYS B 1 346 ? -4.129 11.984 -22.531 1 93.62 346 LYS B N 1
ATOM 5663 C CA . LYS B 1 346 ? -2.809 12.023 -23.156 1 93.62 346 LYS B CA 1
ATOM 5664 C C . LYS B 1 346 ? -1.702 11.945 -22.109 1 93.62 346 LYS B C 1
ATOM 5666 O O . LYS B 1 346 ? -0.564 11.594 -22.422 1 93.62 346 LYS B O 1
ATOM 5671 N N . ASP B 1 347 ? -2.002 12.281 -20.875 1 94.56 347 ASP B N 1
ATOM 5672 C CA . ASP B 1 347 ? -0.991 12.352 -19.828 1 94.56 347 ASP B CA 1
ATOM 5673 C C . ASP B 1 347 ? -0.948 11.055 -19.016 1 94.56 347 ASP B C 1
ATOM 5675 O O . ASP B 1 347 ? -0.01 10.828 -18.25 1 94.56 347 ASP B O 1
ATOM 5679 N N . LYS B 1 348 ? -1.9 10.203 -19.219 1 93.12 348 LYS B N 1
ATOM 5680 C CA . LYS B 1 348 ? -1.956 8.984 -18.422 1 93.12 348 LYS B CA 1
ATOM 5681 C C . LYS B 1 348 ? -0.72 8.117 -18.641 1 93.12 348 LYS B C 1
ATOM 5683 O O . LYS B 1 348 ? -0.478 7.656 -19.766 1 93.12 348 LYS B O 1
ATOM 5688 N N . GLY B 1 349 ? 0.063 7.984 -17.594 1 93.62 349 GLY B N 1
ATOM 5689 C CA . GLY B 1 349 ? 1.234 7.121 -17.625 1 93.62 349 GLY B CA 1
ATOM 5690 C C . GLY B 1 349 ? 2.424 7.754 -18.328 1 93.62 349 GLY B C 1
ATOM 5691 O O . GLY B 1 349 ? 3.469 7.117 -18.484 1 93.62 349 GLY B O 1
ATOM 5692 N N . ARG B 1 350 ? 2.299 8.977 -18.766 1 95.62 350 ARG B N 1
ATOM 5693 C CA . ARG B 1 350 ? 3.357 9.633 -19.516 1 95.62 350 ARG B CA 1
ATOM 5694 C C . ARG B 1 350 ? 4.555 9.938 -18.625 1 95.62 350 ARG B C 1
ATOM 5696 O O . ARG B 1 350 ? 4.398 10.461 -17.516 1 95.62 350 ARG B O 1
ATOM 5703 N N . ILE B 1 351 ? 5.707 9.555 -19.094 1 96.5 351 ILE B N 1
ATOM 5704 C CA . ILE B 1 351 ? 6.965 9.898 -18.453 1 96.5 351 ILE B CA 1
ATOM 5705 C C . ILE B 1 351 ? 7.566 11.133 -19.109 1 96.5 351 ILE B C 1
ATOM 5707 O O . ILE B 1 351 ? 7.539 11.266 -20.328 1 96.5 351 ILE B O 1
ATOM 5711 N N . PHE B 1 352 ? 8.086 12.031 -18.312 1 95.75 352 PHE B N 1
ATOM 5712 C CA . PHE B 1 352 ? 8.719 13.227 -18.859 1 95.75 352 PHE B CA 1
ATOM 5713 C C . PHE B 1 352 ? 9.82 13.727 -17.938 1 95.75 352 PHE B C 1
ATOM 5715 O O . PHE B 1 352 ? 9.898 13.32 -16.781 1 95.75 352 PHE B O 1
ATOM 5722 N N . SER B 1 353 ? 10.742 14.461 -18.453 1 95.62 353 SER B N 1
ATOM 5723 C CA . SER B 1 353 ? 11.82 15.086 -17.703 1 95.62 353 SER B CA 1
ATOM 5724 C C . SER B 1 353 ? 11.672 16.609 -17.688 1 95.62 353 SER B C 1
ATOM 5726 O O . SER B 1 353 ? 11.078 17.188 -18.594 1 95.62 353 SER B O 1
ATOM 5728 N N . SER B 1 354 ? 12.086 17.188 -16.656 1 97.12 354 SER B N 1
ATOM 5729 C CA . SER B 1 354 ? 12.109 18.641 -16.531 1 97.12 354 SER B CA 1
ATOM 5730 C C . SER B 1 354 ? 13.367 19.109 -15.812 1 97.12 354 SER B C 1
ATOM 5732 O O . SER B 1 354 ? 13.828 18.469 -14.867 1 97.12 354 SER B O 1
ATOM 5734 N N . LYS B 1 355 ? 13.969 20.219 -16.297 1 97.06 355 LYS B N 1
ATOM 5735 C CA . LYS B 1 355 ? 15.055 20.844 -15.555 1 97.06 355 LYS B CA 1
ATOM 5736 C C . LYS B 1 355 ? 14.523 21.547 -14.305 1 97.06 355 LYS B C 1
ATOM 5738 O O . LYS B 1 355 ? 13.578 22.328 -14.375 1 97.06 355 LYS B O 1
ATOM 5743 N N . ILE B 1 356 ? 15.102 21.203 -13.234 1 97.56 356 ILE B N 1
ATOM 5744 C CA . ILE B 1 356 ? 14.656 21.734 -11.953 1 97.56 356 ILE B CA 1
ATOM 5745 C C . ILE B 1 356 ? 15.789 22.547 -11.312 1 97.56 356 ILE B C 1
ATOM 5747 O O . ILE B 1 356 ? 16.891 22.031 -11.141 1 97.56 356 ILE B O 1
ATOM 5751 N N . GLY B 1 357 ? 15.492 23.781 -10.945 1 96.25 357 GLY B N 1
ATOM 5752 C CA . GLY B 1 357 ? 16.484 24.609 -10.273 1 96.25 357 GLY B CA 1
ATOM 5753 C C . GLY B 1 357 ? 16.812 24.109 -8.875 1 96.25 357 GLY B C 1
ATOM 5754 O O . GLY B 1 357 ? 16.016 23.422 -8.25 1 96.25 357 GLY B O 1
ATOM 5755 N N . GLU B 1 358 ? 17.906 24.5 -8.406 1 94.5 358 GLU B N 1
ATOM 5756 C CA . GLU B 1 358 ? 18.406 24.047 -7.113 1 94.5 358 GLU B CA 1
ATOM 5757 C C . GLU B 1 358 ? 17.469 24.422 -5.98 1 94.5 358 GLU B C 1
ATOM 5759 O O . GLU B 1 358 ? 17.312 23.688 -5.008 1 94.5 358 GLU B O 1
ATOM 5764 N N . LYS B 1 359 ? 16.812 25.562 -6.125 1 95.94 359 LYS B N 1
ATOM 5765 C CA . LYS B 1 359 ? 15.945 26.047 -5.055 1 95.94 359 LYS B CA 1
ATOM 5766 C C . LYS B 1 359 ? 14.469 25.875 -5.414 1 95.94 359 LYS B C 1
ATOM 5768 O O . LYS B 1 359 ? 13.586 26.297 -4.66 1 95.94 359 LYS B O 1
ATOM 5773 N N . GLN B 1 360 ? 14.234 25.281 -6.59 1 97.12 360 GLN B N 1
ATOM 5774 C CA . GLN B 1 360 ? 12.867 25.109 -7.07 1 97.12 360 GLN B CA 1
ATOM 5775 C C . GLN B 1 360 ? 12.125 24.062 -6.242 1 97.12 360 GLN B C 1
ATOM 5777 O O . GLN B 1 360 ? 12.625 22.969 -6.027 1 97.12 360 GLN B O 1
ATOM 5782 N N . CYS B 1 361 ? 10.875 24.375 -5.746 1 97.31 361 CYS B N 1
ATOM 5783 C CA . CYS B 1 361 ? 10.164 23.5 -4.816 1 97.31 361 CYS B CA 1
ATOM 5784 C C . CYS B 1 361 ? 8.945 22.875 -5.484 1 97.31 361 CYS B C 1
ATOM 5786 O O . CYS B 1 361 ? 8.273 22.031 -4.895 1 97.31 361 CYS B O 1
ATOM 5788 N N . TRP B 1 362 ? 8.625 23.281 -6.684 1 96.5 362 TRP B N 1
ATOM 5789 C CA . TRP B 1 362 ? 7.406 22.828 -7.344 1 96.5 362 TRP B CA 1
ATOM 5790 C C . TRP B 1 362 ? 7.598 22.75 -8.852 1 96.5 362 TRP B C 1
ATOM 5792 O O . TRP B 1 362 ? 8.453 23.438 -9.414 1 96.5 362 TRP B O 1
ATOM 5802 N N . LEU B 1 363 ? 6.879 21.875 -9.445 1 94.75 363 LEU B N 1
ATOM 5803 C CA . LEU B 1 363 ? 6.902 21.734 -10.898 1 94.75 363 LEU B CA 1
ATOM 5804 C C . LEU B 1 363 ? 6.027 22.797 -11.555 1 94.75 363 LEU B C 1
ATOM 5806 O O . LEU B 1 363 ? 4.844 22.922 -11.227 1 94.75 363 LEU B O 1
ATOM 5810 N N . GLU B 1 364 ? 6.672 23.562 -12.367 1 87.38 364 GLU B N 1
ATOM 5811 C CA . GLU B 1 364 ? 5.977 24.672 -13.016 1 87.38 364 GLU B CA 1
ATOM 5812 C C . GLU B 1 364 ? 5.316 24.219 -14.312 1 87.38 364 GLU B C 1
ATOM 5814 O O . GLU B 1 364 ? 5.812 23.312 -14.992 1 87.38 364 GLU B O 1
#

InterPro domains:
  IPR003739 Lysine-2,3-aminomutase/glutamate 2,3-aminomutase [PIRSF004911] (2-330)
  IPR003739 Lysine-2,3-aminomutase/glutamate 2,3-aminomutase [PTHR30538] (2-353)
  IPR003739 Lysine-2,3-aminomutase/glutamate 2,3-aminomutase [SFLDG01070] (1-338)
  IPR003739 Lysine-2,3-aminomutase/glutamate 2,3-aminomutase [TIGR00238] (3-309)
  IPR007197 Radical SAM [PF04055] (102-254)
  IPR007197 Radical SAM [PS51918] (93-309)
  IPR007197 Radical SAM [SFLDS00029] (1-338)
  IPR013785 Aldolase-type TIM barrel [G3DSA:3.20.20.70] (39-326)
  IPR058240 Radical SAM superfamily [SSF102114] (91-306)

Secondary structure (DSSP, 8-state):
---HHHHHHT-B--GGGGTTTTT--TTTHHHHHHHHHHS---B-HHHHTTS-TT-TT-HHHHHHS--GGGGS---BS-SS-TGGGEEETTEEEEETTEEEEE--S--SB--TT-TTTTTTTS--TTS---HHHHHHHHHH-TT--EEEEESS-GGGS-HHHHHHHHHHHHT-TT--EEEEE--HHHH-THHHHT-HHHHHHHHHHHTTSEEEEEE---SGGG--HHHHHHHHHHHHTT-EEEEEEEE-TTTT-SHHHHHHHHHHHHHTTPEEEEEEEPP-BTTTHHHH---HHHHHHHHHHHHHTS-TTTS--EEEEEETTEEEEEEEE-GGGEEEEEEEEESSGGGTT-EEEEE--TT--S--/---HHHHHHT-B--GGGGTTTTT--TTTHHHHHHHHHHS---B-HHHHTTS-TT-TT-HHHHHHS--GGGGS---BS-SS-TGGGEEETTEEEEETTEEEEE--S--SB--TT-TTTTTTTS--TTS---HHHHHHHHHH-TT--EEEEESS-GGGS-HHHHHHHHHHHHT-TT--EEEEE--HHHH-THHHHT-HHHHHHHHHHHTTSEEEEEE---SGGG--HHHHHHHHHHHHTT-EEEEEEEE-TTTT-SHHHHHHHHHHHHHTTPEEEEEEEPP-BTTTHHHH---HHHHHHHHHHHHHTS-TTTT--EEEEEETTEEEEEEEE-GGGEEEEEEEEESSGGGTT-EEEEE--TT--S--

Solvent-accessible surface area (backbone atoms only — not comparable to full-atom values): 36932 Å² total; per-residue (Å²): 130,76,46,37,67,57,37,61,71,62,35,45,63,49,71,76,79,41,23,75,69,50,68,53,49,80,82,52,44,63,58,39,50,54,46,36,74,75,42,59,41,30,40,19,55,69,47,53,67,64,37,54,52,88,40,95,74,27,41,60,40,58,39,46,46,83,53,72,52,38,69,48,84,59,60,35,80,66,61,51,41,60,77,84,21,50,79,47,72,18,30,29,53,61,41,75,26,38,36,40,29,22,58,34,36,46,54,70,45,38,52,51,72,46,71,53,53,88,34,39,73,66,57,69,79,56,32,46,79,52,67,68,60,52,39,50,53,50,70,73,35,72,66,32,33,32,41,34,39,19,50,44,16,36,77,68,50,51,67,68,55,52,47,50,53,50,58,55,50,50,67,41,79,65,42,35,34,41,31,34,37,29,45,42,48,56,46,38,19,32,58,53,70,65,26,64,67,56,50,51,50,49,29,60,48,30,75,68,28,26,34,37,38,39,31,54,61,56,42,54,83,51,68,37,72,60,21,48,50,21,48,49,53,42,23,43,38,52,33,44,44,30,29,40,27,54,46,26,43,72,50,27,70,39,32,69,48,40,23,47,28,39,46,52,39,38,29,67,60,31,38,47,45,35,37,30,54,40,61,55,24,51,40,21,30,78,55,25,45,44,26,44,64,60,43,49,52,30,52,52,53,15,41,70,73,38,44,79,71,36,46,45,39,44,47,28,37,72,39,60,66,25,33,33,30,60,74,44,79,44,82,93,49,25,32,37,33,31,25,75,40,37,60,47,78,86,42,53,65,38,69,50,71,45,81,52,55,84,76,37,49,69,90,127,129,77,47,37,67,57,37,59,71,63,35,43,62,48,71,76,80,42,22,75,69,50,68,53,47,80,81,53,44,63,56,39,51,54,47,35,73,73,42,58,43,28,40,18,54,69,45,53,65,66,37,55,54,86,41,93,73,27,40,61,40,58,38,46,44,82,54,72,52,38,70,48,85,61,61,36,79,66,62,52,42,59,78,83,22,49,78,47,74,19,31,29,55,59,41,75,28,38,38,40,30,22,60,34,37,46,54,68,46,37,50,51,72,46,71,53,52,87,35,40,73,65,59,65,79,55,33,46,79,52,66,68,59,52,40,51,53,50,69,74,34,73,66,32,31,33,40,35,38,19,51,43,16,36,76,68,50,52,68,68,55,52,47,50,53,51,58,56,51,49,68,40,80,66,42,34,33,41,32,33,37,28,44,41,48,57,46,38,19,32,57,53,70,63,27,64,66,57,50,50,49,49,32,60,47,30,74,68,28,27,34,36,37,38,31,54,60,55,43,53,82,53,67,37,74,60,22,49,51,20,50,47,51,42,23,43,38,53,33,44,45,32,30,39,27,54,45,25,42,73,49,27,70,41,33,69,46,41,25,47,28,37,47,52,38,37,28,66,59,32,39,48,44,36,37,29,55,40,62,55,22,51,40,22,33,79,56,24,47,45,27,45,66,61,43,48,53,31,51,52,54,16,42,71,72,36,42,78,71,37,46,46,41,45,46,28,36,70,39,62,67,25,33,31,31,60,74,42,78,44,81,95,49,24,31,35,34,30,25,76,39,39,60,46,78,88,41,54,66,38,69,49,71,45,81,50,53,83,76,37,49,70,89,129

Organism: NCBI:txid1796616

Radius of gyration: 25.99 Å; Cα contacts (8 Å, |Δi|>4): 1609; chains: 2; bounding box: 54×82×58 Å

pLDDT: mean 95.21, std 5.48, range [65.19, 98.94]

Nearest PDB structures (foldseek):
  2a5h-assembly1_B  TM=8.636E-01  e=3.761E-34  Clostridium subterminale
  8b2a-assembly2_BBB  TM=4.617E-01  e=1.409E-02  Staphylococcus aureus
  4pmu-assembly3_F  TM=5.452E-01  e=6.480E-02  Xanthomonas citri pv. citri str. 306
  3ms8-assembly2_B  TM=4.859E-01  e=1.099E-01  Geobacillus stearothermophilus
  3mui-assembly2_B  TM=4.867E-01  e=2.499E-01  Geobacillus stearothermophilus